Protein AF-A0A067P185-F1 (afdb_monomer_lite)

pLDDT: mean 70.75, std 21.49, range [28.72, 96.75]

Secondary structure (DSSP, 8-state):
-PPPPPPPP---PPPPTT--SSPPP---HHHHHHHHHHHHH-HHHHHHHHHHHHHHHHHHHHHS---------PPPPP-------S-----TTSSS--HHHHHHHTS-S-------TT------EE-TTT--EEE-S---TTS-SS-SSEEEEE-TTT--EEEEPS-----------------------HHHHHHH----EEE-GGGHHHHHHHHHHHHHHS--HHHHHHHHHHHHHHHHHHHHHHHHHHHHHHHHSSS--HHHHHHHHHHHHHHHHHHHHHHHHHTS--TT-TTSHHHHHHHHHHHHHHHHHHHHHGGGS-S--PPPP----------------TTSHHHHHHHHHHHHHHHHHHHHHHHHHTT-HHHHHHHHHHHHHHHHHHHHHHHHHH----

Structure (mmCIF, N/CA/C/O backbone):
data_AF-A0A067P185-F1
#
_entry.id   AF-A0A067P185-F1
#
loop_
_atom_site.group_PDB
_atom_site.id
_atom_site.type_symbol
_atom_site.label_atom_id
_atom_site.label_alt_id
_atom_site.label_comp_id
_atom_site.label_asym_id
_atom_site.label_entity_id
_atom_site.label_seq_id
_atom_site.pdbx_PDB_ins_code
_atom_site.Cartn_x
_atom_site.Cartn_y
_atom_site.Cartn_z
_atom_site.occupancy
_atom_site.B_iso_or_equiv
_atom_site.auth_seq_id
_atom_site.auth_comp_id
_atom_site.auth_asym_id
_atom_site.auth_atom_id
_atom_site.pdbx_PDB_model_num
ATOM 1 N N . ARG A 1 1 ? 28.305 32.437 2.962 1.00 35.75 1 ARG A N 1
ATOM 2 C CA . ARG A 1 1 ? 26.946 32.495 3.554 1.00 35.75 1 ARG A CA 1
ATOM 3 C C . ARG A 1 1 ? 25.949 32.703 2.416 1.00 35.75 1 ARG A C 1
ATOM 5 O O . ARG A 1 1 ? 26.006 33.779 1.836 1.00 35.75 1 ARG A O 1
ATOM 12 N N . PRO A 1 2 ? 25.121 31.720 2.027 1.00 39.00 2 PRO A N 1
ATOM 13 C CA . PRO A 1 2 ? 24.042 31.963 1.079 1.00 39.00 2 PRO A CA 1
ATOM 14 C C . PRO A 1 2 ? 22.777 32.422 1.817 1.00 39.00 2 PRO A C 1
ATOM 16 O O . PRO A 1 2 ? 22.508 32.004 2.943 1.00 39.00 2 PRO A O 1
ATOM 19 N N . VAL A 1 3 ? 22.047 33.326 1.171 1.00 41.06 3 VAL A N 1
ATOM 20 C CA . VAL A 1 3 ? 20.801 33.948 1.631 1.00 41.06 3 VAL A CA 1
ATOM 21 C C . VAL A 1 3 ? 19.670 32.920 1.552 1.00 41.06 3 VAL A C 1
ATOM 23 O O . VAL A 1 3 ? 19.462 32.307 0.507 1.00 41.06 3 VAL A O 1
ATOM 26 N N . MET A 1 4 ? 18.960 32.710 2.662 1.00 39.38 4 MET A N 1
ATOM 27 C CA . MET A 1 4 ? 17.784 31.842 2.720 1.00 39.38 4 MET A CA 1
ATOM 28 C C . MET A 1 4 ? 16.609 32.524 2.010 1.00 39.38 4 MET A C 1
ATOM 30 O O . MET A 1 4 ? 16.211 33.621 2.398 1.00 39.38 4 MET A O 1
ATOM 34 N N . SER A 1 5 ? 16.041 31.879 0.989 1.00 42.22 5 SER A N 1
ATOM 35 C CA . SER A 1 5 ? 14.758 32.290 0.418 1.00 42.22 5 SER A CA 1
ATOM 36 C C . SER A 1 5 ? 13.642 31.942 1.403 1.00 42.22 5 SER A C 1
ATOM 38 O O . SER A 1 5 ? 13.415 30.765 1.696 1.00 42.22 5 SER A O 1
ATOM 40 N N . SER A 1 6 ? 12.950 32.951 1.918 1.00 45.72 6 SER A N 1
ATOM 41 C CA . SER A 1 6 ? 11.728 32.783 2.698 1.00 45.72 6 SER A CA 1
ATOM 42 C C . SER A 1 6 ? 10.626 32.164 1.829 1.00 45.72 6 SER A C 1
ATOM 44 O O . SER A 1 6 ? 10.342 32.624 0.724 1.00 45.72 6 SER A O 1
ATOM 46 N N . LEU A 1 7 ? 10.005 31.094 2.327 1.00 43.97 7 LEU A N 1
ATOM 47 C CA . LEU A 1 7 ? 8.777 30.539 1.755 1.00 43.97 7 LEU A CA 1
ATOM 48 C C . LEU A 1 7 ? 7.636 31.557 1.933 1.00 43.97 7 LEU A C 1
ATOM 50 O O . LEU A 1 7 ? 7.540 32.156 3.008 1.00 43.97 7 LEU A O 1
ATOM 54 N N . PRO A 1 8 ? 6.757 31.755 0.934 1.00 45.47 8 PRO A N 1
ATOM 55 C CA . PRO A 1 8 ? 5.643 32.678 1.073 1.00 45.47 8 PRO A CA 1
ATOM 56 C C . PRO A 1 8 ? 4.665 32.152 2.127 1.00 45.47 8 PRO A C 1
ATOM 58 O O . PRO A 1 8 ? 4.203 31.008 2.065 1.00 45.47 8 PRO A O 1
ATOM 61 N N . SER A 1 9 ? 4.359 33.002 3.105 1.00 51.19 9 SER A N 1
ATOM 62 C CA . SER A 1 9 ? 3.317 32.773 4.097 1.00 51.19 9 SER A CA 1
ATOM 63 C C . SER A 1 9 ? 1.987 32.534 3.384 1.00 51.19 9 SER A C 1
ATOM 65 O O . SER A 1 9 ? 1.559 33.287 2.509 1.00 51.19 9 SER A O 1
ATOM 67 N N . ARG A 1 10 ? 1.338 31.422 3.728 1.00 51.88 10 ARG A N 1
ATOM 68 C CA . ARG A 1 10 ? 0.069 31.006 3.138 1.00 51.88 10 ARG A CA 1
ATOM 69 C C . ARG A 1 10 ? -1.018 31.962 3.632 1.00 51.88 10 ARG A C 1
ATOM 71 O O . ARG A 1 10 ? -1.517 31.801 4.740 1.00 51.88 10 ARG A O 1
ATOM 78 N N . ILE A 1 11 ? -1.350 32.973 2.832 1.00 51.53 11 ILE A N 1
ATOM 79 C CA . ILE A 1 11 ? -2.451 33.899 3.117 1.00 51.53 11 ILE A CA 1
ATOM 80 C C . ILE A 1 11 ? -3.741 33.076 3.138 1.00 51.53 11 ILE A C 1
ATOM 82 O O . ILE A 1 11 ? -4.178 32.546 2.116 1.00 51.53 11 ILE A O 1
ATOM 86 N N . GLN A 1 12 ? -4.317 32.910 4.324 1.00 55.22 12 GLN A N 1
ATOM 87 C CA . GLN A 1 12 ? -5.583 32.219 4.503 1.00 55.22 12 GLN A CA 1
ATOM 88 C C . GLN A 1 12 ? -6.684 33.176 4.035 1.00 55.22 12 GLN A C 1
ATOM 90 O O . GLN A 1 12 ? -6.957 34.185 4.681 1.00 55.22 12 GLN A O 1
ATOM 95 N N . ALA A 1 13 ? -7.247 32.913 2.854 1.00 51.91 13 ALA A N 1
ATOM 96 C CA . ALA A 1 13 ? -8.310 33.745 2.306 1.00 51.91 13 ALA A CA 1
ATOM 97 C C . ALA A 1 13 ? -9.523 33.747 3.264 1.00 51.91 13 ALA A C 1
ATOM 99 O O . ALA A 1 13 ? -9.895 32.677 3.759 1.00 51.91 13 ALA A O 1
ATOM 100 N N . PRO A 1 14 ? -10.140 34.912 3.532 1.00 59.50 14 PRO A N 1
ATOM 101 C CA . PRO A 1 14 ? -11.284 35.012 4.430 1.00 59.50 14 PRO A CA 1
ATOM 102 C C . PRO A 1 14 ? -12.451 34.175 3.894 1.00 59.50 14 PRO A C 1
ATOM 104 O O . PRO A 1 14 ? -12.863 34.314 2.741 1.00 59.50 14 PRO A O 1
ATOM 107 N N . TYR A 1 15 ? -12.965 33.279 4.736 1.00 56.47 15 TYR A N 1
ATOM 108 C CA . TYR A 1 15 ? -14.072 32.391 4.396 1.00 56.47 15 TYR A CA 1
ATOM 109 C C . TYR A 1 15 ? -15.347 33.210 4.147 1.00 56.47 15 TYR A C 1
ATOM 111 O O . TYR A 1 15 ? -15.846 33.883 5.047 1.00 56.47 15 TYR A O 1
ATOM 119 N N . ARG A 1 16 ? -15.879 33.154 2.919 1.00 67.44 16 ARG A N 1
ATOM 120 C CA . ARG A 1 16 ? -17.211 33.673 2.581 1.00 67.44 16 ARG A CA 1
ATOM 121 C C . ARG A 1 16 ? -18.228 32.526 2.630 1.00 67.44 16 ARG A C 1
ATOM 123 O O . ARG A 1 16 ? -18.017 31.535 1.929 1.00 67.44 16 ARG A O 1
ATOM 130 N N . PRO A 1 17 ? -19.335 32.643 3.383 1.00 52.69 17 PRO A N 1
ATOM 131 C CA . PRO A 1 17 ? -20.439 31.686 3.315 1.00 52.69 17 PRO A CA 1
ATOM 132 C C . PRO A 1 17 ? -20.927 31.530 1.865 1.00 52.69 17 PRO A C 1
ATOM 134 O O . PRO A 1 17 ? -21.215 32.521 1.198 1.00 52.69 17 PRO A O 1
ATOM 137 N N . GLY A 1 18 ? -20.943 30.295 1.355 1.00 65.62 18 GLY A N 1
ATOM 138 C CA . GLY A 1 18 ? -21.254 29.973 -0.048 1.00 65.62 18 GLY A CA 1
ATOM 139 C C . GLY A 1 18 ? -20.040 29.868 -0.984 1.00 65.62 18 GLY A C 1
ATOM 140 O O . GLY A 1 18 ? -20.173 29.376 -2.102 1.00 65.62 18 GLY A O 1
ATOM 141 N N . PHE A 1 19 ? -18.840 30.258 -0.543 1.00 64.25 19 PHE A N 1
ATOM 142 C CA . PHE A 1 19 ? -17.607 30.008 -1.286 1.00 64.25 19 PHE A CA 1
ATOM 143 C C . PHE A 1 19 ? -17.100 28.604 -0.963 1.00 64.25 19 PHE A C 1
ATOM 145 O O . PHE A 1 19 ? -16.648 28.335 0.149 1.00 64.25 19 PHE A O 1
ATOM 152 N N . GLN A 1 20 ? -17.180 27.693 -1.930 1.00 63.12 20 GLN A N 1
ATOM 153 C CA . GLN A 1 20 ? -16.617 26.355 -1.799 1.00 63.12 20 GLN A CA 1
ATOM 154 C C . GLN A 1 20 ? -15.099 26.433 -2.054 1.00 63.12 20 GLN A C 1
ATOM 156 O O . GLN A 1 20 ? -14.681 26.631 -3.193 1.00 63.12 20 GLN A O 1
ATOM 161 N N . PRO A 1 21 ? -14.237 26.279 -1.029 1.00 61.25 21 PRO A N 1
ATOM 162 C CA . PRO A 1 21 ? -12.789 26.474 -1.172 1.00 61.25 21 PRO A CA 1
ATOM 163 C C . PRO A 1 21 ? -12.105 25.360 -1.980 1.00 61.25 21 PRO A C 1
ATOM 165 O O . PRO A 1 21 ? -10.926 25.460 -2.316 1.00 61.25 21 PRO A O 1
ATOM 168 N N . LYS A 1 22 ? -12.828 24.275 -2.276 1.00 61.78 22 LYS A N 1
ATOM 169 C CA . LYS A 1 22 ? -12.373 23.183 -3.133 1.00 61.78 22 LYS A CA 1
ATOM 170 C C . LYS A 1 22 ? -12.948 23.431 -4.524 1.00 61.78 22 LYS A C 1
ATOM 172 O O . LYS A 1 22 ? -14.158 23.333 -4.700 1.00 61.78 22 LYS A O 1
ATOM 177 N N . GLY A 1 23 ? -12.089 23.782 -5.481 1.00 73.81 23 GLY A N 1
ATOM 178 C CA . GLY A 1 23 ? -12.485 23.935 -6.882 1.00 73.81 23 GLY A CA 1
ATOM 179 C C . GLY A 1 23 ? -13.134 22.665 -7.448 1.00 73.81 23 GLY A C 1
ATOM 180 O O . GLY A 1 23 ? -13.052 21.588 -6.854 1.00 73.81 23 GLY A O 1
ATOM 181 N N . VAL A 1 24 ? -13.774 22.791 -8.611 1.00 79.75 24 VAL A N 1
ATOM 182 C CA . VAL A 1 24 ? -14.404 21.663 -9.310 1.00 79.75 24 VAL A CA 1
ATOM 183 C C . VAL A 1 24 ? -13.342 20.607 -9.637 1.00 79.75 24 VAL A C 1
ATOM 185 O O . VAL A 1 24 ? -12.395 20.872 -10.376 1.00 79.75 24 VAL A O 1
ATOM 188 N N . TYR A 1 25 ? -13.492 19.404 -9.081 1.00 79.75 25 TYR A N 1
ATOM 189 C CA . TYR A 1 25 ? -12.644 18.256 -9.395 1.00 79.75 25 TYR A CA 1
ATOM 190 C C . TYR A 1 25 ? -13.273 17.462 -10.540 1.00 79.75 25 TYR A C 1
ATOM 192 O O . TYR A 1 25 ? -14.409 17.005 -10.425 1.00 79.75 25 TYR A O 1
ATOM 200 N N . ARG A 1 26 ? -12.528 17.273 -11.633 1.00 83.44 26 ARG A N 1
ATOM 201 C CA . ARG A 1 26 ? -12.917 16.379 -12.728 1.00 83.44 26 ARG A CA 1
ATOM 202 C C . ARG A 1 26 ? -11.921 15.218 -12.812 1.00 83.44 26 ARG A C 1
ATOM 204 O O . ARG A 1 26 ? -10.755 15.465 -13.132 1.00 83.44 26 ARG A O 1
ATOM 211 N N . PRO A 1 27 ? -12.338 13.968 -12.549 1.00 87.88 27 PRO A N 1
ATOM 212 C CA . PRO A 1 27 ? -11.490 12.809 -12.784 1.00 87.88 27 PRO A CA 1
ATOM 213 C C . PRO A 1 27 ? -11.289 12.635 -14.295 1.00 87.88 27 PRO A C 1
ATOM 215 O O . PRO A 1 27 ? -12.252 12.566 -15.052 1.00 87.88 27 PRO A O 1
ATOM 218 N N . ARG A 1 28 ? -10.031 12.591 -14.744 1.00 90.69 28 ARG A N 1
ATOM 219 C CA . ARG A 1 28 ? -9.651 12.328 -16.151 1.00 90.69 28 ARG A CA 1
ATOM 220 C C . ARG A 1 28 ? -9.006 10.952 -16.321 1.00 90.69 28 ARG A C 1
ATOM 222 O O . ARG A 1 28 ? -8.224 10.730 -17.240 1.00 90.69 28 ARG A O 1
ATOM 229 N N . THR A 1 29 ? -9.280 10.043 -15.389 1.00 92.94 29 THR A N 1
ATOM 230 C CA . THR A 1 29 ? -8.674 8.709 -15.354 1.00 92.94 29 THR A CA 1
ATOM 231 C C . THR A 1 29 ? -9.052 7.904 -16.597 1.00 92.94 29 THR A C 1
ATOM 233 O O . THR A 1 29 ? -8.190 7.255 -17.183 1.00 92.94 29 THR A O 1
ATOM 236 N N . ASP A 1 30 ? -10.301 8.016 -17.048 1.00 91.62 30 ASP A N 1
ATOM 237 C CA . ASP A 1 30 ? -10.795 7.298 -18.227 1.00 91.62 30 ASP A CA 1
ATOM 238 C C . ASP A 1 30 ? -10.145 7.817 -19.513 1.00 91.62 30 ASP A C 1
ATOM 240 O O . ASP A 1 30 ? -9.566 7.034 -20.263 1.00 91.62 30 ASP A O 1
ATOM 244 N N . GLU A 1 31 ? -10.098 9.145 -19.686 1.00 92.38 31 GLU A N 1
ATOM 245 C CA . GLU A 1 31 ? -9.402 9.801 -20.805 1.00 92.38 31 GLU A CA 1
ATOM 246 C C . GLU A 1 31 ? -7.913 9.394 -20.860 1.00 92.38 31 GLU A C 1
ATOM 248 O O . GLU A 1 31 ? -7.350 9.163 -21.932 1.00 92.38 31 GLU A O 1
ATOM 253 N N . PHE A 1 32 ? -7.264 9.253 -19.698 1.00 92.12 32 PHE A N 1
ATOM 254 C CA . PHE A 1 32 ? -5.895 8.746 -19.605 1.00 92.12 32 PHE A CA 1
ATOM 255 C C . PHE A 1 32 ? -5.784 7.271 -20.019 1.00 92.12 32 PHE A C 1
ATOM 257 O O . PHE A 1 32 ? -4.843 6.903 -20.730 1.00 92.12 32 PHE A O 1
ATOM 264 N N . PHE A 1 33 ? -6.715 6.414 -19.589 1.00 90.19 33 PHE A N 1
ATOM 265 C CA . PHE A 1 33 ? -6.724 5.005 -19.983 1.00 90.19 33 PHE A CA 1
ATOM 266 C C . PHE A 1 33 ? -6.955 4.828 -21.487 1.00 90.19 33 PHE A C 1
ATOM 268 O O . PHE A 1 33 ? -6.290 3.982 -22.089 1.00 90.19 33 PHE A O 1
ATOM 275 N N . ASP A 1 34 ? -7.826 5.634 -22.095 1.00 89.56 34 ASP A N 1
ATOM 276 C CA . ASP A 1 34 ? -8.061 5.652 -23.542 1.00 89.56 34 ASP A CA 1
ATOM 277 C C . ASP A 1 34 ? -6.800 6.034 -24.315 1.00 89.56 34 ASP A C 1
ATOM 279 O O . ASP A 1 34 ? -6.311 5.246 -25.130 1.00 89.56 34 ASP A O 1
ATOM 283 N N . ALA A 1 35 ? -6.190 7.172 -23.976 1.00 87.81 35 ALA A N 1
ATOM 284 C CA . ALA A 1 35 ? -4.952 7.621 -24.611 1.00 87.81 35 ALA A CA 1
ATOM 285 C C . ALA A 1 35 ? -3.810 6.597 -24.445 1.00 87.81 35 ALA A C 1
ATOM 287 O O . ALA A 1 35 ? -3.026 6.346 -25.365 1.00 87.81 35 ALA A O 1
ATOM 288 N N . ARG A 1 36 ? -3.720 5.948 -23.275 1.00 84.06 36 ARG A N 1
ATOM 289 C CA . ARG A 1 36 ? -2.733 4.890 -23.015 1.00 84.06 36 ARG A CA 1
ATOM 290 C C . ARG A 1 36 ? -2.980 3.647 -23.872 1.00 84.06 36 ARG A C 1
ATOM 292 O O . ARG A 1 36 ? -2.008 3.050 -24.341 1.00 84.06 36 ARG A O 1
ATOM 299 N N . ARG A 1 37 ? -4.239 3.233 -24.057 1.00 81.69 37 ARG A N 1
ATOM 300 C CA . ARG A 1 37 ? -4.605 2.106 -24.932 1.00 81.69 37 ARG A CA 1
ATOM 301 C C . ARG A 1 37 ? -4.229 2.401 -26.376 1.00 81.69 37 ARG A C 1
ATOM 303 O O . ARG A 1 37 ? -3.595 1.565 -27.014 1.00 81.69 37 ARG A O 1
ATOM 310 N N . GLU A 1 38 ? -4.547 3.592 -26.862 1.00 83.75 38 GLU A N 1
ATOM 311 C CA . GLU A 1 38 ? -4.241 4.015 -28.229 1.00 83.75 38 GLU A CA 1
ATOM 312 C C . GLU A 1 38 ? -2.729 4.033 -28.499 1.00 83.75 38 GLU A C 1
ATOM 314 O O . GLU A 1 38 ? -2.253 3.411 -29.452 1.00 83.75 38 GLU A O 1
ATOM 319 N N . ALA A 1 39 ? -1.941 4.607 -27.582 1.00 78.50 39 ALA A N 1
ATOM 320 C CA . ALA A 1 39 ? -0.482 4.578 -27.665 1.00 78.50 39 ALA A CA 1
ATOM 321 C C . ALA A 1 39 ? 0.093 3.145 -27.655 1.00 78.50 39 ALA A C 1
ATOM 323 O O . ALA A 1 39 ? 1.113 2.867 -28.294 1.00 78.50 39 ALA A O 1
ATOM 324 N N . HIS A 1 40 ? -0.545 2.212 -26.937 1.00 69.88 40 HIS A N 1
ATOM 325 C CA . HIS A 1 40 ? -0.116 0.810 -26.861 1.00 69.88 40 HIS A CA 1
ATOM 326 C C . HIS A 1 40 ? -0.484 -0.001 -28.112 1.00 69.88 40 HIS A C 1
ATOM 328 O O . HIS A 1 40 ? 0.278 -0.892 -28.492 1.00 69.88 40 HIS A O 1
ATOM 334 N N . ASN A 1 41 ? -1.597 0.341 -28.763 1.00 70.00 41 ASN A N 1
ATOM 335 C CA . ASN A 1 41 ? -2.189 -0.399 -29.879 1.00 70.00 41 ASN A CA 1
ATOM 336 C C . ASN A 1 41 ? -1.623 -0.054 -31.261 1.00 70.00 41 ASN A C 1
ATOM 338 O O . ASN A 1 41 ? -2.006 -0.692 -32.241 1.00 70.00 41 ASN A O 1
ATOM 342 N N . SER A 1 42 ? -0.684 0.889 -31.367 1.00 76.00 42 SER A N 1
ATOM 343 C CA . SER A 1 42 ? 0.071 1.091 -32.608 1.00 76.00 42 SER A CA 1
ATOM 344 C C . SER A 1 42 ? 0.804 -0.212 -32.984 1.00 76.00 42 SER A C 1
ATOM 346 O O . SER A 1 42 ? 1.779 -0.625 -32.351 1.00 76.00 42 SER A O 1
ATOM 348 N N . GLY A 1 43 ? 0.287 -0.924 -33.994 1.00 69.81 43 GLY A N 1
ATOM 349 C CA . GLY A 1 43 ? 0.622 -2.333 -34.252 1.00 69.81 43 GLY A CA 1
ATOM 350 C C . GLY A 1 43 ? 2.122 -2.617 -34.400 1.00 69.81 43 GLY A C 1
ATOM 351 O O . GLY A 1 43 ? 2.613 -3.621 -33.883 1.00 69.81 43 GLY A O 1
ATOM 352 N N . SER A 1 44 ? 2.868 -1.696 -35.019 1.00 74.19 44 SER A N 1
ATOM 353 C CA . SER A 1 44 ? 4.327 -1.796 -35.165 1.00 74.19 44 SER A CA 1
ATOM 354 C C . SER A 1 44 ? 5.058 -1.770 -33.812 1.00 74.19 44 SER A C 1
ATOM 356 O O . SER A 1 44 ? 5.851 -2.667 -33.511 1.00 74.19 44 SER A O 1
ATOM 358 N N . LEU A 1 45 ? 4.716 -0.822 -32.929 1.00 76.69 45 LEU A N 1
ATOM 359 C CA . LEU A 1 45 ? 5.344 -0.697 -31.607 1.00 76.69 45 LEU A CA 1
ATOM 360 C C . LEU A 1 45 ? 4.994 -1.873 -30.691 1.00 76.69 45 LEU A C 1
ATOM 362 O O . LEU A 1 45 ? 5.814 -2.283 -29.867 1.00 76.69 45 LEU A O 1
ATOM 366 N N . ARG A 1 46 ? 3.800 -2.460 -30.840 1.00 81.00 46 ARG A N 1
ATOM 367 C CA . ARG A 1 46 ? 3.412 -3.666 -30.095 1.00 81.00 46 ARG A CA 1
ATOM 368 C C . ARG A 1 46 ? 4.294 -4.862 -30.461 1.00 81.00 46 ARG A C 1
ATOM 370 O O . ARG A 1 46 ? 4.760 -5.572 -29.567 1.00 81.00 46 ARG A O 1
ATOM 377 N N . ILE A 1 47 ? 4.549 -5.082 -31.751 1.00 85.56 47 ILE A N 1
ATOM 378 C CA . ILE A 1 47 ? 5.399 -6.188 -32.215 1.00 85.56 47 ILE A CA 1
ATOM 379 C C . ILE A 1 47 ? 6.835 -5.996 -31.719 1.00 85.56 47 ILE A C 1
ATOM 381 O O . ILE A 1 47 ? 7.421 -6.926 -31.167 1.00 85.56 47 ILE A O 1
ATOM 385 N N . GLU A 1 48 ? 7.400 -4.797 -31.852 1.00 86.62 48 GLU A N 1
ATOM 386 C CA . GLU A 1 48 ? 8.741 -4.513 -31.331 1.00 86.62 48 GLU A CA 1
ATOM 387 C C . GLU A 1 48 ? 8.825 -4.702 -29.815 1.00 86.62 48 GLU A C 1
ATOM 389 O O . GLU A 1 48 ? 9.748 -5.355 -29.329 1.00 86.62 48 GLU A O 1
ATOM 394 N N . ARG A 1 49 ? 7.824 -4.223 -29.068 1.00 86.62 49 ARG A N 1
ATOM 395 C CA . ARG A 1 49 ? 7.749 -4.406 -27.615 1.00 86.62 49 ARG A CA 1
ATOM 396 C C . ARG A 1 49 ? 7.785 -5.884 -27.230 1.00 86.62 49 ARG A C 1
ATOM 398 O O . ARG A 1 49 ? 8.633 -6.271 -26.435 1.00 86.62 49 ARG A O 1
ATOM 405 N N . THR A 1 50 ? 6.929 -6.712 -27.828 1.00 88.81 50 THR A N 1
ATOM 406 C CA . THR A 1 50 ? 6.896 -8.158 -27.528 1.00 88.81 50 THR A CA 1
ATOM 407 C C . THR A 1 50 ? 8.201 -8.870 -27.900 1.00 88.81 50 THR A C 1
ATOM 409 O O . THR A 1 50 ? 8.641 -9.776 -27.191 1.00 88.81 50 THR A O 1
ATOM 412 N N . LYS A 1 51 ? 8.878 -8.443 -28.978 1.00 92.06 51 LYS A N 1
ATOM 413 C CA . LYS A 1 51 ? 10.218 -8.942 -29.331 1.00 92.06 51 LYS A CA 1
ATOM 414 C C . LYS A 1 51 ? 11.254 -8.580 -28.265 1.00 92.06 51 LYS A C 1
ATOM 416 O O . LYS A 1 51 ? 12.068 -9.431 -27.905 1.00 92.06 51 LYS A O 1
ATOM 421 N N . LEU A 1 52 ? 11.235 -7.341 -27.771 1.00 93.19 52 LEU A N 1
ATOM 422 C CA . LEU A 1 52 ? 12.139 -6.895 -26.710 1.00 93.19 52 LEU A CA 1
ATOM 423 C C . LEU A 1 52 ? 11.844 -7.609 -25.386 1.00 93.19 52 LEU A C 1
ATOM 425 O O . LEU A 1 52 ? 12.789 -8.030 -24.737 1.00 93.19 52 LEU A O 1
ATOM 429 N N . GLU A 1 53 ? 10.580 -7.829 -25.023 1.00 91.94 53 GLU A N 1
ATOM 430 C CA . GLU A 1 53 ? 10.182 -8.595 -23.826 1.00 91.94 53 GLU A CA 1
ATOM 431 C C . GLU A 1 53 ? 10.754 -10.023 -23.859 1.00 91.94 53 GLU A C 1
ATOM 433 O O . GLU A 1 53 ? 11.523 -10.403 -22.979 1.00 91.94 53 GLU A O 1
ATOM 438 N N . ARG A 1 54 ? 10.537 -10.768 -24.952 1.00 92.31 54 ARG A N 1
ATOM 439 C CA . ARG A 1 54 ? 11.127 -12.113 -25.128 1.00 92.31 54 ARG A CA 1
ATOM 440 C C . ARG A 1 54 ? 12.655 -12.102 -25.104 1.00 92.31 54 ARG A C 1
ATOM 442 O O . ARG A 1 54 ? 13.296 -13.064 -24.682 1.00 92.31 54 ARG A O 1
ATOM 449 N N . ARG A 1 55 ? 13.278 -11.039 -25.620 1.00 92.88 55 ARG A N 1
ATOM 450 C CA . ARG A 1 55 ? 14.737 -10.891 -25.580 1.00 92.88 55 ARG A CA 1
ATOM 451 C C . ARG A 1 55 ? 15.227 -10.585 -24.166 1.00 92.88 55 ARG A C 1
ATOM 453 O O . ARG A 1 55 ? 16.295 -11.073 -23.813 1.00 92.88 55 ARG A O 1
ATOM 460 N N . LEU A 1 56 ? 14.473 -9.824 -23.373 1.00 92.25 56 LEU A N 1
ATOM 461 C CA . LEU A 1 56 ? 14.776 -9.561 -21.967 1.00 92.25 56 LEU A CA 1
ATOM 462 C C . LEU A 1 56 ? 14.765 -10.864 -21.165 1.00 92.25 56 LEU A C 1
ATOM 464 O O . LEU A 1 56 ? 15.741 -11.143 -20.481 1.00 92.25 56 LEU A O 1
ATOM 468 N N . GLU A 1 57 ? 13.733 -11.693 -21.324 1.00 90.88 57 GLU A N 1
ATOM 469 C CA . GLU A 1 57 ? 13.637 -13.010 -20.675 1.00 90.88 57 GLU A CA 1
ATOM 470 C C . GLU A 1 57 ? 14.848 -13.894 -21.001 1.00 90.88 57 GLU A C 1
ATOM 472 O O . GLU A 1 57 ? 15.505 -14.426 -20.107 1.00 90.88 57 GLU A O 1
ATOM 477 N N . LYS A 1 58 ? 15.219 -13.981 -22.285 1.00 89.75 58 LYS A N 1
ATOM 478 C CA . LYS A 1 58 ? 16.415 -14.722 -22.718 1.00 89.75 58 LYS A CA 1
ATOM 479 C C . LYS A 1 58 ? 17.701 -14.154 -22.127 1.00 89.75 58 LYS A C 1
ATOM 481 O O . LYS A 1 58 ? 18.588 -14.916 -21.757 1.00 89.75 58 LYS A O 1
ATOM 486 N N . LEU A 1 59 ? 17.831 -12.828 -22.054 1.00 88.81 59 LEU A N 1
ATOM 487 C CA . LEU A 1 59 ? 18.992 -12.194 -21.428 1.00 88.81 59 LEU A CA 1
ATOM 488 C C . LEU A 1 59 ? 19.064 -12.530 -19.940 1.00 88.81 59 LEU A C 1
ATOM 490 O O . LEU A 1 59 ? 20.153 -12.829 -19.461 1.00 88.81 59 LEU A O 1
ATOM 494 N N . ILE A 1 60 ? 17.932 -12.525 -19.237 1.00 87.56 60 ILE A N 1
ATOM 495 C CA . ILE A 1 60 ? 17.875 -12.897 -17.825 1.00 87.56 60 ILE A CA 1
ATOM 496 C C . ILE A 1 60 ? 18.313 -14.355 -17.649 1.00 87.56 60 ILE A C 1
ATOM 498 O O . ILE A 1 60 ? 19.224 -14.614 -16.871 1.00 87.56 60 ILE A O 1
ATOM 502 N N . ALA A 1 61 ? 17.761 -15.284 -18.434 1.00 86.50 61 ALA A N 1
ATOM 503 C CA . ALA A 1 61 ? 18.117 -16.703 -18.364 1.00 86.50 61 ALA A CA 1
ATOM 504 C C . ALA A 1 61 ? 19.607 -16.968 -18.662 1.00 86.50 61 ALA A C 1
ATOM 506 O O . ALA A 1 61 ? 20.243 -17.781 -17.998 1.00 86.50 61 ALA A O 1
ATOM 507 N N . LEU A 1 62 ? 20.186 -16.258 -19.638 1.00 84.75 62 LEU A N 1
ATOM 508 C CA . LEU A 1 62 ? 21.592 -16.420 -20.022 1.00 84.75 62 LEU A CA 1
ATOM 509 C C . LEU A 1 62 ? 22.573 -15.806 -19.014 1.00 84.75 62 LEU A C 1
ATOM 511 O O . LEU A 1 62 ? 23.666 -16.339 -18.821 1.00 84.75 62 LEU A O 1
ATOM 515 N N . HIS A 1 63 ? 22.232 -14.657 -18.427 1.00 82.06 63 HIS A N 1
ATOM 516 C CA . HIS A 1 63 ? 23.129 -13.923 -17.531 1.00 82.06 63 HIS A CA 1
ATOM 517 C C . HIS A 1 63 ? 22.956 -14.303 -16.055 1.00 82.06 63 HIS A C 1
ATOM 519 O O . HIS A 1 63 ? 23.916 -14.185 -15.292 1.00 82.06 63 HIS A O 1
ATOM 525 N N . PHE A 1 64 ? 21.777 -14.797 -15.675 1.00 84.31 64 PHE A N 1
ATOM 526 C CA . PHE A 1 64 ? 21.403 -15.153 -14.307 1.00 84.31 64 PHE A CA 1
ATOM 527 C C . PHE A 1 64 ? 20.731 -16.543 -14.284 1.00 84.31 64 PHE A C 1
ATOM 529 O O . PHE A 1 64 ? 19.535 -16.640 -14.004 1.00 84.31 64 PHE A O 1
ATOM 536 N N . PRO A 1 65 ? 21.449 -17.635 -14.607 1.00 80.19 65 PRO A N 1
ATOM 537 C CA . PRO A 1 65 ? 20.877 -18.983 -14.567 1.00 80.19 65 PRO A CA 1
ATOM 538 C C . PRO A 1 65 ? 20.434 -19.360 -13.146 1.00 80.19 65 PRO A C 1
ATOM 540 O O . PRO A 1 65 ? 20.971 -18.848 -12.159 1.00 80.19 65 PRO A O 1
ATOM 543 N N . GLU A 1 66 ? 19.419 -20.215 -13.025 1.00 74.81 66 GLU A N 1
ATOM 544 C CA . GLU A 1 66 ? 19.075 -20.854 -11.748 1.00 74.81 66 GLU A CA 1
ATOM 545 C C . GLU A 1 66 ? 20.234 -21.761 -11.341 1.00 74.81 66 GLU A C 1
ATOM 547 O O . GLU A 1 66 ? 20.847 -22.408 -12.191 1.00 74.81 66 GLU A O 1
ATOM 552 N N . LYS A 1 67 ? 20.614 -21.742 -10.058 1.00 60.72 67 LYS A N 1
ATOM 553 C CA . LYS A 1 67 ? 21.541 -22.745 -9.534 1.00 60.72 67 LYS A CA 1
ATOM 554 C C . LYS A 1 67 ? 20.787 -24.074 -9.536 1.00 60.72 67 LYS A C 1
ATOM 556 O O . LYS A 1 67 ? 20.203 -24.446 -8.528 1.00 60.72 67 LYS A O 1
ATOM 561 N N . GLU A 1 68 ? 20.783 -24.763 -10.667 1.00 50.44 68 GLU A N 1
ATOM 562 C CA . GLU A 1 68 ? 20.598 -26.205 -10.659 1.00 50.44 68 GLU A CA 1
ATOM 563 C C . GLU A 1 68 ? 21.815 -26.797 -9.938 1.00 50.44 68 GLU A C 1
ATOM 565 O O . GLU A 1 68 ? 22.963 -26.405 -10.189 1.00 50.44 68 GLU A O 1
ATOM 570 N N . GLU A 1 69 ? 21.564 -27.695 -8.986 1.00 42.38 69 GLU A N 1
ATOM 571 C CA . GLU A 1 69 ? 22.594 -28.582 -8.463 1.00 42.38 69 GLU A CA 1
ATOM 572 C C . GLU A 1 69 ? 23.367 -29.191 -9.636 1.00 42.38 69 GLU A C 1
ATOM 574 O O . GLU A 1 69 ? 22.814 -29.479 -10.697 1.00 42.38 69 GLU A O 1
ATOM 579 N N . GLN A 1 70 ? 24.676 -29.332 -9.459 1.00 46.09 70 GLN A N 1
ATOM 580 C CA . GLN A 1 70 ? 25.598 -29.781 -10.490 1.00 46.09 70 GLN A CA 1
ATOM 581 C C . GLN A 1 70 ? 25.255 -31.200 -10.975 1.00 46.09 70 GLN A C 1
ATOM 583 O O . GLN A 1 70 ? 25.873 -32.170 -10.552 1.00 46.09 70 GLN A O 1
ATOM 588 N N . HIS A 1 71 ? 24.361 -31.327 -11.948 1.00 38.56 71 HIS A N 1
ATOM 589 C CA . HIS A 1 71 ? 24.438 -32.407 -12.915 1.00 38.56 71 HIS A CA 1
ATOM 590 C C . HIS A 1 71 ? 25.181 -31.875 -14.130 1.00 38.56 71 HIS A C 1
ATOM 592 O O . HIS A 1 71 ? 24.666 -31.126 -14.957 1.00 38.56 71 HIS A O 1
ATOM 598 N N . ALA A 1 72 ? 26.460 -32.238 -14.189 1.00 42.44 72 ALA A N 1
ATOM 599 C CA . ALA A 1 72 ? 27.321 -32.016 -15.329 1.00 42.44 72 ALA A CA 1
ATOM 600 C C . ALA A 1 72 ? 26.663 -32.578 -16.599 1.00 42.44 72 ALA A C 1
ATOM 602 O O . ALA A 1 72 ? 26.767 -33.766 -16.898 1.00 42.44 72 ALA A O 1
ATOM 603 N N . LEU A 1 73 ? 26.024 -31.709 -17.382 1.00 39.97 73 LEU A N 1
ATOM 604 C CA . LEU A 1 73 ? 25.755 -31.970 -18.788 1.00 39.97 73 LEU A CA 1
ATOM 605 C C . LEU A 1 73 ? 27.107 -31.994 -19.501 1.00 39.97 73 LEU A C 1
ATOM 607 O O . LEU A 1 73 ? 27.641 -30.973 -19.943 1.00 39.97 73 LEU A O 1
ATOM 611 N N . GLN A 1 74 ? 27.689 -33.192 -19.562 1.00 39.59 74 GLN A N 1
ATOM 612 C CA . GLN A 1 74 ? 28.736 -33.518 -20.512 1.00 39.59 74 GLN A CA 1
ATOM 613 C C . GLN A 1 74 ? 28.263 -33.061 -21.893 1.00 39.59 74 GLN A C 1
ATOM 615 O O . GLN A 1 74 ? 27.198 -33.453 -22.369 1.00 39.59 74 GLN A O 1
ATOM 620 N N . ARG A 1 75 ? 29.060 -32.204 -22.537 1.00 39.72 75 ARG A N 1
ATOM 621 C CA . ARG A 1 75 ? 28.935 -31.947 -23.973 1.00 39.72 75 ARG A CA 1
ATOM 622 C C . ARG A 1 75 ? 28.922 -33.302 -24.689 1.00 39.72 75 ARG A C 1
ATOM 624 O O . ARG A 1 75 ? 29.904 -34.029 -24.526 1.00 39.72 75 ARG A O 1
ATOM 631 N N . PRO A 1 76 ? 27.904 -33.635 -25.501 1.00 34.34 76 PRO A N 1
ATOM 632 C CA . PRO A 1 76 ? 28.008 -34.797 -26.364 1.00 34.34 76 PRO A CA 1
ATOM 633 C C . PRO A 1 76 ? 29.165 -34.547 -27.329 1.00 34.34 76 PRO A C 1
ATOM 635 O O . PRO A 1 76 ? 29.207 -33.517 -28.012 1.00 34.34 76 PRO A O 1
ATOM 638 N N . SER A 1 77 ? 30.138 -35.456 -27.333 1.00 38.69 77 SER A N 1
ATOM 639 C CA . SER A 1 77 ? 31.157 -35.494 -28.369 1.00 38.69 77 SER A CA 1
ATOM 640 C C . SER A 1 77 ? 30.474 -35.709 -29.719 1.00 38.69 77 SER A C 1
ATOM 642 O O . SER A 1 77 ? 29.442 -36.373 -29.829 1.00 38.69 77 SER A O 1
ATOM 644 N N . ALA A 1 78 ? 31.039 -35.090 -30.750 1.00 47.56 78 ALA A N 1
ATOM 645 C CA . ALA A 1 78 ? 30.598 -35.270 -32.118 1.00 47.56 78 ALA A CA 1
ATOM 646 C C . ALA A 1 78 ? 30.643 -36.764 -32.488 1.00 47.56 78 ALA A C 1
ATOM 648 O O . ALA A 1 78 ? 31.712 -37.370 -32.517 1.00 47.56 78 ALA A O 1
ATOM 649 N N . GLY A 1 79 ? 29.471 -37.330 -32.768 1.00 35.62 79 GLY A N 1
ATOM 650 C CA . GLY A 1 79 ? 29.271 -38.688 -33.254 1.00 35.62 79 GLY A CA 1
ATOM 651 C C . GLY A 1 79 ? 28.222 -38.669 -34.361 1.00 35.62 79 GLY A C 1
ATOM 652 O O . GLY A 1 79 ? 27.123 -38.154 -34.192 1.00 35.62 79 GLY A O 1
ATOM 653 N N . ASN A 1 80 ? 28.630 -39.164 -35.518 1.00 42.97 80 ASN A N 1
ATOM 654 C CA . ASN A 1 80 ? 28.008 -39.044 -36.828 1.00 42.97 80 ASN A CA 1
ATOM 655 C C . ASN A 1 80 ? 26.551 -39.552 -36.976 1.00 42.97 80 ASN A C 1
ATOM 657 O O . ASN A 1 80 ? 26.198 -40.627 -36.508 1.00 42.97 80 ASN A O 1
ATOM 661 N N . HIS A 1 81 ? 25.820 -38.824 -37.832 1.00 42.06 81 HIS A N 1
ATOM 662 C CA . HIS A 1 81 ? 24.744 -39.233 -38.757 1.00 42.06 81 HIS A CA 1
ATOM 663 C C . HIS A 1 81 ? 23.355 -39.678 -38.250 1.00 42.06 81 HIS A C 1
ATOM 665 O O . HIS A 1 81 ? 23.172 -40.777 -37.743 1.00 42.06 81 HIS A O 1
ATOM 671 N N . ARG A 1 82 ? 22.324 -38.944 -38.709 1.00 40.66 82 ARG A N 1
ATOM 672 C CA . ARG A 1 82 ? 21.342 -39.449 -39.697 1.00 40.66 82 ARG A CA 1
ATOM 673 C C . ARG A 1 82 ? 20.750 -38.300 -40.533 1.00 40.66 82 ARG A C 1
ATOM 675 O O . ARG A 1 82 ? 20.523 -37.205 -40.035 1.00 40.66 82 ARG A O 1
ATOM 682 N N . ARG A 1 83 ? 20.605 -38.577 -41.833 1.00 38.91 83 ARG A N 1
ATOM 683 C CA . ARG A 1 83 ? 20.279 -37.679 -42.958 1.00 38.91 83 ARG A CA 1
ATOM 684 C C . ARG A 1 83 ? 18.762 -37.487 -43.120 1.00 38.91 83 ARG A C 1
ATOM 686 O O . ARG A 1 83 ? 18.016 -38.442 -42.939 1.00 38.91 83 ARG A O 1
ATOM 693 N N . SER A 1 84 ? 18.348 -36.300 -43.565 1.00 39.19 84 SER A N 1
ATOM 694 C CA . SER A 1 84 ? 17.328 -36.053 -44.613 1.00 39.19 84 SER A CA 1
ATOM 695 C C . SER A 1 84 ? 17.377 -34.551 -44.961 1.00 39.19 84 SER A C 1
ATOM 697 O O . SER A 1 84 ? 16.967 -33.708 -44.177 1.00 39.19 84 SER A O 1
ATOM 699 N N . SER A 1 85 ? 18.255 -34.138 -45.881 1.00 44.09 85 SER A N 1
ATOM 700 C CA . SER A 1 85 ? 18.025 -33.971 -47.330 1.00 44.09 85 SER A CA 1
ATOM 701 C C . SER A 1 85 ? 16.968 -32.918 -47.674 1.00 44.09 85 SER A C 1
ATOM 703 O O . SER A 1 85 ? 15.807 -33.277 -47.761 1.00 44.09 85 SER A O 1
ATOM 705 N N . PHE A 1 86 ? 17.380 -31.670 -47.917 1.00 41.91 86 PHE A N 1
ATOM 706 C CA . PHE A 1 86 ? 16.952 -30.839 -49.057 1.00 41.91 86 PHE A CA 1
ATOM 707 C C . PHE A 1 86 ? 17.965 -29.683 -49.200 1.00 41.91 86 PHE A C 1
ATOM 709 O O . PHE A 1 86 ? 18.293 -29.040 -48.206 1.00 41.91 86 PHE A O 1
ATOM 716 N N . PHE A 1 87 ? 18.457 -29.470 -50.427 1.00 39.53 87 PHE A N 1
ATOM 717 C CA . PHE A 1 87 ? 19.596 -28.637 -50.870 1.00 39.53 87 PHE A CA 1
ATOM 718 C C . PHE A 1 87 ? 20.973 -29.317 -50.843 1.00 39.53 87 PHE A C 1
ATOM 720 O O . PHE A 1 87 ? 21.847 -29.021 -50.034 1.00 39.53 87 PHE A O 1
ATOM 727 N N . ASP A 1 88 ? 21.126 -30.230 -51.800 1.00 36.78 88 ASP A N 1
ATOM 728 C CA . ASP A 1 88 ? 22.393 -30.646 -52.392 1.00 36.78 88 ASP A CA 1
ATOM 729 C C . ASP A 1 88 ? 22.712 -29.663 -53.534 1.00 36.78 88 ASP A C 1
ATOM 731 O O . ASP A 1 88 ? 21.994 -29.620 -54.534 1.00 36.78 88 ASP A O 1
ATOM 735 N N . LEU A 1 89 ? 23.718 -28.808 -53.346 1.00 37.44 89 LEU A N 1
ATOM 736 C CA . LEU A 1 89 ? 24.409 -28.120 -54.433 1.00 37.44 89 LEU A CA 1
ATOM 737 C C . LEU A 1 89 ? 25.911 -28.281 -54.193 1.00 37.44 89 LEU A C 1
ATOM 739 O O . LEU A 1 89 ? 26.435 -27.962 -53.124 1.00 37.44 89 LEU A O 1
ATOM 743 N N . ASP A 1 90 ? 26.527 -28.843 -55.220 1.00 46.62 90 ASP A N 1
ATOM 744 C CA . ASP A 1 90 ? 27.889 -29.328 -55.365 1.00 46.62 90 ASP A CA 1
ATOM 745 C C . ASP A 1 90 ? 28.961 -28.322 -54.904 1.00 46.62 90 ASP A C 1
ATOM 747 O O . ASP A 1 90 ? 28.979 -27.160 -55.308 1.00 46.62 90 ASP A O 1
ATOM 751 N N . LEU A 1 91 ? 29.864 -28.784 -54.037 1.00 44.72 91 LEU A N 1
ATOM 752 C CA . LEU A 1 91 ? 30.950 -27.998 -53.433 1.00 44.72 91 LEU A CA 1
ATOM 753 C C . LEU A 1 91 ? 32.304 -28.698 -53.628 1.00 44.72 91 LEU A C 1
ATOM 755 O O . LEU A 1 91 ? 33.209 -28.600 -52.796 1.00 44.72 91 LEU A O 1
ATOM 759 N N . SER A 1 92 ? 32.435 -29.420 -54.742 1.00 46.28 92 SER A N 1
ATOM 760 C CA . SER A 1 92 ? 33.627 -30.203 -55.077 1.00 46.28 92 SER A CA 1
ATOM 761 C C . SER A 1 92 ? 34.780 -29.375 -55.667 1.00 46.28 92 SER A C 1
ATOM 763 O O . SER A 1 92 ? 35.891 -29.888 -55.760 1.00 46.28 92 SER A O 1
ATOM 765 N N . ASP A 1 93 ? 34.578 -28.081 -55.950 1.00 46.34 93 ASP A N 1
ATOM 766 C CA . ASP A 1 93 ? 35.581 -27.223 -56.614 1.00 46.34 93 ASP A CA 1
ATOM 767 C C . ASP A 1 93 ? 36.345 -26.240 -55.705 1.00 46.34 93 ASP A C 1
ATOM 769 O O . ASP A 1 93 ? 37.137 -25.428 -56.175 1.00 46.34 93 ASP A O 1
ATOM 773 N N . LEU A 1 94 ? 36.189 -26.317 -54.380 1.00 48.06 94 LEU A N 1
ATOM 774 C CA . LEU A 1 94 ? 36.850 -25.387 -53.440 1.00 48.06 94 LEU A CA 1
ATOM 775 C C . LEU A 1 94 ? 38.043 -25.984 -52.682 1.00 48.06 94 LEU A C 1
ATOM 777 O O . LEU A 1 94 ? 38.523 -25.406 -51.707 1.00 48.06 94 LEU A O 1
ATOM 781 N N . LYS A 1 95 ? 38.552 -27.137 -53.132 1.00 51.34 95 LYS A N 1
ATOM 782 C CA . LYS A 1 95 ? 39.666 -27.844 -52.478 1.00 51.34 95 LYS A CA 1
ATOM 783 C C . LYS A 1 95 ? 41.049 -27.570 -53.078 1.00 51.34 95 LYS A C 1
ATOM 785 O O . LYS A 1 95 ? 42.014 -28.185 -52.636 1.00 51.34 95 LYS A O 1
ATOM 790 N N . SER A 1 96 ? 41.166 -26.648 -54.035 1.00 57.09 96 SER A N 1
ATOM 791 C CA . SER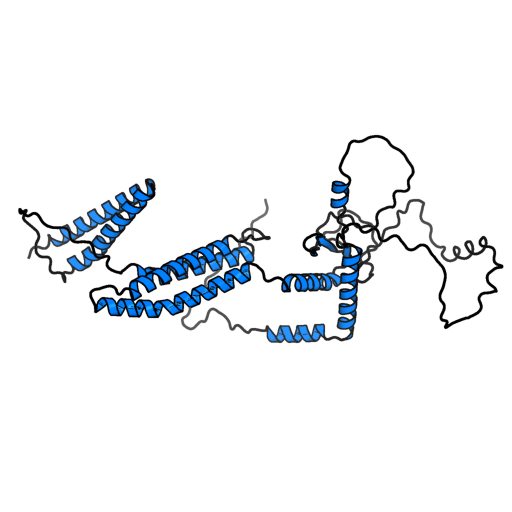 A 1 96 ? 42.440 -26.333 -54.703 1.00 57.09 96 SER A CA 1
ATOM 792 C C . SER A 1 96 ? 42.984 -24.921 -54.450 1.00 57.09 96 SER A C 1
ATOM 794 O O . SER A 1 96 ? 43.932 -24.519 -55.118 1.00 57.09 96 SER A O 1
ATOM 796 N N . MET A 1 97 ? 42.467 -24.166 -53.471 1.00 51.72 97 MET A N 1
ATOM 797 C CA . MET A 1 97 ? 42.998 -22.826 -53.174 1.00 51.72 97 MET A CA 1
ATOM 798 C C . MET A 1 97 ? 43.814 -22.769 -51.877 1.00 51.72 97 MET A C 1
ATOM 800 O O . MET A 1 97 ? 43.335 -23.088 -50.789 1.00 51.72 97 MET A O 1
ATOM 804 N N . ASP A 1 98 ? 45.065 -22.332 -52.036 1.00 54.84 98 ASP A N 1
ATOM 805 C CA . ASP A 1 98 ? 46.072 -22.110 -50.997 1.00 54.84 98 ASP A CA 1
ATOM 806 C C . ASP A 1 98 ? 45.590 -21.081 -49.940 1.00 54.84 98 ASP A C 1
ATOM 808 O O . ASP A 1 98 ? 45.259 -19.940 -50.293 1.00 54.84 98 ASP A O 1
ATOM 812 N N . PRO A 1 99 ? 45.573 -21.429 -48.634 1.00 49.72 99 PRO A N 1
ATOM 813 C CA . PRO A 1 99 ? 45.113 -20.546 -47.555 1.00 49.72 99 PRO A CA 1
ATOM 814 C C . PRO A 1 99 ? 45.959 -19.275 -47.361 1.00 49.72 99 PRO A C 1
ATOM 816 O O . PRO A 1 99 ? 45.541 -18.356 -46.654 1.00 49.72 99 PRO A O 1
ATOM 819 N N . SER A 1 100 ? 47.138 -19.203 -47.980 1.00 50.91 100 SER A N 1
ATOM 820 C CA . SER A 1 100 ? 48.110 -18.118 -47.802 1.00 50.91 100 SER A CA 1
ATOM 821 C C . SER A 1 100 ? 47.765 -16.842 -48.592 1.00 50.91 100 SER A C 1
ATOM 823 O O . SER A 1 100 ? 48.190 -15.746 -48.223 1.00 50.91 100 SER A O 1
ATOM 825 N N . GLY A 1 101 ? 46.972 -16.955 -49.667 1.00 54.72 101 GLY A N 1
ATOM 826 C CA . GLY A 1 101 ? 46.660 -15.846 -50.585 1.00 54.72 101 GLY A CA 1
ATOM 827 C C . GLY A 1 101 ? 45.378 -15.063 -50.268 1.00 54.72 101 GLY A C 1
ATOM 828 O O . GLY A 1 101 ? 45.257 -13.892 -50.625 1.00 54.72 101 GLY A O 1
ATOM 829 N N . LEU A 1 102 ? 44.425 -15.666 -49.552 1.00 53.09 102 LEU A N 1
ATOM 830 C CA . LEU A 1 102 ? 43.103 -15.069 -49.300 1.00 53.09 102 LEU A CA 1
ATOM 831 C C . LEU A 1 102 ? 43.089 -14.064 -48.140 1.00 53.09 102 LEU A C 1
ATOM 833 O O . LEU A 1 102 ? 42.262 -13.153 -48.116 1.00 53.09 102 LEU A O 1
ATOM 837 N N . TRP A 1 103 ? 44.034 -14.163 -47.203 1.00 45.31 103 TRP A N 1
ATOM 838 C CA . TRP A 1 103 ? 44.107 -13.241 -46.064 1.00 45.31 103 TRP A CA 1
ATOM 839 C C . TRP A 1 103 ? 44.811 -11.913 -46.395 1.00 45.31 103 TRP A C 1
ATOM 841 O O . TRP A 1 103 ? 44.653 -10.928 -45.677 1.00 45.31 103 TRP A O 1
ATOM 851 N N . LYS A 1 104 ? 45.540 -11.854 -47.520 1.00 43.75 104 LYS A N 1
ATOM 852 C CA . LYS A 1 104 ? 46.264 -10.654 -47.973 1.00 43.75 104 LYS A CA 1
ATOM 853 C C . LYS A 1 104 ? 45.406 -9.722 -48.842 1.00 43.75 104 LYS A C 1
ATOM 855 O O . LYS A 1 104 ? 45.587 -8.510 -48.779 1.00 43.75 104 LYS A O 1
ATOM 860 N N . ASN A 1 105 ? 44.416 -10.255 -49.567 1.00 39.84 105 ASN A N 1
ATOM 861 C CA . ASN A 1 105 ? 43.553 -9.462 -50.457 1.00 39.84 105 ASN A CA 1
ATOM 862 C C . ASN A 1 105 ? 42.310 -8.852 -49.782 1.00 39.84 105 ASN A C 1
ATOM 864 O O . ASN A 1 105 ? 41.697 -7.958 -50.356 1.00 39.84 105 ASN A O 1
ATOM 868 N N . MET A 1 106 ? 41.966 -9.253 -48.552 1.00 44.91 106 MET A N 1
ATOM 869 C CA . MET A 1 106 ? 40.833 -8.690 -47.790 1.00 44.91 106 MET A CA 1
ATOM 870 C C . MET A 1 106 ? 41.268 -7.719 -46.670 1.00 44.91 106 MET A C 1
ATOM 872 O O . MET A 1 106 ? 40.533 -7.470 -45.719 1.00 44.91 106 MET A O 1
ATOM 876 N N . MET A 1 107 ? 42.484 -7.171 -46.780 1.00 46.50 107 MET A N 1
ATOM 877 C CA . MET A 1 107 ? 43.078 -6.179 -45.863 1.00 46.50 107 MET A CA 1
ATOM 878 C C . MET A 1 107 ? 43.597 -4.926 -46.603 1.00 46.50 107 MET A C 1
ATOM 880 O O . MET A 1 107 ? 44.379 -4.160 -46.048 1.00 46.50 107 MET A O 1
ATOM 884 N N . MET A 1 108 ? 43.174 -4.699 -47.855 1.00 41.12 108 MET A N 1
ATOM 885 C CA . MET A 1 108 ? 43.662 -3.602 -48.713 1.00 41.12 108 MET A CA 1
ATOM 886 C C . MET A 1 108 ? 42.534 -2.843 -49.437 1.00 41.12 108 MET A C 1
ATOM 888 O O . MET A 1 108 ? 42.657 -2.478 -50.599 1.00 41.12 108 MET A O 1
ATOM 892 N N . GLN A 1 109 ? 41.433 -2.553 -48.741 1.00 40.19 109 GLN A N 1
ATOM 893 C CA . GLN A 1 109 ? 40.500 -1.490 -49.137 1.00 40.19 109 GLN A CA 1
ATOM 894 C C . GLN A 1 109 ? 40.048 -0.741 -47.883 1.00 40.19 109 GLN A C 1
ATOM 896 O O . GLN A 1 109 ? 39.140 -1.160 -47.171 1.00 40.19 109 GLN A O 1
ATOM 901 N N . GLY A 1 110 ? 40.761 0.342 -47.576 1.00 38.12 110 GLY A N 1
ATOM 902 C CA . GLY A 1 110 ? 40.475 1.192 -46.424 1.00 38.12 110 GLY A CA 1
ATOM 903 C C . GLY A 1 110 ? 41.678 1.969 -45.891 1.00 38.12 110 GLY A C 1
ATOM 904 O O . GLY A 1 110 ? 41.815 2.096 -44.679 1.00 38.12 110 GLY A O 1
ATOM 905 N N . THR A 1 111 ? 42.568 2.470 -46.752 1.00 33.12 111 THR A N 1
ATOM 906 C CA . THR A 1 111 ? 43.483 3.566 -46.393 1.00 33.12 111 THR A CA 1
ATOM 907 C C . THR A 1 111 ? 42.761 4.873 -46.726 1.00 33.12 111 THR A C 1
ATOM 909 O O . THR A 1 111 ? 42.388 5.128 -47.865 1.00 33.12 111 THR A O 1
ATOM 912 N N . SER A 1 112 ? 42.348 5.665 -45.741 1.00 31.02 112 SER A N 1
ATOM 913 C CA . SER A 1 112 ? 43.088 6.816 -45.199 1.00 31.02 112 SER A CA 1
ATOM 914 C C . SER A 1 112 ? 42.388 7.191 -43.876 1.00 31.02 112 SER A C 1
ATOM 916 O O . SER A 1 112 ? 41.167 7.256 -43.857 1.00 31.02 112 SER A O 1
ATOM 918 N N . SER A 1 113 ? 43.018 7.364 -42.714 1.00 32.25 113 SER A N 1
ATOM 919 C CA . SER A 1 113 ? 44.133 8.260 -42.417 1.00 32.25 113 SER A CA 1
ATOM 920 C C . SER A 1 113 ? 44.866 7.855 -41.122 1.00 32.25 113 SER A C 1
ATOM 922 O O . SER A 1 113 ? 44.245 7.570 -40.102 1.00 32.25 113 SER A O 1
ATOM 924 N N . ILE A 1 114 ? 46.194 7.879 -41.211 1.00 38.75 114 ILE A N 1
ATOM 925 C CA . ILE A 1 114 ? 47.244 8.097 -40.196 1.00 38.75 114 ILE A CA 1
ATOM 926 C C . ILE A 1 114 ? 46.767 8.392 -38.750 1.00 38.75 114 ILE A C 1
ATOM 928 O O . ILE A 1 114 ? 46.130 9.409 -38.493 1.00 38.75 114 ILE A O 1
ATOM 932 N N . GLY A 1 115 ? 47.197 7.560 -37.790 1.00 28.72 115 GLY A N 1
ATOM 933 C CA . GLY A 1 115 ? 47.114 7.807 -36.341 1.00 28.72 115 GLY A CA 1
ATOM 934 C C . GLY A 1 115 ? 47.865 6.730 -35.541 1.00 28.72 115 GLY A C 1
ATOM 935 O O . GLY A 1 115 ? 47.693 5.543 -35.796 1.00 28.72 115 GLY A O 1
ATOM 936 N N . GLY A 1 116 ? 48.768 7.138 -34.646 1.00 32.31 116 GLY A N 1
ATOM 937 C CA . GLY A 1 116 ? 49.857 6.328 -34.083 1.00 32.31 116 GLY A CA 1
ATOM 938 C C . GLY A 1 116 ? 49.496 5.133 -33.185 1.00 32.31 116 GLY A C 1
ATOM 939 O O . GLY A 1 116 ? 48.407 5.008 -32.630 1.00 32.31 116 GLY A O 1
ATOM 940 N N . LYS A 1 117 ? 50.493 4.251 -33.022 1.00 40.28 117 LYS A N 1
ATOM 941 C CA . LYS A 1 117 ? 50.530 3.113 -32.089 1.00 40.28 117 LYS A CA 1
ATOM 942 C C . LYS A 1 117 ? 50.182 3.574 -30.664 1.00 40.28 117 LYS A C 1
ATOM 944 O O . LYS A 1 117 ? 50.971 4.275 -30.043 1.00 40.28 117 LYS A O 1
ATOM 949 N N . GLY A 1 118 ? 49.029 3.141 -30.153 1.00 41.06 118 GLY A N 1
ATOM 950 C CA . GLY A 1 118 ? 48.594 3.406 -28.774 1.00 41.06 118 GLY A CA 1
ATOM 951 C C . GLY A 1 118 ? 47.080 3.444 -28.548 1.00 41.06 118 GLY A C 1
ATOM 952 O O . GLY A 1 118 ? 46.646 3.653 -27.419 1.00 41.06 118 GLY A O 1
ATOM 953 N N . ASP A 1 119 ? 46.266 3.236 -29.585 1.00 39.72 119 ASP A N 1
ATOM 954 C CA . ASP A 1 119 ? 44.814 3.372 -29.488 1.00 39.72 119 ASP A CA 1
ATOM 955 C C . ASP A 1 119 ? 44.168 2.133 -28.834 1.00 39.72 119 ASP A C 1
ATOM 957 O O . ASP A 1 119 ? 43.876 1.112 -29.470 1.00 39.72 119 ASP A O 1
ATOM 961 N N . ILE A 1 120 ? 43.942 2.201 -27.520 1.00 47.19 120 ILE A N 1
ATOM 962 C CA . ILE A 1 120 ? 42.987 1.325 -26.836 1.00 47.19 120 ILE A CA 1
ATOM 963 C C . ILE A 1 120 ? 41.617 1.662 -27.427 1.00 47.19 120 ILE A C 1
ATOM 965 O O . ILE A 1 120 ? 40.969 2.617 -27.008 1.00 47.19 120 ILE A O 1
ATOM 969 N N . ARG A 1 121 ? 41.208 0.884 -28.435 1.00 48.88 121 ARG A N 1
ATOM 970 C CA . ARG A 1 121 ? 39.903 0.927 -29.112 1.00 48.88 121 ARG A CA 1
ATOM 971 C C . ARG A 1 121 ? 38.805 1.368 -28.142 1.00 48.88 121 ARG A C 1
ATOM 973 O O . ARG A 1 121 ? 38.414 0.593 -27.268 1.00 48.88 121 ARG A O 1
ATOM 980 N N . GLY A 1 122 ? 38.295 2.589 -28.305 1.00 53.09 122 GLY A N 1
ATOM 981 C CA . GLY A 1 122 ? 37.155 3.079 -27.535 1.00 53.09 122 GLY A CA 1
ATOM 982 C C . GLY A 1 122 ? 35.985 2.109 -27.686 1.00 53.09 122 GLY A C 1
ATOM 983 O O . GLY A 1 122 ? 35.399 1.985 -28.764 1.00 53.09 122 GLY A O 1
ATOM 984 N N . THR A 1 123 ? 35.674 1.352 -26.632 1.00 67.75 123 THR A N 1
ATOM 985 C CA . THR A 1 123 ? 34.590 0.372 -26.687 1.00 67.75 123 THR A CA 1
ATOM 986 C C . THR A 1 123 ? 33.265 1.122 -26.726 1.00 67.75 123 THR A C 1
ATOM 988 O O . THR A 1 123 ? 32.880 1.821 -25.793 1.00 67.75 123 THR A O 1
ATOM 991 N N . LYS A 1 124 ? 32.560 1.017 -27.853 1.00 79.50 124 LYS A N 1
ATOM 992 C CA . LYS A 1 124 ? 31.220 1.589 -27.986 1.00 79.50 124 LYS A CA 1
ATOM 993 C C . LYS A 1 124 ? 30.284 0.877 -27.006 1.00 79.50 124 LYS A C 1
ATOM 995 O O . LYS A 1 124 ? 30.222 -0.357 -26.982 1.00 79.50 124 LYS A O 1
ATOM 1000 N N . HIS A 1 125 ? 29.515 1.630 -26.229 1.00 82.19 125 HIS A N 1
ATOM 1001 C CA . HIS A 1 125 ? 28.460 1.061 -25.401 1.00 82.19 125 HIS A CA 1
ATOM 1002 C C . HIS A 1 125 ? 27.253 0.742 -26.274 1.00 82.19 125 HIS A C 1
ATOM 1004 O O . HIS A 1 125 ? 26.720 1.624 -26.939 1.00 82.19 125 HIS A O 1
ATOM 1010 N N . HIS A 1 126 ? 26.806 -0.511 -26.241 1.00 87.69 126 HIS A N 1
ATOM 1011 C CA . HIS A 1 126 ? 25.603 -0.962 -26.936 1.00 87.69 126 HIS A CA 1
ATOM 1012 C C . HIS A 1 126 ? 24.566 -1.431 -25.918 1.00 87.69 126 HIS A C 1
ATOM 1014 O O . HIS A 1 126 ? 24.912 -1.980 -24.870 1.00 87.69 126 HIS A O 1
ATOM 1020 N N . CYS A 1 127 ? 23.289 -1.252 -26.234 1.00 90.06 127 CYS A N 1
ATOM 1021 C CA . CYS A 1 127 ? 22.204 -1.836 -25.461 1.00 90.06 127 CYS A CA 1
ATOM 1022 C C . CYS A 1 127 ? 22.134 -3.343 -25.726 1.00 90.06 127 CYS A C 1
ATOM 1024 O O . CYS A 1 127 ? 22.011 -3.765 -26.876 1.00 90.06 127 CYS A O 1
ATOM 1026 N N . ARG A 1 128 ? 22.157 -4.176 -24.682 1.00 89.94 128 ARG A N 1
ATOM 1027 C CA . ARG A 1 128 ? 22.024 -5.628 -24.860 1.00 89.94 128 ARG A CA 1
ATOM 1028 C C . ARG A 1 128 ? 20.608 -6.047 -25.263 1.00 89.94 128 ARG A C 1
ATOM 1030 O O . ARG A 1 128 ? 20.466 -7.097 -25.888 1.00 89.94 128 ARG A O 1
ATOM 1037 N N . LEU A 1 129 ? 19.606 -5.200 -24.989 1.00 92.38 129 LEU A N 1
ATOM 1038 C CA . LEU A 1 129 ? 18.195 -5.439 -25.299 1.00 92.38 129 LEU A CA 1
ATOM 1039 C C . LEU A 1 129 ? 17.797 -5.057 -26.732 1.00 92.38 129 LEU A C 1
ATOM 1041 O O . LEU A 1 129 ? 17.207 -5.875 -27.421 1.00 92.38 129 LEU A O 1
ATOM 1045 N N . CYS A 1 130 ? 18.128 -3.857 -27.216 1.00 91.44 130 CYS A N 1
ATOM 1046 C CA . CYS A 1 130 ? 17.790 -3.441 -28.588 1.00 91.44 130 CYS A CA 1
ATOM 1047 C C . CYS A 1 130 ? 18.976 -3.486 -29.565 1.00 91.44 130 CYS A C 1
ATOM 1049 O O . CYS A 1 130 ? 18.769 -3.473 -30.770 1.00 91.44 130 CYS A O 1
ATOM 1051 N N . GLY A 1 131 ? 20.222 -3.578 -29.086 1.00 89.50 131 GLY A N 1
ATOM 1052 C CA . GLY A 1 131 ? 21.429 -3.596 -29.926 1.00 89.50 131 GLY A CA 1
ATOM 1053 C C . GLY A 1 131 ? 21.959 -2.218 -30.343 1.00 89.50 131 GLY A C 1
ATOM 1054 O O . GLY A 1 131 ? 23.079 -2.137 -30.838 1.00 89.50 131 GLY A O 1
ATOM 1055 N N . GLN A 1 132 ? 21.207 -1.137 -30.112 1.00 89.50 132 GLN A N 1
ATOM 1056 C CA . GLN A 1 132 ? 21.611 0.220 -30.499 1.00 89.50 132 GLN A CA 1
ATOM 1057 C C . GLN A 1 132 ? 22.866 0.693 -29.755 1.00 89.50 132 GLN A C 1
ATOM 1059 O O . GLN A 1 132 ? 23.061 0.386 -28.573 1.00 89.50 132 GLN A O 1
ATOM 1064 N N . ILE A 1 133 ? 23.689 1.486 -30.445 1.00 87.69 133 ILE A N 1
ATOM 1065 C CA . ILE A 1 133 ? 24.843 2.175 -29.860 1.00 87.69 133 ILE A CA 1
ATOM 1066 C C . ILE A 1 133 ? 24.332 3.327 -28.993 1.00 87.69 133 ILE A C 1
ATOM 1068 O O . ILE A 1 133 ? 23.633 4.215 -29.465 1.00 87.69 133 ILE A O 1
ATOM 1072 N N . VAL A 1 134 ? 24.699 3.302 -27.717 1.00 85.25 134 VAL A N 1
ATOM 1073 C CA . VAL A 1 134 ? 24.336 4.300 -26.708 1.00 85.25 134 VAL A CA 1
ATOM 1074 C C . VAL A 1 134 ? 25.356 5.437 -26.670 1.00 85.25 134 VAL A C 1
ATOM 1076 O O . VAL A 1 134 ? 24.989 6.606 -26.598 1.00 85.25 134 VAL A O 1
ATOM 1079 N N . CYS A 1 135 ? 26.648 5.108 -26.723 1.00 82.00 135 CYS A N 1
ATOM 1080 C CA . CYS A 1 135 ? 27.717 6.087 -26.900 1.00 82.00 135 CYS A CA 1
ATOM 1081 C C . CYS A 1 135 ? 28.967 5.432 -27.499 1.00 82.00 135 CYS A C 1
ATOM 1083 O O . CYS A 1 135 ? 29.220 4.247 -27.287 1.00 82.00 135 CYS A O 1
ATOM 1085 N N . ALA A 1 136 ? 29.758 6.216 -28.230 1.00 71.62 136 ALA A N 1
ATOM 1086 C CA . ALA A 1 136 ? 31.014 5.785 -28.852 1.00 71.62 136 ALA A CA 1
ATOM 1087 C C . ALA A 1 136 ? 32.253 6.496 -28.276 1.00 71.62 136 ALA A C 1
ATOM 1089 O O . ALA A 1 136 ? 33.357 6.308 -28.775 1.00 71.62 136 ALA A O 1
ATOM 1090 N N . LEU A 1 137 ? 32.062 7.326 -27.248 1.00 60.12 137 LEU A N 1
ATOM 1091 C CA . LEU A 1 137 ? 33.121 8.129 -26.646 1.00 60.12 137 LEU A CA 1
ATOM 1092 C C . LEU A 1 137 ? 33.817 7.357 -25.513 1.00 60.12 137 LEU A C 1
ATOM 1094 O O . LEU A 1 137 ? 33.132 6.646 -24.770 1.00 60.12 137 LEU A O 1
ATOM 1098 N N . PRO A 1 138 ? 35.143 7.515 -25.344 1.00 56.25 138 PRO A N 1
ATOM 1099 C CA . PRO A 1 138 ? 35.855 6.985 -24.188 1.00 56.25 138 PRO A CA 1
ATOM 1100 C C . PRO A 1 138 ? 35.326 7.603 -22.887 1.00 56.25 138 PRO A C 1
ATOM 1102 O O . PRO A 1 138 ? 34.859 8.745 -22.860 1.00 56.25 138 PRO A O 1
ATOM 1105 N N . VAL A 1 139 ? 35.401 6.835 -21.799 1.00 57.81 139 VAL A N 1
ATOM 1106 C CA . VAL A 1 139 ? 34.982 7.260 -20.458 1.00 57.81 139 VAL A CA 1
ATOM 1107 C C . VAL A 1 139 ? 35.942 8.346 -19.964 1.00 57.81 139 VAL A C 1
ATOM 1109 O O . VAL A 1 139 ? 36.992 8.048 -19.408 1.00 57.81 139 VAL A O 1
ATOM 1112 N N . LYS A 1 140 ? 35.614 9.622 -20.188 1.00 49.88 140 LYS A N 1
ATOM 1113 C CA . LYS A 1 140 ? 36.282 10.736 -19.505 1.00 49.88 140 LYS A CA 1
ATOM 1114 C C . LYS A 1 140 ? 35.545 11.020 -18.195 1.00 49.88 140 LYS A C 1
ATOM 1116 O O . LYS A 1 140 ? 34.585 11.791 -18.164 1.00 49.88 140 LYS A O 1
ATOM 1121 N N . ASN A 1 141 ? 35.984 10.379 -17.114 1.00 48.78 141 ASN A N 1
ATOM 1122 C CA . ASN A 1 141 ? 35.653 10.849 -15.768 1.00 48.78 141 ASN A CA 1
ATOM 1123 C C . ASN A 1 141 ? 36.406 12.176 -15.530 1.00 48.78 141 ASN A C 1
ATOM 1125 O O . ASN A 1 141 ? 37.584 12.229 -15.887 1.00 48.78 141 ASN A O 1
ATOM 1129 N N . PRO A 1 142 ? 35.797 13.242 -14.968 1.00 54.84 142 PRO A N 1
ATOM 1130 C CA . PRO A 1 142 ? 34.456 13.366 -14.392 1.00 54.84 142 PRO A CA 1
ATOM 1131 C C . PRO A 1 142 ? 33.581 14.382 -15.166 1.00 54.84 142 PRO A C 1
ATOM 1133 O O . PRO A 1 142 ? 33.278 15.456 -14.657 1.00 54.84 142 PRO A O 1
ATOM 1136 N N . GLN A 1 143 ? 33.194 14.095 -16.417 1.00 59.84 143 GLN A N 1
ATOM 1137 C CA . GLN A 1 143 ? 32.500 15.097 -17.254 1.00 59.84 143 GLN A CA 1
ATOM 1138 C C . GLN A 1 143 ? 30.997 14.888 -17.473 1.00 59.84 143 GLN A C 1
ATOM 1140 O O . GLN A 1 143 ? 30.360 15.776 -18.038 1.00 59.84 143 GLN A O 1
ATOM 1145 N N . ARG A 1 144 ? 30.390 13.766 -17.052 1.00 63.06 144 ARG A N 1
ATOM 1146 C CA . ARG A 1 144 ? 28.952 13.541 -17.285 1.00 63.06 144 ARG A CA 1
ATOM 1147 C C . ARG A 1 144 ? 28.159 13.466 -15.973 1.00 63.06 144 ARG A C 1
ATOM 1149 O O . ARG A 1 144 ? 28.430 12.572 -15.185 1.00 63.06 144 ARG A O 1
ATOM 1156 N N . PRO A 1 145 ? 27.131 14.318 -15.778 1.00 67.31 145 PRO A N 1
ATOM 1157 C CA . PRO A 1 145 ? 26.305 14.303 -14.567 1.00 67.31 145 PRO A CA 1
ATOM 1158 C C . PRO A 1 145 ? 25.398 13.066 -14.450 1.00 67.31 145 PRO A C 1
ATOM 1160 O O . PRO A 1 145 ? 24.829 12.829 -13.393 1.00 67.31 145 PRO A O 1
ATOM 1163 N N . VAL A 1 146 ? 25.216 12.291 -15.530 1.00 73.06 146 VAL A N 1
ATOM 1164 C CA . VAL A 1 146 ? 24.396 11.069 -15.531 1.00 73.06 146 VAL A CA 1
ATOM 1165 C C . VAL A 1 146 ? 24.997 10.015 -16.461 1.00 73.06 146 VAL A C 1
ATOM 1167 O O . VAL A 1 146 ? 25.445 10.344 -17.558 1.00 73.06 146 VAL A O 1
ATOM 1170 N N . THR A 1 147 ? 24.929 8.735 -16.102 1.00 77.69 147 THR A N 1
ATOM 1171 C CA . THR A 1 147 ? 25.411 7.619 -16.935 1.00 77.69 147 THR A CA 1
ATOM 1172 C C . THR A 1 147 ? 24.789 7.590 -18.337 1.00 77.69 147 THR A C 1
ATOM 1174 O O . THR A 1 147 ? 23.624 7.930 -18.557 1.00 77.69 147 THR A O 1
ATOM 1177 N N . CYS A 1 148 ? 25.561 7.154 -19.335 1.00 80.25 148 CYS A N 1
ATOM 1178 C CA . CYS A 1 148 ? 25.063 7.004 -20.707 1.00 80.25 148 CYS A CA 1
ATOM 1179 C C . CYS A 1 148 ? 24.039 5.863 -20.864 1.00 80.25 148 CYS A C 1
ATOM 1181 O O . CYS A 1 148 ? 23.156 5.956 -21.711 1.00 80.25 148 CYS A O 1
ATOM 1183 N N . SER A 1 149 ? 24.119 4.821 -20.036 1.00 84.44 149 SER A N 1
ATOM 1184 C CA . SER A 1 149 ? 23.276 3.619 -20.071 1.00 84.44 149 SER A CA 1
ATOM 1185 C C . SER A 1 149 ? 22.895 3.184 -18.660 1.00 84.44 149 SER A C 1
ATOM 1187 O O . SER A 1 149 ? 23.606 3.512 -17.716 1.00 84.44 149 SER A O 1
ATOM 1189 N N . LEU A 1 150 ? 21.851 2.372 -18.546 1.00 86.56 150 LEU A N 1
ATOM 1190 C CA . LEU A 1 150 ? 21.428 1.752 -17.293 1.00 86.56 150 LEU A CA 1
ATOM 1191 C C . LEU A 1 150 ? 22.024 0.346 -17.167 1.00 86.56 150 LEU A C 1
ATOM 1193 O O . LEU A 1 150 ? 22.343 -0.294 -18.179 1.00 86.56 150 LEU A O 1
ATOM 1197 N N . LEU A 1 151 ? 22.151 -0.126 -15.932 1.00 86.81 151 LEU A N 1
ATOM 1198 C CA . LEU A 1 151 ? 22.537 -1.490 -15.591 1.00 86.81 151 LEU A CA 1
ATOM 1199 C C . LEU A 1 151 ? 21.442 -2.088 -14.713 1.00 86.81 151 LEU A C 1
ATOM 1201 O O . LEU A 1 151 ? 20.959 -1.431 -13.794 1.00 86.81 151 LEU A O 1
ATOM 1205 N N . PHE A 1 152 ? 21.064 -3.328 -15.001 1.00 87.31 152 PHE A N 1
ATOM 1206 C CA . PHE A 1 152 ? 20.185 -4.095 -14.128 1.00 87.31 152 PHE A CA 1
ATOM 1207 C C . PHE A 1 152 ? 20.835 -5.417 -13.746 1.00 87.31 152 PHE A C 1
ATOM 1209 O O . PHE A 1 152 ? 21.602 -5.991 -14.525 1.00 87.31 152 PHE A O 1
ATOM 1216 N N . VAL A 1 153 ? 20.516 -5.888 -12.551 1.00 86.69 153 VAL A N 1
ATOM 1217 C CA . VAL A 1 153 ? 20.919 -7.187 -12.015 1.00 86.69 153 VAL A CA 1
ATOM 1218 C C . VAL A 1 153 ? 19.650 -7.944 -11.645 1.00 86.69 153 VAL A C 1
ATOM 1220 O O . VAL A 1 153 ? 18.609 -7.339 -11.399 1.00 86.69 153 VAL A O 1
ATOM 1223 N N . VAL A 1 154 ? 19.719 -9.271 -11.662 1.00 85.50 154 VAL A N 1
ATOM 1224 C CA . VAL A 1 154 ? 18.659 -10.121 -11.124 1.00 85.50 154 VAL A CA 1
ATOM 1225 C C . VAL A 1 154 ? 19.220 -10.855 -9.921 1.00 85.50 154 VAL A C 1
ATOM 1227 O O . VAL A 1 154 ? 20.257 -11.517 -10.040 1.00 85.50 154 VAL A O 1
ATOM 1230 N N . ASP A 1 155 ? 18.562 -10.713 -8.774 1.00 81.62 155 ASP A N 1
ATOM 1231 C CA . ASP A 1 155 ? 18.942 -11.439 -7.569 1.00 81.62 155 ASP A CA 1
ATOM 1232 C C . ASP A 1 155 ? 18.788 -12.951 -7.797 1.00 81.62 155 ASP A C 1
ATOM 1234 O O . ASP A 1 155 ? 17.803 -13.429 -8.367 1.00 81.62 155 ASP A O 1
ATOM 1238 N N . LYS A 1 156 ? 19.788 -13.719 -7.360 1.00 78.06 156 LYS A N 1
ATOM 1239 C CA . LYS A 1 156 ? 19.851 -15.171 -7.555 1.00 78.06 156 LYS A CA 1
ATOM 1240 C C . LYS A 1 156 ? 18.749 -15.889 -6.780 1.00 78.06 156 LYS A C 1
ATOM 1242 O O . LYS A 1 156 ? 18.252 -16.903 -7.265 1.00 78.06 156 LYS A O 1
ATOM 1247 N N . ASN A 1 157 ? 18.391 -15.367 -5.607 1.00 77.06 157 ASN A N 1
ATOM 1248 C CA . ASN A 1 157 ? 17.475 -16.029 -4.683 1.00 77.06 157 ASN A CA 1
ATOM 1249 C C . ASN A 1 157 ? 16.032 -15.583 -4.921 1.00 77.06 157 ASN A C 1
ATOM 1251 O O . ASN A 1 157 ? 15.148 -16.415 -5.090 1.00 77.06 157 ASN A O 1
ATOM 1255 N N . THR A 1 158 ? 15.794 -14.271 -4.962 1.00 78.44 158 THR A N 1
ATOM 1256 C CA . THR A 1 158 ? 14.434 -13.729 -5.093 1.00 78.44 158 THR A CA 1
ATOM 1257 C C . THR A 1 158 ? 13.981 -13.557 -6.539 1.00 78.44 158 THR A C 1
ATOM 1259 O O . THR A 1 158 ? 12.803 -13.297 -6.772 1.00 78.44 158 THR A O 1
ATOM 1262 N N . ARG A 1 159 ? 14.894 -13.681 -7.518 1.00 81.31 159 ARG A N 1
ATOM 1263 C CA . ARG A 1 159 ? 14.640 -13.402 -8.947 1.00 81.31 159 ARG A CA 1
ATOM 1264 C C . ARG A 1 159 ? 14.147 -11.977 -9.219 1.00 81.31 159 ARG A C 1
ATOM 1266 O O . ARG A 1 159 ? 13.696 -11.688 -10.331 1.00 81.31 159 ARG A O 1
ATOM 1273 N N . MET A 1 160 ? 14.275 -11.087 -8.236 1.00 82.56 160 MET A N 1
ATOM 1274 C CA . MET A 1 160 ? 13.889 -9.691 -8.350 1.00 82.56 160 MET A CA 1
ATOM 1275 C C . MET A 1 160 ? 14.888 -8.949 -9.228 1.00 82.56 160 MET A C 1
ATOM 1277 O O . MET A 1 160 ? 16.104 -9.110 -9.108 1.00 82.56 160 MET A O 1
ATOM 1281 N N . ILE A 1 161 ? 14.355 -8.151 -10.147 1.00 86.12 161 ILE A N 1
ATOM 1282 C CA . ILE A 1 161 ? 15.144 -7.311 -11.040 1.00 86.12 161 ILE A CA 1
ATOM 1283 C C . ILE A 1 161 ? 15.414 -5.988 -10.322 1.00 86.12 161 ILE A C 1
ATOM 1285 O O . ILE A 1 161 ? 14.475 -5.255 -10.016 1.00 86.12 161 ILE A O 1
ATOM 1289 N N . GLU A 1 162 ? 16.681 -5.634 -10.139 1.00 83.62 162 GLU A N 1
ATOM 1290 C CA . GLU A 1 162 ? 17.100 -4.380 -9.509 1.00 83.62 162 GLU A CA 1
ATOM 1291 C C . GLU A 1 162 ? 17.877 -3.500 -10.495 1.00 83.62 162 GLU A C 1
ATOM 1293 O O . GLU A 1 162 ? 18.735 -3.971 -11.249 1.00 83.62 162 GLU A O 1
ATOM 1298 N N . GLU A 1 163 ? 17.572 -2.200 -10.503 1.00 83.81 163 GLU A N 1
ATOM 1299 C CA . GLU A 1 163 ? 18.346 -1.196 -11.239 1.00 83.81 163 GLU A CA 1
ATOM 1300 C C . GLU A 1 163 ? 19.518 -0.749 -10.361 1.00 83.81 163 GLU A C 1
ATOM 1302 O O . GLU A 1 163 ? 19.312 -0.240 -9.261 1.00 83.81 163 GLU A O 1
ATOM 1307 N N . VAL A 1 164 ? 20.748 -0.939 -10.839 1.00 76.94 164 VAL A N 1
ATOM 1308 C CA . VAL A 1 164 ? 21.949 -0.684 -10.036 1.00 76.94 164 VAL A CA 1
ATOM 1309 C C . VAL A 1 164 ? 22.574 0.654 -10.421 1.00 76.94 164 VAL A C 1
ATOM 1311 O O . VAL A 1 164 ? 22.844 0.916 -11.599 1.00 76.94 164 VAL A O 1
ATOM 1314 N N . SER A 1 165 ? 22.820 1.503 -9.421 1.00 61.47 165 SER A N 1
ATOM 1315 C CA . SER A 1 165 ? 23.621 2.724 -9.560 1.00 61.47 165 SER A CA 1
ATOM 1316 C C . SER A 1 165 ? 25.119 2.405 -9.689 1.00 61.47 165 SER A C 1
ATOM 1318 O O . SER A 1 165 ? 25.552 1.305 -9.375 1.00 61.47 165 SER A O 1
ATOM 1320 N N . GLU A 1 166 ? 25.905 3.354 -10.204 1.00 57.03 166 GLU A N 1
ATOM 1321 C CA . GLU A 1 166 ? 27.326 3.204 -10.577 1.00 57.03 166 GLU A CA 1
ATOM 1322 C C . GLU A 1 166 ? 28.165 2.333 -9.613 1.00 57.03 166 GLU A C 1
ATOM 1324 O O . GLU A 1 166 ? 28.131 2.540 -8.404 1.00 57.03 166 GLU A O 1
ATOM 1329 N N . GLY A 1 167 ? 28.945 1.381 -10.153 1.00 55.84 167 GLY A N 1
ATOM 1330 C CA . GLY A 1 167 ? 29.876 0.553 -9.362 1.00 55.84 167 GLY A CA 1
ATOM 1331 C C . GLY A 1 167 ? 29.970 -0.928 -9.745 1.00 55.84 167 GLY A C 1
ATOM 1332 O O . GLY A 1 167 ? 30.792 -1.642 -9.182 1.00 55.84 167 GLY A O 1
ATOM 1333 N N . VAL A 1 168 ? 29.161 -1.401 -10.700 1.00 56.97 168 VAL A N 1
ATOM 1334 C CA . VAL A 1 168 ? 29.154 -2.810 -11.127 1.00 56.97 168 VAL A CA 1
ATOM 1335 C C . VAL A 1 168 ? 29.855 -2.993 -12.475 1.00 56.97 168 VAL A C 1
ATOM 1337 O O . VAL A 1 168 ? 29.433 -2.430 -13.491 1.00 56.97 168 VAL A O 1
ATOM 1340 N N . ASP A 1 169 ? 30.913 -3.807 -12.493 1.00 51.44 169 ASP A N 1
ATOM 1341 C CA . ASP A 1 169 ? 31.682 -4.113 -13.699 1.00 51.44 169 ASP A CA 1
ATOM 1342 C C . ASP A 1 169 ? 30.890 -4.996 -14.682 1.00 51.44 169 ASP A C 1
ATOM 1344 O O . ASP A 1 169 ? 30.401 -6.079 -14.360 1.00 51.44 169 ASP A O 1
ATOM 1348 N N . TYR A 1 170 ? 30.793 -4.541 -15.936 1.00 58.03 170 TYR A N 1
ATOM 1349 C CA . TYR A 1 170 ? 30.132 -5.257 -17.034 1.00 58.03 170 TYR A CA 1
ATOM 1350 C C . TYR A 1 170 ? 31.167 -5.909 -17.960 1.00 58.03 170 TYR A C 1
ATOM 1352 O O . TYR A 1 170 ? 31.979 -5.206 -18.563 1.00 58.03 170 TYR A O 1
ATOM 1360 N N . GLY A 1 171 ? 31.090 -7.224 -18.194 1.00 52.16 171 GLY A N 1
ATOM 1361 C CA . GLY A 1 171 ? 31.922 -7.865 -19.218 1.00 52.16 171 GLY A CA 1
ATOM 1362 C C . GLY A 1 171 ? 31.931 -9.393 -19.219 1.00 52.16 171 GLY A C 1
ATOM 1363 O O . GLY A 1 171 ? 31.572 -10.053 -18.247 1.00 52.16 171 GLY A O 1
ATOM 1364 N N . VAL A 1 172 ? 32.361 -9.968 -20.347 1.00 40.31 172 VAL A N 1
ATOM 1365 C CA . VAL A 1 172 ? 32.680 -11.400 -20.465 1.00 40.31 172 VAL A CA 1
ATOM 1366 C C . VAL A 1 172 ? 34.004 -11.640 -19.740 1.00 40.31 172 VAL A C 1
ATOM 1368 O O . VAL A 1 172 ? 34.968 -10.916 -19.985 1.00 40.31 172 VAL A O 1
ATOM 1371 N N . ARG A 1 173 ? 34.050 -12.655 -18.863 1.00 41.00 173 ARG A N 1
ATOM 1372 C CA . ARG A 1 173 ? 35.258 -13.112 -18.152 1.00 41.00 173 ARG A CA 1
ATOM 1373 C C . ARG A 1 173 ? 36.430 -13.122 -19.135 1.00 41.00 173 ARG A C 1
ATOM 1375 O O . ARG A 1 173 ? 36.397 -13.888 -20.100 1.00 41.00 173 ARG A O 1
ATOM 1382 N N . LYS A 1 174 ? 37.461 -12.295 -18.916 1.00 39.50 174 LYS A N 1
ATOM 1383 C CA . LYS A 1 174 ? 38.736 -12.499 -19.614 1.00 39.50 174 LYS A CA 1
ATOM 1384 C C . LYS A 1 174 ? 39.155 -13.927 -19.276 1.00 39.50 174 LYS A C 1
ATOM 1386 O O . LYS A 1 174 ? 39.395 -14.241 -18.110 1.00 39.50 174 LYS A O 1
ATOM 1391 N N . ARG A 1 175 ? 39.164 -14.813 -20.276 1.00 36.69 175 ARG A N 1
ATOM 1392 C CA . ARG A 1 175 ? 39.798 -16.126 -20.150 1.00 36.69 175 ARG A CA 1
ATOM 1393 C C . ARG A 1 175 ? 41.223 -15.814 -19.705 1.00 36.69 175 ARG A C 1
ATOM 1395 O O . ARG A 1 175 ? 41.933 -15.134 -20.441 1.00 36.69 175 ARG A O 1
ATOM 1402 N N . ARG A 1 176 ? 41.595 -16.202 -18.480 1.00 40.44 176 ARG A N 1
ATOM 1403 C CA . ARG A 1 176 ? 42.985 -16.096 -18.032 1.00 40.44 176 ARG A CA 1
ATOM 1404 C C . ARG A 1 176 ? 43.799 -16.863 -19.071 1.00 40.44 176 ARG A C 1
ATOM 1406 O O . ARG A 1 176 ? 43.636 -18.074 -19.191 1.00 40.44 176 ARG A O 1
ATOM 1413 N N . THR A 1 177 ? 44.570 -16.157 -19.891 1.00 35.09 177 THR A N 1
ATOM 1414 C CA . THR A 1 177 ? 45.637 -16.773 -20.671 1.00 35.09 177 THR A CA 1
ATOM 1415 C C . THR A 1 177 ? 46.618 -17.279 -19.630 1.00 35.09 177 THR A C 1
ATOM 1417 O O . THR A 1 177 ? 47.202 -16.494 -18.887 1.00 35.09 177 THR A O 1
ATOM 1420 N N . SER A 1 178 ? 46.657 -18.594 -19.474 1.00 43.97 178 SER A N 1
ATOM 1421 C CA . SER A 1 178 ? 47.504 -19.313 -18.537 1.00 43.97 178 SER A CA 1
ATOM 1422 C C . SER A 1 178 ? 48.967 -19.142 -18.928 1.00 43.97 178 SER A C 1
ATOM 1424 O O . SER A 1 178 ? 49.531 -20.011 -19.575 1.00 43.97 178 SER A O 1
ATOM 1426 N N . THR A 1 179 ? 49.560 -18.013 -18.567 1.00 40.72 179 THR A N 1
ATOM 1427 C CA . THR A 1 179 ? 51.007 -17.797 -18.541 1.00 40.72 179 THR A CA 1
ATOM 1428 C C . THR A 1 179 ? 51.254 -16.637 -17.590 1.00 40.72 179 THR A C 1
ATOM 1430 O O . THR A 1 179 ? 50.982 -15.493 -17.943 1.00 40.72 179 THR A O 1
ATOM 1433 N N . VAL A 1 180 ? 51.608 -16.952 -16.348 1.00 37.31 180 VAL A N 1
ATOM 1434 C CA . VAL A 1 180 ? 52.844 -16.571 -15.644 1.00 37.31 180 VAL A CA 1
ATOM 1435 C C . VAL A 1 180 ? 52.575 -16.856 -14.165 1.00 37.31 180 VAL A C 1
ATOM 1437 O O . VAL A 1 180 ? 51.755 -16.199 -13.523 1.00 37.31 180 VAL A O 1
ATOM 1440 N N . ASP A 1 181 ? 53.248 -17.880 -13.652 1.00 42.28 181 ASP A N 1
ATOM 1441 C CA . ASP A 1 181 ? 53.334 -18.188 -12.233 1.00 42.28 181 ASP A CA 1
ATOM 1442 C C . ASP A 1 181 ? 53.919 -16.997 -11.470 1.00 42.28 181 ASP A C 1
ATOM 1444 O O . ASP A 1 181 ? 55.080 -16.638 -11.649 1.00 42.28 181 ASP A O 1
ATOM 1448 N N . VAL A 1 182 ? 53.130 -16.408 -10.573 1.00 37.59 182 VAL A N 1
ATOM 1449 C CA . VAL A 1 182 ? 53.668 -15.610 -9.469 1.00 37.59 182 VAL A CA 1
ATOM 1450 C C . VAL A 1 182 ? 53.051 -16.142 -8.185 1.00 37.59 182 VAL A C 1
ATOM 1452 O O . VAL A 1 182 ? 51.891 -15.895 -7.857 1.00 37.59 182 VAL A O 1
ATOM 1455 N N . LYS A 1 183 ? 53.858 -16.937 -7.478 1.00 37.00 183 LYS A N 1
ATOM 1456 C CA . LYS A 1 183 ? 53.630 -17.349 -6.095 1.00 37.00 183 LYS A CA 1
ATOM 1457 C C . LYS A 1 183 ? 53.537 -16.106 -5.212 1.00 37.00 183 LYS A C 1
ATOM 1459 O O . LYS A 1 183 ? 54.478 -15.322 -5.162 1.00 37.00 183 LYS A O 1
ATOM 1464 N N . GLY A 1 184 ? 52.460 -16.017 -4.435 1.00 36.94 184 GLY A N 1
ATOM 1465 C CA . GLY A 1 184 ? 52.451 -15.257 -3.188 1.00 36.94 184 GLY A CA 1
ATOM 1466 C C . GLY A 1 184 ? 51.327 -14.239 -3.062 1.00 36.94 184 GLY A C 1
ATOM 1467 O O . GLY A 1 184 ? 51.540 -13.057 -3.299 1.00 36.94 184 GLY A O 1
ATOM 1468 N N . SER A 1 185 ? 50.160 -14.672 -2.582 1.00 31.23 185 SER A N 1
ATOM 1469 C CA . SER A 1 185 ? 49.534 -14.067 -1.396 1.00 31.23 185 SER A CA 1
ATOM 1470 C C . SER A 1 185 ? 48.292 -14.8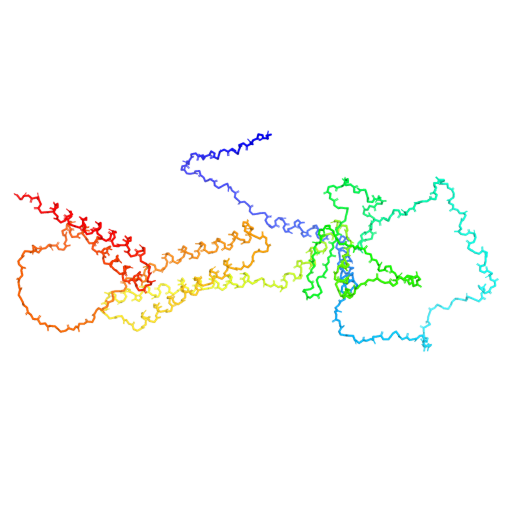39 -0.955 1.00 31.23 185 SER A C 1
ATOM 1472 O O . SER A 1 185 ? 47.638 -15.527 -1.731 1.00 31.23 185 SER A O 1
ATOM 1474 N N . LYS A 1 186 ? 48.076 -14.768 0.354 1.00 36.00 186 LYS A N 1
ATOM 1475 C CA . LYS A 1 186 ? 47.236 -15.597 1.216 1.00 36.00 186 LYS A CA 1
ATOM 1476 C C . LYS A 1 186 ? 45.756 -15.662 0.810 1.00 36.00 186 LYS A C 1
ATOM 1478 O O . LYS A 1 186 ? 45.159 -14.656 0.454 1.00 36.00 186 LYS A O 1
ATOM 1483 N N . GLY A 1 187 ? 45.212 -16.871 0.972 1.00 38.31 187 GLY A N 1
ATOM 1484 C CA . GLY A 1 187 ? 43.802 -17.272 0.997 1.00 38.31 187 GLY A CA 1
ATOM 1485 C C . GLY A 1 187 ? 42.764 -16.175 1.225 1.00 38.31 187 GLY A C 1
ATOM 1486 O O . GLY A 1 187 ? 42.460 -15.839 2.364 1.00 38.31 187 GLY A O 1
ATOM 1487 N N . GLY A 1 188 ? 42.166 -15.716 0.129 1.00 35.03 188 GLY A N 1
ATOM 1488 C CA . GLY A 1 188 ? 40.776 -15.269 0.084 1.00 35.03 188 GLY A CA 1
ATOM 1489 C C . GLY A 1 188 ? 39.962 -16.359 -0.613 1.00 35.03 188 GLY A C 1
ATOM 1490 O O . GLY A 1 188 ? 40.417 -16.915 -1.617 1.00 35.03 188 GLY A O 1
ATOM 1491 N N . SER A 1 189 ? 38.810 -16.728 -0.059 1.00 37.62 189 SER A N 1
ATOM 1492 C CA . SER A 1 189 ? 37.900 -17.700 -0.666 1.00 37.62 189 SER A CA 1
ATOM 1493 C C . SER A 1 189 ? 37.522 -17.240 -2.082 1.00 37.62 189 SER A C 1
ATOM 1495 O O . SER A 1 189 ? 37.195 -16.082 -2.322 1.00 37.62 189 SER A O 1
ATOM 1497 N N . LEU A 1 190 ? 37.544 -18.159 -3.050 1.00 48.19 190 LEU A N 1
ATOM 1498 C CA . LEU A 1 190 ? 37.144 -17.888 -4.441 1.00 48.19 190 LEU A CA 1
ATOM 1499 C C . LEU A 1 190 ? 35.682 -17.409 -4.577 1.00 48.19 190 LEU A C 1
ATOM 1501 O O . LEU A 1 190 ? 35.302 -16.946 -5.646 1.00 48.19 190 LEU A O 1
ATOM 1505 N N . GLN A 1 191 ? 34.881 -17.525 -3.513 1.00 46.91 191 GLN A N 1
ATOM 1506 C CA . GLN A 1 191 ? 33.471 -17.138 -3.462 1.00 46.91 191 GLN A CA 1
ATOM 1507 C C . GLN A 1 191 ? 33.271 -15.622 -3.278 1.00 46.91 191 GLN A C 1
ATOM 1509 O O . GLN A 1 191 ? 32.404 -15.064 -3.948 1.00 46.91 191 GLN A O 1
ATOM 1514 N N . ASP A 1 192 ? 34.112 -14.939 -2.489 1.00 42.25 192 ASP A N 1
ATOM 1515 C CA . ASP A 1 192 ? 33.992 -13.485 -2.244 1.00 42.25 192 ASP A CA 1
ATOM 1516 C C . ASP A 1 192 ? 34.305 -12.654 -3.502 1.00 42.25 192 ASP A C 1
ATOM 1518 O O . ASP A 1 192 ? 33.674 -11.633 -3.784 1.00 42.25 192 ASP A O 1
ATOM 1522 N N . GLU A 1 193 ? 35.253 -13.119 -4.317 1.00 44.88 193 GLU A N 1
ATOM 1523 C CA . GLU A 1 193 ? 35.573 -12.503 -5.610 1.00 44.88 193 GLU A CA 1
ATOM 1524 C C . GLU A 1 193 ? 34.479 -12.768 -6.663 1.00 44.88 193 GLU A C 1
ATOM 1526 O O . GLU A 1 193 ? 34.317 -11.993 -7.602 1.00 44.88 193 GLU A O 1
ATOM 1531 N N . GLU A 1 194 ? 33.696 -13.843 -6.523 1.00 48.16 194 GLU A N 1
ATOM 1532 C CA . GLU A 1 194 ? 32.635 -14.216 -7.468 1.00 48.16 194 GLU A CA 1
ATOM 1533 C C . GLU A 1 194 ? 31.306 -13.493 -7.180 1.00 48.16 194 GLU A C 1
ATOM 1535 O O . GLU A 1 194 ? 30.524 -13.245 -8.103 1.00 48.16 194 GLU A O 1
ATOM 1540 N N . GLU A 1 195 ? 31.077 -13.084 -5.928 1.00 49.47 195 GLU A N 1
ATOM 1541 C CA . GLU A 1 195 ? 29.989 -12.178 -5.536 1.00 49.47 195 GLU A CA 1
ATOM 1542 C C . GLU A 1 195 ? 30.240 -10.725 -5.951 1.00 49.47 195 GLU A C 1
ATOM 1544 O O . GLU A 1 195 ? 29.298 -10.037 -6.341 1.00 49.47 195 GLU A O 1
ATOM 1549 N N . LYS A 1 196 ? 31.497 -10.265 -5.973 1.00 40.88 196 LYS A N 1
ATOM 1550 C CA . LYS A 1 196 ? 31.838 -8.894 -6.397 1.00 40.88 196 LYS A CA 1
ATOM 1551 C C . LYS A 1 196 ? 31.669 -8.633 -7.895 1.00 40.88 196 LYS A C 1
ATOM 1553 O O . LYS A 1 196 ? 31.474 -7.488 -8.298 1.00 40.88 196 LYS A O 1
ATOM 1558 N N . PHE A 1 197 ? 31.676 -9.676 -8.725 1.00 47.91 197 PHE A N 1
ATOM 1559 C CA . PHE A 1 197 ? 31.328 -9.590 -10.146 1.00 47.91 197 PHE A CA 1
ATOM 1560 C C . PHE A 1 197 ? 29.836 -9.882 -10.364 1.00 47.91 197 PHE A C 1
ATOM 1562 O O . PHE A 1 197 ? 29.470 -10.801 -11.105 1.00 47.91 197 PHE A O 1
ATOM 1569 N N . LEU A 1 198 ? 28.947 -9.098 -9.747 1.00 56.22 198 LEU A N 1
ATOM 1570 C CA . LEU A 1 198 ? 27.546 -9.057 -10.173 1.00 56.22 198 LEU A CA 1
ATOM 1571 C C . LEU A 1 198 ? 27.535 -8.664 -11.654 1.00 56.22 198 LEU A C 1
ATOM 1573 O O . LEU A 1 198 ? 27.860 -7.547 -12.023 1.00 56.22 198 LEU A O 1
ATOM 1577 N N . LYS A 1 199 ? 27.232 -9.595 -12.556 1.00 67.38 199 LYS A N 1
ATOM 1578 C CA . LYS A 1 199 ? 27.238 -9.317 -13.997 1.00 67.38 199 LYS A CA 1
ATOM 1579 C C . LYS A 1 199 ? 25.971 -8.550 -14.354 1.00 67.38 199 LYS A C 1
ATOM 1581 O O . LYS A 1 199 ? 25.015 -9.143 -14.843 1.00 67.38 199 LYS A O 1
ATOM 1586 N N . GLY A 1 200 ? 25.955 -7.243 -14.106 1.00 79.25 200 GLY A N 1
ATOM 1587 C CA . GLY A 1 200 ? 24.873 -6.382 -14.578 1.00 79.25 200 GLY A CA 1
ATOM 1588 C C . GLY A 1 200 ? 24.690 -6.517 -16.091 1.00 79.25 200 GLY A C 1
ATOM 1589 O O . GLY A 1 200 ? 25.629 -6.851 -16.812 1.00 79.25 200 GLY A O 1
ATOM 1590 N N . VAL A 1 201 ? 23.487 -6.267 -16.603 1.00 86.38 201 VAL A N 1
ATOM 1591 C CA . VAL A 1 201 ? 23.203 -6.235 -18.043 1.00 86.38 201 VAL A CA 1
ATOM 1592 C C . VAL A 1 201 ? 22.961 -4.794 -18.480 1.00 86.38 201 VAL A C 1
ATOM 1594 O O . VAL A 1 201 ? 22.098 -4.097 -17.951 1.00 86.38 201 VAL A O 1
ATOM 1597 N N . ARG A 1 202 ? 23.732 -4.327 -19.470 1.00 88.00 202 ARG A N 1
ATOM 1598 C CA . ARG A 1 202 ? 23.644 -2.951 -19.979 1.00 88.00 202 ARG A CA 1
ATOM 1599 C C . ARG A 1 202 ? 22.424 -2.747 -20.872 1.00 88.00 202 ARG A C 1
ATOM 1601 O O . ARG A 1 202 ? 22.267 -3.441 -21.881 1.00 88.00 202 ARG A O 1
ATOM 1608 N N . MET A 1 203 ? 21.640 -1.709 -20.591 1.00 90.69 203 MET A N 1
ATOM 1609 C CA . MET A 1 203 ? 20.524 -1.287 -21.437 1.00 90.69 203 MET A CA 1
ATOM 1610 C C . MET A 1 203 ? 20.470 0.224 -21.678 1.00 90.69 203 MET A C 1
ATOM 1612 O O . MET A 1 203 ? 20.973 1.027 -20.894 1.00 90.69 203 MET A O 1
ATOM 1616 N N . CYS A 1 204 ? 19.868 0.634 -22.793 1.00 90.31 204 CYS A N 1
ATOM 1617 C CA . CYS A 1 204 ? 19.582 2.042 -23.054 1.00 90.31 204 CYS A CA 1
ATOM 1618 C C . CYS A 1 204 ? 18.341 2.501 -22.276 1.00 90.31 204 CYS A C 1
ATOM 1620 O O . CYS A 1 204 ? 17.479 1.703 -21.908 1.00 90.31 204 CYS A O 1
ATOM 1622 N N . ARG A 1 205 ? 18.207 3.816 -22.087 1.00 88.31 205 ARG A N 1
ATOM 1623 C CA . ARG A 1 205 ? 17.064 4.406 -21.373 1.00 88.31 205 ARG A CA 1
ATOM 1624 C C . ARG A 1 205 ? 15.730 4.209 -22.094 1.00 88.31 205 ARG A C 1
ATOM 1626 O O . ARG A 1 205 ? 14.705 4.100 -21.435 1.00 88.31 205 ARG A O 1
ATOM 1633 N N . THR A 1 206 ? 15.740 4.096 -23.423 1.00 90.12 206 THR A N 1
ATOM 1634 C CA . THR A 1 206 ? 14.531 3.803 -24.212 1.00 90.12 206 THR A CA 1
ATOM 1635 C C . THR A 1 206 ? 14.001 2.389 -23.966 1.00 90.12 206 THR A C 1
ATOM 1637 O O . THR A 1 206 ? 12.812 2.147 -24.129 1.00 90.12 206 THR A O 1
ATOM 1640 N N . CYS A 1 207 ? 14.860 1.467 -23.520 1.00 91.44 207 CYS A N 1
ATOM 1641 C CA . CYS A 1 207 ? 14.487 0.103 -23.147 1.00 91.44 207 CYS A CA 1
ATOM 1642 C C . CYS A 1 207 ? 14.047 -0.040 -21.681 1.00 91.44 207 CYS A C 1
ATOM 1644 O O . CYS A 1 207 ? 13.478 -1.072 -21.334 1.00 91.44 207 CYS A O 1
ATOM 1646 N N . ARG A 1 208 ? 14.258 0.976 -20.830 1.00 91.50 208 ARG A N 1
ATOM 1647 C CA . ARG A 1 208 ? 13.863 0.948 -19.409 1.00 91.50 208 ARG A CA 1
ATOM 1648 C C . ARG A 1 208 ? 12.386 0.581 -19.194 1.00 91.50 208 ARG A C 1
ATOM 1650 O O . ARG A 1 208 ? 12.133 -0.260 -18.341 1.00 91.50 208 ARG A O 1
ATOM 1657 N N . PRO A 1 209 ? 11.412 1.092 -19.980 1.00 90.88 209 PRO A N 1
ATOM 1658 C CA . PRO A 1 209 ? 10.006 0.727 -19.797 1.00 90.88 209 PRO A CA 1
ATOM 1659 C C . PRO A 1 209 ? 9.717 -0.771 -19.966 1.00 90.88 209 PRO A C 1
ATOM 1661 O O . PRO A 1 209 ? 8.779 -1.272 -19.356 1.00 90.88 209 PRO A O 1
ATOM 1664 N N . ILE A 1 210 ? 10.511 -1.489 -20.773 1.00 91.50 210 ILE A N 1
ATOM 1665 C CA . ILE A 1 210 ? 10.386 -2.947 -20.933 1.00 91.50 210 ILE A CA 1
ATOM 1666 C C . ILE A 1 210 ? 10.794 -3.652 -19.636 1.00 91.50 210 ILE A C 1
ATOM 1668 O O . ILE A 1 210 ? 10.080 -4.531 -19.166 1.00 91.50 210 ILE A O 1
ATOM 1672 N N . LEU A 1 211 ? 11.903 -3.216 -19.028 1.00 91.19 211 LEU A N 1
ATOM 1673 C CA . LEU A 1 211 ? 12.373 -3.727 -17.739 1.00 91.19 211 LEU A CA 1
ATOM 1674 C C . LEU A 1 211 ? 11.353 -3.467 -16.629 1.00 91.19 211 LEU A C 1
ATOM 1676 O O . LEU A 1 211 ? 10.969 -4.391 -15.924 1.00 91.19 211 LEU A O 1
ATOM 1680 N N . THR A 1 212 ? 10.873 -2.225 -16.519 1.00 89.88 212 THR A N 1
ATOM 1681 C CA . THR A 1 212 ? 9.898 -1.829 -15.494 1.00 89.88 212 THR A CA 1
ATOM 1682 C C . THR A 1 212 ? 8.574 -2.565 -15.649 1.00 89.88 212 THR A C 1
ATOM 1684 O O . THR A 1 212 ? 7.922 -2.881 -14.661 1.00 89.88 212 THR A O 1
ATOM 1687 N N . ARG A 1 213 ? 8.167 -2.885 -16.881 1.00 88.00 213 ARG A N 1
ATOM 1688 C CA . ARG A 1 213 ? 6.986 -3.717 -17.109 1.00 88.00 213 ARG A CA 1
ATOM 1689 C C . ARG A 1 213 ? 7.193 -5.145 -16.605 1.00 88.00 213 ARG A C 1
ATOM 1691 O O . ARG A 1 213 ? 6.278 -5.675 -15.985 1.00 88.00 213 ARG A O 1
ATOM 1698 N N . GLN A 1 214 ? 8.362 -5.736 -16.850 1.00 88.19 214 GLN A N 1
ATOM 1699 C CA . GLN A 1 214 ? 8.697 -7.066 -16.335 1.00 88.19 214 GLN A CA 1
ATOM 1700 C C . GLN A 1 214 ? 8.735 -7.074 -14.799 1.00 88.19 214 GLN A C 1
ATOM 1702 O O . GLN A 1 214 ? 8.133 -7.953 -14.190 1.00 88.19 214 GLN A O 1
ATOM 1707 N N . GLN A 1 215 ? 9.370 -6.066 -14.187 1.00 88.62 215 GLN A N 1
ATOM 1708 C CA . GLN A 1 215 ? 9.366 -5.847 -12.732 1.00 88.62 215 GLN A CA 1
ATOM 1709 C C . GLN A 1 215 ? 7.937 -5.783 -12.196 1.00 88.62 215 GLN A C 1
ATOM 1711 O O . GLN A 1 215 ? 7.568 -6.562 -11.326 1.00 88.62 215 GLN A O 1
ATOM 1716 N N . TYR A 1 216 ? 7.099 -4.929 -12.789 1.00 87.00 216 TYR A N 1
ATOM 1717 C CA . TYR A 1 216 ? 5.702 -4.799 -12.391 1.00 87.00 216 TYR A CA 1
ATOM 1718 C C . TYR A 1 216 ? 4.930 -6.112 -12.537 1.00 87.00 216 TYR A C 1
ATOM 1720 O O . TYR A 1 216 ? 4.121 -6.434 -11.679 1.00 87.00 216 TYR A O 1
ATOM 1728 N N . GLN A 1 217 ? 5.158 -6.889 -13.599 1.00 86.06 217 GLN A N 1
ATOM 1729 C CA . GLN A 1 217 ? 4.505 -8.189 -13.763 1.00 86.06 217 GLN A CA 1
ATOM 1730 C C . GLN A 1 217 ? 4.906 -9.158 -12.649 1.00 86.06 217 GLN A C 1
ATOM 1732 O O . GLN A 1 217 ? 4.021 -9.769 -12.056 1.00 86.06 217 GLN A O 1
ATOM 1737 N N . GLN A 1 218 ? 6.195 -9.241 -12.310 1.00 83.81 218 GLN A N 1
ATOM 1738 C CA . GLN A 1 218 ? 6.678 -10.051 -11.188 1.00 83.81 218 GLN A CA 1
ATOM 1739 C C . GLN A 1 218 ? 6.071 -9.579 -9.859 1.00 83.81 218 GLN A C 1
ATOM 1741 O O . GLN A 1 218 ? 5.468 -10.373 -9.141 1.00 83.81 218 GLN A O 1
ATOM 1746 N N . GLU A 1 219 ? 6.127 -8.280 -9.571 1.00 81.94 219 GLU A N 1
ATOM 1747 C CA . GLU A 1 2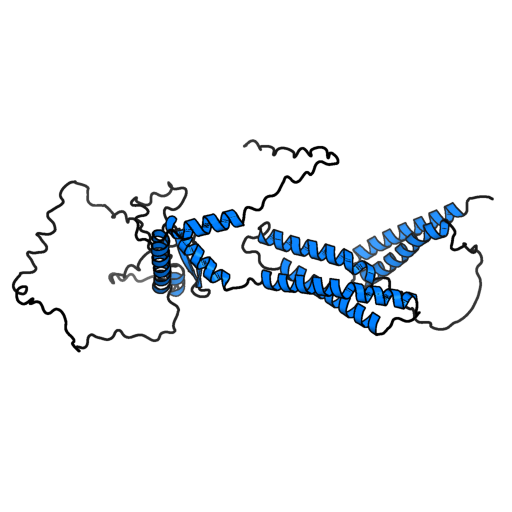19 ? 5.577 -7.687 -8.347 1.00 81.94 219 GLU A CA 1
ATOM 1748 C C . GLU A 1 219 ? 4.054 -7.838 -8.251 1.00 81.94 219 GLU A C 1
ATOM 1750 O O . GLU A 1 219 ? 3.531 -8.119 -7.178 1.00 81.94 219 GLU A O 1
ATOM 1755 N N . SER A 1 220 ? 3.330 -7.715 -9.367 1.00 82.06 220 SER A N 1
ATOM 1756 C CA . SER A 1 220 ? 1.864 -7.805 -9.398 1.00 82.06 220 SER A CA 1
ATOM 1757 C C . SER A 1 220 ? 1.333 -9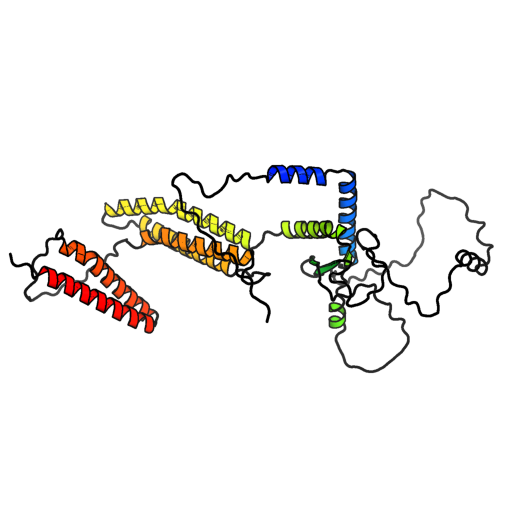.190 -9.034 1.00 82.06 220 SER A C 1
ATOM 1759 O O . SER A 1 220 ? 0.200 -9.301 -8.573 1.00 82.06 220 SER A O 1
ATOM 1761 N N . THR A 1 221 ? 2.144 -10.241 -9.202 1.00 80.06 221 THR A N 1
ATOM 1762 C CA . THR A 1 221 ? 1.772 -11.588 -8.747 1.00 80.06 221 THR A CA 1
ATOM 1763 C C . THR A 1 221 ? 1.827 -11.724 -7.228 1.00 80.06 221 THR A C 1
ATOM 1765 O O . THR A 1 221 ? 1.115 -12.549 -6.658 1.00 80.06 221 THR A O 1
ATOM 1768 N N . HIS A 1 222 ? 2.638 -10.905 -6.554 1.00 80.69 222 HIS A N 1
ATOM 1769 C CA . HIS A 1 222 ? 2.835 -10.980 -5.118 1.00 80.69 222 HIS A CA 1
ATOM 1770 C C . HIS A 1 222 ? 2.047 -9.879 -4.404 1.00 80.69 222 HIS A C 1
ATOM 1772 O O . HIS A 1 222 ? 2.447 -8.717 -4.359 1.00 80.69 222 HIS A O 1
ATOM 1778 N N . LEU A 1 223 ? 0.938 -10.260 -3.769 1.00 81.62 223 LEU A N 1
ATOM 1779 C CA . LEU A 1 223 ? 0.164 -9.352 -2.923 1.00 81.62 223 LEU A CA 1
ATOM 1780 C C . LEU A 1 223 ? 1.003 -8.900 -1.711 1.00 81.62 223 LEU A C 1
ATOM 1782 O O . LEU A 1 223 ? 1.339 -9.739 -0.863 1.00 81.62 223 LEU A O 1
ATOM 1786 N N . PRO A 1 224 ? 1.322 -7.596 -1.570 1.00 85.88 224 PRO A N 1
ATOM 1787 C CA . PRO A 1 224 ? 2.139 -7.110 -0.464 1.00 85.88 224 PRO A CA 1
ATOM 1788 C C . PRO A 1 224 ? 1.491 -7.393 0.894 1.00 85.88 224 PRO A C 1
ATOM 1790 O O . PRO A 1 224 ? 0.273 -7.295 1.052 1.00 85.88 224 PRO A O 1
ATOM 1793 N N . ALA A 1 225 ? 2.310 -7.678 1.910 1.00 87.62 225 ALA A N 1
ATOM 1794 C CA . ALA A 1 225 ? 1.824 -7.954 3.265 1.00 87.62 225 ALA A CA 1
ATOM 1795 C C . ALA A 1 225 ? 0.972 -6.806 3.836 1.00 87.62 225 ALA A C 1
ATOM 1797 O O . ALA A 1 225 ? -0.008 -7.060 4.531 1.00 87.62 225 ALA A O 1
ATOM 1798 N N . PHE A 1 226 ? 1.314 -5.559 3.494 1.00 89.75 226 PHE A N 1
ATOM 1799 C CA . PHE A 1 226 ? 0.540 -4.374 3.862 1.00 89.75 226 PHE A CA 1
ATOM 1800 C C . PHE A 1 226 ? -0.918 -4.463 3.394 1.00 89.75 226 PHE A C 1
ATOM 1802 O O . PHE A 1 226 ? -1.815 -4.197 4.185 1.00 89.75 226 PHE A O 1
ATOM 1809 N N . VAL A 1 227 ? -1.154 -4.879 2.142 1.00 90.50 227 VAL A N 1
ATOM 1810 C CA . VAL A 1 227 ? -2.505 -4.968 1.562 1.00 90.50 227 VAL A CA 1
ATOM 1811 C C . VAL A 1 227 ? -3.333 -5.997 2.322 1.00 90.50 227 VAL A C 1
ATOM 1813 O O . VAL A 1 227 ? -4.412 -5.675 2.799 1.00 90.50 227 VAL A O 1
ATOM 1816 N N . ARG A 1 228 ? -2.776 -7.191 2.559 1.00 92.56 228 ARG A N 1
ATOM 1817 C CA . ARG A 1 228 ? -3.480 -8.250 3.299 1.00 92.56 228 ARG A CA 1
ATOM 1818 C C . ARG A 1 228 ? -3.854 -7.826 4.721 1.00 92.56 228 ARG A C 1
ATOM 1820 O O . ARG A 1 228 ? -4.958 -8.101 5.173 1.00 92.56 228 ARG A O 1
ATOM 1827 N N . LEU A 1 229 ? -2.939 -7.161 5.432 1.00 94.31 229 LEU A N 1
ATOM 1828 C CA . LEU A 1 229 ? -3.219 -6.662 6.782 1.00 94.31 229 LEU A CA 1
ATOM 1829 C C . LEU A 1 229 ? -4.266 -5.546 6.772 1.00 94.31 229 LEU A C 1
ATOM 1831 O O . LEU A 1 229 ? -5.097 -5.497 7.673 1.00 94.31 229 LEU A O 1
ATOM 1835 N N . TYR A 1 230 ? -4.237 -4.673 5.766 1.00 95.12 230 TYR A N 1
ATOM 1836 C CA . TYR A 1 230 ? -5.228 -3.616 5.611 1.00 95.12 230 TYR A CA 1
ATOM 1837 C C . TYR A 1 230 ? -6.624 -4.176 5.302 1.00 95.12 230 TYR A C 1
ATOM 1839 O O . TYR A 1 230 ? -7.601 -3.716 5.886 1.00 95.12 230 TYR A O 1
ATOM 1847 N N . ASP A 1 231 ? -6.727 -5.212 4.468 1.00 95.31 231 ASP A N 1
ATOM 1848 C CA . ASP A 1 231 ? -8.002 -5.878 4.180 1.00 95.31 231 ASP A CA 1
ATOM 1849 C C . ASP A 1 231 ? -8.601 -6.515 5.442 1.00 95.31 231 ASP A C 1
ATOM 1851 O O . ASP A 1 231 ? -9.790 -6.346 5.722 1.00 95.31 231 ASP A O 1
ATOM 1855 N N . MET A 1 232 ? -7.772 -7.185 6.254 1.00 95.56 232 MET A N 1
ATOM 1856 C CA . MET A 1 232 ? -8.192 -7.708 7.562 1.00 95.56 232 MET A CA 1
ATOM 1857 C C . MET A 1 232 ? -8.642 -6.582 8.501 1.00 95.56 232 MET A C 1
ATOM 1859 O O . MET A 1 232 ? -9.678 -6.697 9.147 1.00 95.56 232 MET A O 1
ATOM 1863 N N . PHE A 1 233 ? -7.890 -5.481 8.546 1.00 96.25 233 PHE A N 1
ATOM 1864 C CA . PHE A 1 233 ? -8.194 -4.313 9.372 1.00 96.25 233 PHE A CA 1
ATOM 1865 C C . PHE A 1 233 ? -9.550 -3.684 9.014 1.00 96.25 233 PHE A C 1
ATOM 1867 O O . PHE A 1 233 ? -10.358 -3.427 9.902 1.00 96.25 233 PHE A O 1
ATOM 1874 N N . ILE A 1 234 ? -9.839 -3.503 7.722 1.00 96.56 234 ILE A N 1
ATOM 1875 C CA . ILE A 1 234 ? -11.123 -2.961 7.250 1.00 96.56 234 ILE A CA 1
ATOM 1876 C C . ILE A 1 234 ? -12.273 -3.955 7.435 1.00 96.56 234 ILE A C 1
ATOM 1878 O O . ILE A 1 234 ? -13.400 -3.543 7.699 1.00 96.56 234 ILE A O 1
ATOM 1882 N N . THR A 1 235 ? -12.018 -5.255 7.297 1.00 96.75 235 THR A N 1
ATOM 1883 C CA . THR A 1 235 ? -13.044 -6.278 7.550 1.00 96.75 235 THR A CA 1
ATOM 1884 C C . THR A 1 235 ? -13.464 -6.260 9.017 1.00 96.75 235 THR A C 1
ATOM 1886 O O . THR A 1 235 ? -14.656 -6.198 9.304 1.00 96.75 235 THR A O 1
ATOM 1889 N N . LEU A 1 236 ? -12.497 -6.185 9.933 1.00 95.62 236 LEU A N 1
ATOM 1890 C CA . LEU A 1 236 ? -12.763 -6.079 11.364 1.00 95.62 236 LEU A CA 1
ATOM 1891 C C . LEU A 1 236 ? -13.468 -4.762 11.736 1.00 95.62 236 LEU A C 1
ATOM 1893 O O . LEU A 1 236 ? -14.355 -4.770 12.583 1.00 95.62 236 LEU A O 1
ATOM 1897 N N . GLU A 1 237 ? -13.135 -3.643 11.077 1.00 95.38 237 GLU A N 1
ATOM 1898 C CA . GLU A 1 237 ? -13.859 -2.368 11.247 1.00 95.38 237 GLU A CA 1
ATOM 1899 C C . GLU A 1 237 ? -15.359 -2.542 10.964 1.00 95.38 237 GLU A C 1
ATOM 1901 O O . GLU A 1 237 ? -16.192 -2.150 11.777 1.00 95.38 237 GLU A O 1
ATOM 1906 N N . LYS A 1 238 ? -15.702 -3.216 9.859 1.00 95.75 238 LYS A N 1
ATOM 1907 C CA . LYS A 1 238 ? -17.096 -3.497 9.483 1.00 95.75 238 LYS A CA 1
ATOM 1908 C C . LYS A 1 238 ? -17.796 -4.425 10.476 1.00 95.75 238 LYS A C 1
ATOM 1910 O O . LYS A 1 238 ? -18.975 -4.232 10.755 1.00 95.75 238 LYS A O 1
ATOM 1915 N N . GLU A 1 239 ? -17.097 -5.430 10.998 1.00 94.44 239 GLU A N 1
ATOM 1916 C CA . GLU A 1 239 ? -17.644 -6.344 12.012 1.00 94.44 239 GLU A CA 1
ATOM 1917 C C . GLU A 1 239 ? -17.948 -5.617 13.330 1.00 94.44 239 GLU A C 1
ATOM 1919 O O . GLU A 1 239 ? -18.992 -5.849 13.948 1.00 94.44 239 GLU A O 1
ATOM 1924 N N . ILE A 1 240 ? -17.076 -4.693 13.743 1.00 93.38 240 ILE A N 1
ATOM 1925 C CA . ILE A 1 240 ? -17.309 -3.834 14.909 1.00 93.38 240 ILE A CA 1
ATOM 1926 C C . ILE A 1 240 ? -18.519 -2.927 14.657 1.00 93.38 240 ILE A C 1
ATOM 1928 O O . ILE A 1 240 ? -19.445 -2.906 15.464 1.00 93.38 240 ILE A O 1
ATOM 1932 N N . GLU A 1 241 ? -18.563 -2.224 13.524 1.00 93.50 241 GLU A N 1
ATOM 1933 C CA . GLU A 1 241 ? -19.689 -1.345 13.179 1.00 93.50 241 GLU A CA 1
ATOM 1934 C C . GLU A 1 241 ? -21.028 -2.096 13.105 1.00 93.50 241 GLU A C 1
ATOM 1936 O O . GLU A 1 241 ? -22.053 -1.556 13.512 1.00 93.50 241 GLU A O 1
ATOM 1941 N N . ALA A 1 242 ? -21.028 -3.352 12.648 1.00 92.19 242 ALA A N 1
ATOM 1942 C CA . ALA A 1 242 ? -22.227 -4.186 12.591 1.00 92.19 242 ALA A CA 1
ATOM 1943 C C . ALA A 1 242 ? -22.684 -4.713 13.965 1.00 92.19 242 ALA A C 1
ATOM 1945 O O . ALA A 1 242 ? -23.873 -4.965 14.160 1.00 92.19 242 ALA A O 1
ATOM 1946 N N . SER A 1 243 ? -21.761 -4.898 14.914 1.00 89.56 243 SER A N 1
ATOM 1947 C CA . SER A 1 243 ? -22.064 -5.439 16.249 1.00 89.56 243 SER A CA 1
ATOM 1948 C C . SER A 1 243 ? -22.420 -4.368 17.285 1.00 89.56 243 SER A C 1
ATOM 1950 O O . SER A 1 243 ? -23.068 -4.686 18.283 1.00 89.56 243 SER A O 1
ATOM 1952 N N . LEU A 1 244 ? -22.064 -3.102 17.046 1.00 88.69 244 LEU A N 1
ATOM 1953 C CA . LEU A 1 244 ? -22.390 -1.988 17.942 1.00 88.69 244 LEU A CA 1
ATOM 1954 C C . LEU A 1 244 ? -23.903 -1.768 18.147 1.00 88.69 244 LEU A C 1
ATOM 1956 O O . LEU A 1 244 ? -24.308 -1.737 19.308 1.00 88.69 244 LEU A O 1
ATOM 1960 N N . PRO A 1 245 ? -24.761 -1.707 17.104 1.00 88.88 245 PRO A N 1
ATOM 1961 C CA . PRO A 1 245 ? -26.199 -1.493 17.296 1.00 88.88 245 PRO A CA 1
ATOM 1962 C C . PRO A 1 245 ? -26.865 -2.596 18.127 1.00 88.88 245 PRO A C 1
ATOM 1964 O O . PRO A 1 245 ? -27.705 -2.317 18.975 1.00 88.88 245 PRO A O 1
ATOM 1967 N N . GLN A 1 246 ? -26.440 -3.851 17.933 1.00 84.62 246 GLN A N 1
ATOM 1968 C CA . GLN A 1 246 ? -26.943 -4.994 18.705 1.00 84.62 246 GLN A CA 1
ATOM 1969 C C . GLN A 1 246 ? -26.597 -4.855 20.191 1.00 84.62 246 GLN A C 1
ATOM 1971 O O . GLN A 1 246 ? -27.381 -5.215 21.064 1.00 84.62 246 GLN A O 1
ATOM 1976 N N . PHE A 1 247 ? -25.410 -4.331 20.496 1.00 84.75 247 PHE A N 1
ATOM 1977 C CA . PHE A 1 247 ? -24.999 -4.095 21.871 1.00 84.75 247 PHE A CA 1
ATOM 1978 C C . PHE A 1 247 ? -25.698 -2.880 22.501 1.00 84.75 247 PHE A C 1
ATOM 1980 O O . PHE A 1 247 ? -26.054 -2.938 23.676 1.00 84.75 247 PHE A O 1
ATOM 1987 N N . GLU A 1 248 ? -25.930 -1.808 21.742 1.00 85.12 248 GLU A N 1
ATOM 1988 C CA . GLU A 1 248 ? -26.702 -0.639 22.190 1.00 85.12 248 GLU A CA 1
ATOM 1989 C C . GLU A 1 248 ? -28.156 -1.012 22.527 1.00 85.12 248 GLU A C 1
ATOM 1991 O O . GLU A 1 248 ? -28.669 -0.601 23.567 1.00 85.12 248 GLU A O 1
ATOM 1996 N N . GLU A 1 249 ? -28.794 -1.861 21.716 1.00 84.94 249 GLU A N 1
ATOM 1997 C CA . GLU A 1 249 ? -30.128 -2.410 22.000 1.00 84.94 249 GLU A CA 1
ATOM 1998 C C . GLU A 1 249 ? -30.130 -3.255 23.280 1.00 84.94 249 GLU A C 1
ATOM 2000 O O . GLU A 1 249 ? -30.987 -3.081 24.151 1.00 84.94 249 GLU A O 1
ATOM 2005 N N . LEU A 1 250 ? -29.119 -4.116 23.450 1.00 82.25 250 LEU A N 1
ATOM 2006 C CA . LEU A 1 250 ? -28.958 -4.886 24.681 1.00 82.25 250 LEU A CA 1
ATOM 2007 C C . LEU A 1 250 ? -28.787 -3.964 25.896 1.00 82.25 250 LEU A C 1
ATOM 2009 O O . LEU A 1 250 ? -29.424 -4.205 26.915 1.00 82.25 250 LEU A O 1
ATOM 2013 N N . LEU A 1 251 ? -28.004 -2.885 25.808 1.00 78.88 251 LEU A N 1
ATOM 2014 C CA . LEU A 1 251 ? -27.880 -1.911 26.899 1.00 78.88 251 LEU A CA 1
ATOM 2015 C C . LEU A 1 251 ? -29.214 -1.239 27.249 1.00 78.88 251 LEU A C 1
ATOM 2017 O O . LEU A 1 251 ? -29.521 -1.107 28.433 1.00 78.88 251 LEU A O 1
ATOM 2021 N N . LEU A 1 252 ? -30.018 -0.867 26.251 1.00 79.06 252 LEU A N 1
ATOM 2022 C CA . LEU A 1 252 ? -31.346 -0.283 26.469 1.00 79.06 252 LEU A CA 1
ATOM 2023 C C . LEU A 1 252 ? -32.300 -1.283 27.152 1.00 79.06 252 LEU A C 1
ATOM 2025 O O . LEU A 1 252 ? -33.035 -0.907 28.063 1.00 79.06 252 LEU A O 1
ATOM 2029 N N . SER A 1 253 ? -32.232 -2.573 26.808 1.00 74.19 253 SER A N 1
ATOM 2030 C CA . SER A 1 253 ? -33.017 -3.618 27.493 1.00 74.19 253 SER A CA 1
ATOM 2031 C C . SER A 1 253 ? -32.583 -3.854 28.951 1.00 74.19 253 SER A C 1
ATOM 2033 O O . SER A 1 253 ? -33.389 -4.226 29.800 1.00 74.19 253 SER A O 1
ATOM 2035 N N . LEU A 1 254 ? -31.316 -3.580 29.281 1.00 68.19 254 LEU A N 1
ATOM 2036 C CA . LEU A 1 254 ? -30.800 -3.660 30.653 1.00 68.19 254 LEU A CA 1
ATOM 2037 C C . LEU A 1 254 ? -31.117 -2.427 31.492 1.00 68.19 254 LEU A C 1
ATOM 2039 O O . LEU A 1 254 ? -31.097 -2.501 32.715 1.00 68.19 254 LEU A O 1
ATOM 2043 N N . THR A 1 255 ? -31.403 -1.286 30.867 1.00 61.56 255 THR A N 1
ATOM 2044 C CA . THR A 1 255 ? -31.947 -0.143 31.611 1.00 61.56 255 THR A CA 1
ATOM 2045 C C . THR A 1 255 ? -33.389 -0.375 32.065 1.00 61.56 255 THR A C 1
ATOM 2047 O O . THR A 1 255 ? -33.822 0.268 33.015 1.00 61.56 255 THR A O 1
ATOM 2050 N N . THR A 1 256 ? -34.120 -1.305 31.437 1.00 62.62 256 THR A N 1
ATOM 2051 C CA . THR A 1 256 ? -35.477 -1.699 31.853 1.00 62.62 256 THR A CA 1
ATOM 2052 C C . THR A 1 256 ? -35.506 -2.887 32.818 1.00 62.62 256 THR A C 1
ATOM 2054 O O . THR A 1 256 ? -36.375 -2.918 33.684 1.00 62.62 256 THR A O 1
ATOM 2057 N N . ASP A 1 257 ? -34.551 -3.819 32.715 1.00 55.03 257 ASP A N 1
ATOM 2058 C CA . ASP A 1 257 ? -34.429 -4.991 33.592 1.00 55.03 257 ASP A CA 1
ATOM 2059 C C . ASP A 1 257 ? -33.128 -4.936 34.414 1.00 55.03 257 ASP A C 1
ATOM 2061 O O . ASP A 1 257 ? -32.028 -4.965 33.869 1.00 55.03 257 ASP A O 1
ATOM 2065 N N . ASP A 1 258 ? -33.237 -4.951 35.746 1.00 57.78 258 ASP A N 1
ATOM 2066 C CA . ASP A 1 258 ? -32.143 -4.735 36.717 1.00 57.78 258 ASP A CA 1
ATOM 2067 C C . ASP A 1 258 ? -30.959 -5.740 36.653 1.00 57.78 258 ASP A C 1
ATOM 2069 O O . ASP A 1 258 ? -30.017 -5.670 37.456 1.00 57.78 258 ASP A O 1
ATOM 2073 N N . HIS A 1 259 ? -30.968 -6.719 35.742 1.00 60.53 259 HIS A N 1
ATOM 2074 C CA . HIS A 1 259 ? -29.987 -7.805 35.681 1.00 60.53 259 HIS A CA 1
ATOM 2075 C C . HIS A 1 259 ? -29.320 -7.923 34.299 1.00 60.53 259 HIS A C 1
ATOM 2077 O O . HIS A 1 259 ? -29.997 -8.265 33.333 1.00 60.53 259 HIS A O 1
ATOM 2083 N N . PRO A 1 260 ? -27.980 -7.760 34.191 1.00 66.38 260 PRO A N 1
ATOM 2084 C CA . PRO A 1 260 ? -27.267 -7.955 32.932 1.00 66.38 260 PRO A CA 1
ATOM 2085 C C . PRO A 1 260 ? -27.446 -9.386 32.418 1.00 66.38 260 PRO A C 1
ATOM 2087 O O . PRO A 1 260 ? -27.018 -10.354 33.055 1.00 66.38 260 PRO A O 1
ATOM 2090 N N . THR A 1 261 ? -28.065 -9.518 31.246 1.00 76.19 261 THR A N 1
ATOM 2091 C CA . THR A 1 261 ? -28.263 -10.796 30.568 1.00 76.19 261 THR A CA 1
ATOM 2092 C C . THR A 1 261 ? -26.907 -11.421 30.228 1.00 76.19 261 THR A C 1
ATOM 2094 O O . THR A 1 261 ? -25.912 -10.741 29.950 1.00 76.19 261 THR A O 1
ATOM 2097 N N . LYS A 1 262 ? -26.842 -12.759 30.243 1.00 81.19 262 LYS A N 1
ATOM 2098 C CA . LYS A 1 262 ? -25.630 -13.498 29.834 1.00 81.19 262 LYS A CA 1
ATOM 2099 C C . LYS A 1 262 ? -25.208 -13.132 28.405 1.00 81.19 262 LYS A C 1
ATOM 2101 O O . LYS A 1 262 ? -24.016 -13.116 28.103 1.00 81.19 262 LYS A O 1
ATOM 2106 N N . GLU A 1 263 ? -26.181 -12.797 27.564 1.00 84.00 263 GLU A N 1
ATOM 2107 C CA . GLU A 1 263 ? -25.989 -12.349 26.187 1.00 84.00 263 GLU A CA 1
ATOM 2108 C C . GLU A 1 263 ? -25.309 -10.979 26.114 1.00 84.00 263 GLU A C 1
ATOM 2110 O O . GLU A 1 263 ? -24.312 -10.852 25.405 1.00 84.00 263 GLU A O 1
ATOM 2115 N N . ALA A 1 264 ? -25.734 -9.998 26.917 1.00 82.00 264 ALA A N 1
ATOM 2116 C CA . ALA A 1 264 ? -25.094 -8.682 26.975 1.00 82.00 264 ALA A CA 1
ATOM 2117 C C . ALA A 1 264 ? -23.634 -8.753 27.452 1.00 82.00 264 ALA A C 1
ATOM 2119 O O . ALA A 1 264 ? -22.751 -8.106 26.882 1.00 82.00 264 ALA A O 1
ATOM 2120 N N . MET A 1 265 ? -23.338 -9.590 28.453 1.00 81.81 265 MET A N 1
ATOM 2121 C CA . MET A 1 265 ? -21.956 -9.806 28.906 1.00 81.81 265 MET A CA 1
ATOM 2122 C C . MET A 1 265 ? -21.092 -10.494 27.838 1.00 81.81 265 MET A C 1
ATOM 2124 O O . MET A 1 265 ? -19.931 -10.123 27.651 1.00 81.81 265 MET A O 1
ATOM 2128 N N . ALA A 1 266 ? -21.647 -11.472 27.114 1.00 86.81 266 ALA A N 1
ATOM 2129 C CA . ALA A 1 266 ? -20.951 -12.136 26.015 1.00 86.81 266 ALA A CA 1
ATOM 2130 C C . ALA A 1 266 ? -20.711 -11.188 24.827 1.00 86.81 266 ALA A C 1
ATOM 2132 O O . ALA A 1 266 ? -19.608 -11.171 24.280 1.00 86.81 266 ALA A O 1
ATOM 2133 N N . ALA A 1 267 ? -21.701 -10.369 24.461 1.00 86.19 267 ALA A N 1
ATOM 2134 C CA . ALA A 1 267 ? -21.593 -9.356 23.413 1.00 86.19 267 ALA A CA 1
ATOM 2135 C C . ALA A 1 267 ? -20.523 -8.308 23.754 1.00 86.19 267 ALA A C 1
ATOM 2137 O O . ALA A 1 267 ? -19.635 -8.054 22.940 1.00 86.19 267 ALA A O 1
ATOM 2138 N N . ARG A 1 268 ? -20.512 -7.801 24.997 1.00 85.50 268 ARG A N 1
ATOM 2139 C CA . ARG A 1 268 ? -19.463 -6.893 25.491 1.00 85.50 268 ARG A CA 1
ATOM 2140 C C . ARG A 1 268 ? -18.072 -7.510 25.367 1.00 85.50 268 ARG A C 1
ATOM 2142 O O . ARG A 1 268 ? -17.146 -6.846 24.913 1.00 85.50 268 ARG A O 1
ATOM 2149 N N . LYS A 1 269 ? -17.914 -8.776 25.773 1.00 88.19 269 LYS A N 1
ATOM 2150 C CA . LYS A 1 269 ? -16.624 -9.475 25.689 1.00 88.19 269 LYS A CA 1
ATOM 2151 C C . LYS A 1 269 ? -16.138 -9.576 24.241 1.00 88.19 269 LYS A C 1
ATOM 2153 O O . LYS A 1 269 ? -14.982 -9.260 23.985 1.00 88.19 269 LYS A O 1
ATOM 2158 N N . ARG A 1 270 ? -17.014 -9.973 23.308 1.00 90.25 270 ARG A N 1
ATOM 2159 C CA . ARG A 1 270 ? -16.677 -10.067 21.876 1.00 90.25 270 ARG A CA 1
ATOM 2160 C C . ARG A 1 270 ? -16.285 -8.710 21.292 1.00 90.25 270 ARG A C 1
ATOM 2162 O O . ARG A 1 270 ? -15.290 -8.637 20.583 1.00 90.25 270 ARG A O 1
ATOM 2169 N N . LEU A 1 271 ? -17.010 -7.643 21.638 1.00 91.06 271 LEU A N 1
ATOM 2170 C CA . LEU A 1 271 ? -16.678 -6.280 21.212 1.00 91.06 271 LEU A CA 1
ATOM 2171 C C . LEU A 1 271 ? -15.308 -5.832 21.730 1.00 91.06 271 LEU A C 1
ATOM 2173 O O . LEU A 1 271 ? -14.486 -5.362 20.951 1.00 91.06 271 LEU A O 1
ATOM 2177 N N . LEU A 1 272 ? -15.024 -6.015 23.024 1.00 90.56 272 LEU A N 1
ATOM 2178 C CA . LEU A 1 272 ? -13.720 -5.662 23.602 1.00 90.56 272 LEU A CA 1
ATOM 2179 C C . LEU A 1 272 ? -12.567 -6.445 22.959 1.00 90.56 272 LEU A C 1
ATOM 2181 O O . LEU A 1 272 ? -11.502 -5.882 22.713 1.00 90.56 272 LEU A O 1
ATOM 2185 N N . GLU A 1 273 ? -12.783 -7.725 22.657 1.00 92.8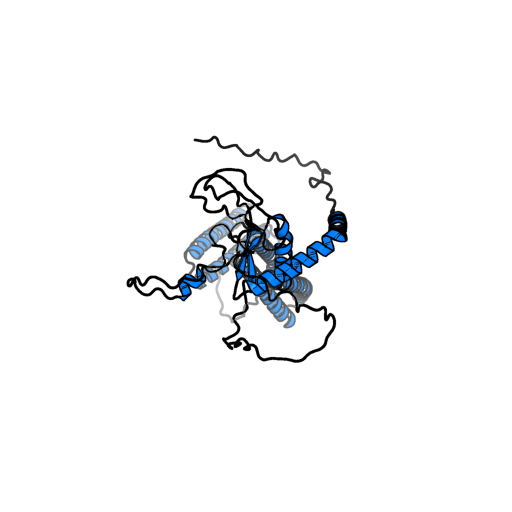8 273 GLU A N 1
ATOM 2186 C CA . GLU A 1 273 ? -11.805 -8.552 21.950 1.00 92.88 273 GLU A CA 1
ATOM 2187 C C . GLU A 1 273 ? -11.588 -8.070 20.507 1.00 92.88 273 GLU A C 1
ATOM 2189 O O . GLU A 1 273 ? -10.441 -7.940 20.078 1.00 92.88 273 GLU A O 1
ATOM 2194 N N . ALA A 1 274 ? -12.656 -7.713 19.788 1.00 93.75 274 ALA A N 1
ATOM 2195 C CA . ALA A 1 274 ? -12.564 -7.135 18.449 1.00 93.75 274 ALA A CA 1
ATOM 2196 C C . ALA A 1 274 ? -11.809 -5.792 18.451 1.00 93.75 274 ALA A C 1
ATOM 2198 O O . ALA A 1 274 ? -10.919 -5.590 17.626 1.00 93.75 274 ALA A O 1
ATOM 2199 N N . PHE A 1 275 ? -12.069 -4.902 19.417 1.00 94.00 275 PHE A N 1
ATOM 2200 C CA . PHE A 1 275 ? -11.312 -3.652 19.571 1.00 94.00 275 PHE A CA 1
ATOM 2201 C C . PHE A 1 275 ? -9.825 -3.894 19.851 1.00 94.00 275 PHE A C 1
ATOM 2203 O O . PHE A 1 275 ? -8.972 -3.223 19.266 1.00 94.00 275 PHE A O 1
ATOM 2210 N N . ALA A 1 276 ? -9.495 -4.877 20.695 1.00 93.81 276 ALA A N 1
ATOM 2211 C CA . ALA A 1 276 ? -8.108 -5.247 20.966 1.00 93.81 276 ALA A CA 1
ATOM 2212 C C . ALA A 1 276 ? -7.405 -5.798 19.713 1.00 93.81 276 ALA A C 1
ATOM 2214 O O . ALA A 1 276 ? -6.257 -5.445 19.436 1.00 93.81 276 ALA A O 1
ATOM 2215 N N . GLN A 1 277 ? -8.095 -6.623 18.919 1.00 95.19 277 GLN A N 1
ATOM 2216 C CA . GLN A 1 277 ? -7.577 -7.120 17.641 1.00 95.19 277 GLN A CA 1
ATOM 2217 C C . GLN A 1 277 ? -7.390 -5.987 16.618 1.00 95.19 277 GLN A C 1
ATOM 2219 O O . GLN A 1 277 ? -6.385 -5.964 15.906 1.00 95.19 277 GLN A O 1
ATOM 2224 N N . TYR A 1 278 ? -8.305 -5.016 16.577 1.00 96.38 278 TYR A N 1
ATOM 2225 C CA . TYR A 1 278 ? -8.233 -3.853 15.690 1.00 96.38 278 TYR A CA 1
ATOM 2226 C C . TYR A 1 278 ? -7.032 -2.954 16.016 1.00 96.38 278 TYR A C 1
ATOM 2228 O O . TYR A 1 278 ? -6.266 -2.590 15.120 1.00 96.38 278 TYR A O 1
ATOM 2236 N N . ASP A 1 279 ? -6.798 -2.675 17.301 1.00 95.81 279 ASP A N 1
ATOM 2237 C CA . ASP A 1 279 ? -5.605 -1.963 17.772 1.00 95.81 279 ASP A CA 1
ATOM 2238 C C . ASP A 1 279 ? -4.309 -2.746 17.484 1.00 95.81 279 ASP A C 1
ATOM 2240 O O . ASP A 1 279 ? -3.315 -2.195 17.006 1.00 95.81 279 ASP A O 1
ATOM 2244 N N . ALA A 1 280 ? -4.313 -4.066 17.691 1.00 96.06 280 ALA A N 1
ATOM 2245 C CA . ALA A 1 280 ? -3.161 -4.906 17.373 1.00 96.06 280 ALA A CA 1
ATOM 2246 C C . ALA A 1 280 ? -2.822 -4.887 15.869 1.00 96.06 280 ALA A C 1
ATOM 2248 O O . ALA A 1 280 ? -1.645 -4.807 15.497 1.00 96.06 280 ALA A O 1
ATOM 2249 N N . LEU A 1 281 ? -3.833 -4.920 14.993 1.00 95.94 281 LEU A N 1
ATOM 2250 C CA . LEU A 1 281 ? -3.650 -4.815 13.544 1.00 95.94 281 LEU A CA 1
ATOM 2251 C C . LEU A 1 281 ? -3.123 -3.437 13.133 1.00 95.94 281 LEU A C 1
ATOM 2253 O O . LEU A 1 281 ? -2.184 -3.374 12.335 1.00 95.94 281 LEU A O 1
ATOM 2257 N N . SER A 1 282 ? -3.649 -2.349 13.702 1.00 96.31 282 SER A N 1
ATOM 2258 C CA . SER A 1 282 ? -3.170 -0.991 13.409 1.00 96.31 282 SER A CA 1
ATOM 2259 C C . SER A 1 282 ? -1.682 -0.834 13.769 1.00 96.31 282 SER A C 1
ATOM 2261 O O . SER A 1 282 ? -0.884 -0.355 12.955 1.00 96.31 282 SER A O 1
ATOM 2263 N N . LYS A 1 283 ? -1.268 -1.347 14.938 1.00 95.31 283 LYS A N 1
ATOM 2264 C CA . LYS A 1 283 ? 0.132 -1.375 15.403 1.00 95.31 283 LYS A CA 1
ATOM 2265 C C . LYS A 1 283 ? 1.011 -2.231 14.509 1.00 95.31 283 LYS A C 1
ATOM 2267 O O . LYS A 1 283 ? 2.116 -1.822 14.152 1.00 95.31 283 LYS A O 1
ATOM 2272 N N . ARG A 1 284 ? 0.516 -3.391 14.080 1.00 95.25 284 ARG A N 1
ATOM 2273 C CA . ARG A 1 284 ? 1.242 -4.259 13.150 1.00 95.25 284 ARG A CA 1
ATOM 2274 C C . ARG A 1 284 ? 1.470 -3.582 11.801 1.00 95.25 284 ARG A C 1
ATOM 2276 O O . ARG A 1 284 ? 2.575 -3.669 11.277 1.00 95.25 284 ARG A O 1
ATOM 2283 N N . ILE A 1 285 ? 0.466 -2.884 11.266 1.00 94.25 285 ILE A N 1
ATOM 2284 C CA . ILE A 1 285 ? 0.584 -2.116 10.018 1.00 94.25 285 ILE A CA 1
ATOM 2285 C C . ILE A 1 285 ? 1.609 -0.983 10.173 1.00 94.25 285 ILE A C 1
ATOM 2287 O O . ILE A 1 285 ? 2.423 -0.777 9.271 1.00 94.25 285 ILE A O 1
ATOM 2291 N N . ARG A 1 286 ? 1.617 -0.288 11.318 1.00 94.12 286 ARG A N 1
ATOM 2292 C CA . ARG A 1 286 ? 2.585 0.780 11.622 1.00 94.12 286 ARG A CA 1
ATOM 2293 C C . ARG A 1 286 ? 4.029 0.282 11.716 1.00 94.12 286 ARG A C 1
ATOM 2295 O O . ARG A 1 286 ? 4.936 1.010 11.333 1.00 94.12 286 ARG A O 1
ATOM 2302 N N . ASN A 1 287 ? 4.227 -0.940 12.203 1.00 91.19 287 ASN A N 1
ATOM 2303 C CA . ASN A 1 287 ? 5.548 -1.533 12.424 1.00 91.19 287 ASN A CA 1
ATOM 2304 C C . ASN A 1 287 ? 6.109 -2.277 11.199 1.00 91.19 287 ASN A C 1
ATOM 2306 O O . ASN A 1 287 ? 7.192 -2.858 11.277 1.00 91.19 287 ASN A O 1
ATOM 2310 N N . LEU A 1 288 ? 5.392 -2.298 10.070 1.00 89.56 288 LEU A N 1
ATOM 2311 C CA . LEU A 1 288 ? 5.903 -2.902 8.842 1.00 89.56 288 LEU A CA 1
ATOM 2312 C C . LEU A 1 288 ? 7.122 -2.128 8.308 1.00 89.56 288 LEU A C 1
ATOM 2314 O O . LEU A 1 288 ? 7.092 -0.895 8.279 1.00 89.56 288 LEU A O 1
ATOM 2318 N N . PRO A 1 289 ? 8.154 -2.824 7.794 1.00 87.31 289 PRO A N 1
ATOM 2319 C CA . PRO A 1 289 ? 9.353 -2.175 7.282 1.00 87.31 289 PRO A CA 1
ATOM 2320 C C . PRO A 1 289 ? 9.016 -1.234 6.119 1.00 87.31 289 PRO A C 1
ATOM 2322 O O . PRO A 1 289 ? 8.285 -1.594 5.192 1.00 87.31 289 PRO A O 1
ATOM 2325 N N . CYS A 1 290 ? 9.577 -0.026 6.172 1.00 81.56 290 CYS A N 1
ATOM 2326 C CA . CYS A 1 290 ? 9.508 0.969 5.107 1.00 81.56 290 CYS A CA 1
ATOM 2327 C C . CYS A 1 290 ? 10.862 1.028 4.385 1.00 81.56 290 CYS A C 1
ATOM 2329 O O . CYS A 1 290 ? 11.793 1.633 4.922 1.00 81.56 290 CYS A O 1
ATOM 2331 N N . PRO A 1 291 ? 10.993 0.455 3.171 1.00 73.00 291 PRO A N 1
ATOM 2332 C CA . PRO A 1 291 ? 12.262 0.419 2.434 1.00 73.00 291 PRO A CA 1
ATOM 2333 C C . PRO A 1 291 ? 12.840 1.811 2.149 1.00 73.00 291 PRO A C 1
ATOM 2335 O O . PRO A 1 291 ? 14.048 1.981 2.046 1.00 73.00 291 PRO A O 1
ATOM 2338 N N . SER A 1 292 ? 11.975 2.822 2.039 1.00 72.38 292 SER A N 1
ATOM 2339 C CA . SER A 1 292 ? 12.353 4.209 1.747 1.00 72.38 292 SER A CA 1
ATOM 2340 C C . SER A 1 292 ? 12.558 5.084 2.996 1.00 72.38 292 SER A C 1
ATOM 2342 O O . SER A 1 292 ? 12.723 6.293 2.857 1.00 72.38 292 SER A O 1
ATOM 2344 N N . GLY A 1 293 ? 12.535 4.501 4.201 1.00 81.44 293 GLY A N 1
ATOM 2345 C CA . GLY A 1 293 ? 12.782 5.203 5.465 1.00 81.44 293 GLY A CA 1
ATOM 2346 C C . GLY A 1 293 ? 11.641 6.116 5.969 1.00 81.44 293 GLY A C 1
ATOM 2347 O O . GLY A 1 293 ? 10.549 6.141 5.382 1.00 81.44 293 GLY A O 1
ATOM 2348 N N . PRO A 1 294 ? 11.878 6.850 7.080 1.00 81.31 294 PRO A N 1
ATOM 2349 C CA . PRO A 1 294 ? 10.919 7.783 7.684 1.00 81.31 294 PRO A CA 1
ATOM 2350 C C . PRO A 1 294 ? 10.564 8.946 6.746 1.00 81.31 294 PRO A C 1
ATOM 2352 O O . PRO A 1 294 ? 11.431 9.478 6.055 1.00 81.31 294 PRO A O 1
ATOM 2355 N N . GLY A 1 295 ? 9.295 9.359 6.710 1.00 83.31 295 GLY A N 1
ATOM 2356 C CA . GLY A 1 295 ? 8.804 10.430 5.828 1.00 83.31 295 GLY A CA 1
ATOM 2357 C C . GLY A 1 295 ? 8.519 9.998 4.382 1.00 83.31 295 GLY A C 1
ATOM 2358 O O . GLY A 1 295 ? 8.040 10.801 3.573 1.00 83.31 295 GLY A O 1
ATOM 2359 N N . SER A 1 296 ? 8.754 8.727 4.048 1.00 89.19 296 SER A N 1
ATOM 2360 C CA . SER A 1 296 ? 8.363 8.151 2.760 1.00 89.19 296 SER A CA 1
ATOM 2361 C C . SER A 1 296 ? 6.840 8.168 2.552 1.00 89.19 296 SER A C 1
ATOM 2363 O O . SER A 1 296 ? 6.046 8.384 3.471 1.00 89.19 296 SER A O 1
ATOM 2365 N N . SER A 1 297 ? 6.386 7.961 1.313 1.00 87.56 297 SER A N 1
ATOM 2366 C CA . SER A 1 297 ? 4.952 7.794 1.025 1.00 87.56 297 SER A CA 1
ATOM 2367 C C . SER A 1 297 ? 4.341 6.633 1.814 1.00 87.56 297 SER A C 1
ATOM 2369 O O . SER A 1 297 ? 3.237 6.779 2.330 1.00 87.56 297 SER A O 1
ATOM 2371 N N . GLN A 1 298 ? 5.069 5.522 1.960 1.00 88.12 298 GLN A N 1
ATOM 2372 C CA . GLN A 1 298 ? 4.618 4.356 2.718 1.00 88.12 298 GLN A CA 1
ATOM 2373 C C . GLN A 1 298 ? 4.489 4.660 4.217 1.00 88.12 298 GLN A C 1
ATOM 2375 O O . GLN A 1 298 ? 3.449 4.362 4.802 1.00 88.12 298 GLN A O 1
ATOM 2380 N N . ASP A 1 299 ? 5.487 5.316 4.817 1.00 89.19 299 ASP A N 1
ATOM 2381 C CA . ASP A 1 299 ? 5.460 5.718 6.232 1.00 89.19 299 ASP A CA 1
ATOM 2382 C C . ASP A 1 299 ? 4.271 6.648 6.531 1.00 89.19 299 ASP A C 1
ATOM 2384 O O . ASP A 1 299 ? 3.543 6.451 7.505 1.00 89.19 299 ASP A O 1
ATOM 2388 N N . ARG A 1 300 ? 3.994 7.605 5.633 1.00 91.81 300 ARG A N 1
ATOM 2389 C CA . ARG A 1 300 ? 2.829 8.500 5.745 1.00 91.81 300 ARG A CA 1
ATOM 2390 C C . ARG A 1 300 ? 1.498 7.750 5.699 1.00 91.81 300 ARG A C 1
ATOM 2392 O O . ARG A 1 300 ? 0.598 8.076 6.468 1.00 91.81 300 ARG A O 1
ATOM 2399 N N . VAL A 1 301 ? 1.366 6.753 4.823 1.00 92.31 301 VAL A N 1
ATOM 2400 C CA . VAL A 1 301 ? 0.149 5.929 4.736 1.00 92.31 301 VAL A CA 1
ATOM 2401 C C . VAL A 1 301 ? -0.016 5.073 5.994 1.00 92.31 301 VAL A C 1
ATOM 2403 O O . VAL A 1 301 ? -1.095 5.064 6.578 1.00 92.31 301 VAL A O 1
ATOM 2406 N N . GLN A 1 302 ? 1.043 4.409 6.460 1.00 93.50 302 GLN A N 1
ATOM 2407 C CA . GLN A 1 302 ? 1.011 3.615 7.694 1.00 93.50 302 GLN A CA 1
ATOM 2408 C C . GLN A 1 302 ? 0.646 4.463 8.921 1.00 93.50 302 GLN A C 1
ATOM 2410 O O . GLN A 1 302 ? -0.150 4.031 9.755 1.00 93.50 302 GLN A O 1
ATOM 2415 N N . MET A 1 303 ? 1.189 5.682 9.019 1.00 93.19 303 MET A N 1
ATOM 2416 C CA . MET A 1 303 ? 0.818 6.634 10.066 1.00 93.19 303 MET A CA 1
ATOM 2417 C C . MET A 1 303 ? -0.663 7.015 9.976 1.00 93.19 303 MET A C 1
ATOM 2419 O O . MET A 1 303 ? -1.362 6.980 10.982 1.00 93.19 303 MET A O 1
ATOM 2423 N N . ALA A 1 304 ? -1.165 7.323 8.778 1.00 94.62 304 ALA A N 1
ATOM 2424 C CA . ALA A 1 304 ? -2.567 7.684 8.589 1.00 94.62 304 ALA A CA 1
ATOM 2425 C C . ALA A 1 304 ? -3.530 6.553 8.996 1.00 94.62 304 ALA A C 1
ATOM 2427 O O . ALA A 1 304 ? -4.565 6.830 9.602 1.00 94.62 304 ALA A O 1
ATOM 2428 N N . VAL A 1 305 ? -3.180 5.290 8.716 1.00 95.56 305 VAL A N 1
ATOM 2429 C CA . VAL A 1 305 ? -3.957 4.120 9.169 1.00 95.56 305 VAL A CA 1
ATOM 2430 C C . VAL A 1 305 ? -4.002 4.057 10.697 1.00 95.56 305 VAL A C 1
ATOM 2432 O O . VAL A 1 305 ? -5.084 3.934 11.263 1.00 95.56 305 VAL A O 1
ATOM 2435 N N . MET A 1 306 ? -2.857 4.218 11.368 1.00 95.12 306 MET A N 1
ATOM 2436 C CA . MET A 1 306 ? -2.781 4.263 12.834 1.00 95.12 306 MET A CA 1
ATOM 2437 C C . MET A 1 306 ? -3.616 5.411 13.422 1.00 95.12 306 MET A C 1
ATOM 2439 O O . MET A 1 306 ? -4.387 5.214 14.356 1.00 95.12 306 MET A O 1
ATOM 2443 N N . THR A 1 307 ? -3.507 6.618 12.863 1.00 95.25 307 THR A N 1
ATOM 2444 C CA . THR A 1 307 ? -4.287 7.776 13.322 1.00 95.25 307 THR A CA 1
ATOM 2445 C C . THR A 1 307 ? -5.790 7.546 13.164 1.00 95.25 307 THR A C 1
ATOM 2447 O O . THR A 1 307 ? -6.545 7.838 14.090 1.00 95.25 307 THR A O 1
ATOM 2450 N N . ARG A 1 308 ? -6.233 6.986 12.027 1.00 94.88 308 ARG A N 1
ATOM 2451 C CA . ARG A 1 308 ? -7.639 6.608 11.818 1.00 94.88 308 ARG A CA 1
ATOM 2452 C C . ARG A 1 308 ? -8.091 5.575 12.846 1.00 94.88 308 ARG A C 1
ATOM 2454 O O . ARG A 1 308 ? -9.164 5.745 13.414 1.00 94.88 308 ARG A O 1
ATOM 2461 N N . ALA A 1 309 ? -7.272 4.554 13.099 1.00 95.62 309 ALA A N 1
ATOM 2462 C CA . ALA A 1 309 ? -7.589 3.510 14.065 1.00 95.62 309 ALA A CA 1
ATOM 2463 C C . ALA A 1 309 ? -7.812 4.094 15.468 1.00 95.62 309 ALA A C 1
ATOM 2465 O O . ALA A 1 309 ? -8.825 3.815 16.101 1.00 95.62 309 ALA A O 1
ATOM 2466 N N . ASN A 1 310 ? -6.912 4.971 15.920 1.00 93.44 310 ASN A N 1
ATOM 2467 C CA . ASN A 1 310 ? -7.031 5.626 17.224 1.00 93.44 310 ASN A CA 1
ATOM 2468 C C . ASN A 1 310 ? -8.308 6.469 17.336 1.00 93.44 310 ASN A C 1
ATOM 2470 O O . ASN A 1 310 ? -8.990 6.412 18.356 1.00 93.44 310 ASN A O 1
ATOM 2474 N N . LEU A 1 311 ? -8.661 7.215 16.285 1.00 93.31 311 LEU A N 1
ATOM 2475 C CA . LEU A 1 311 ? -9.894 8.004 16.264 1.00 93.31 311 LEU A CA 1
ATOM 2476 C C . LEU A 1 311 ? -11.146 7.113 16.304 1.00 93.31 311 LEU A C 1
ATOM 2478 O O . LEU A 1 311 ? -12.105 7.424 17.008 1.00 93.31 311 LEU A O 1
ATOM 2482 N N . PHE A 1 312 ? -11.130 5.997 15.571 1.00 93.25 312 PHE A N 1
ATOM 2483 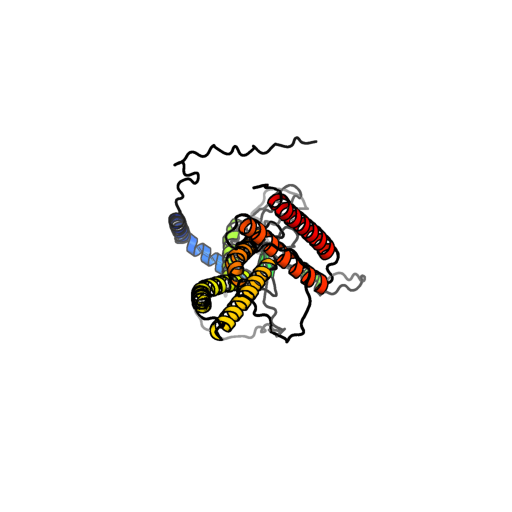C CA . PHE A 1 312 ? -12.214 5.016 15.578 1.00 93.25 312 PHE A CA 1
ATOM 2484 C C . PHE A 1 312 ? -12.402 4.400 16.972 1.00 93.25 312 PHE A C 1
ATOM 2486 O O . PHE A 1 312 ? -13.517 4.379 17.492 1.00 93.25 312 PHE A O 1
ATOM 2493 N N . LEU A 1 313 ? -11.310 3.986 17.623 1.00 91.56 313 LEU A N 1
ATOM 2494 C CA . LEU A 1 313 ? -11.341 3.443 18.983 1.00 91.56 313 LEU A CA 1
ATOM 2495 C C . LEU A 1 313 ? -11.876 4.462 19.994 1.00 91.56 313 LEU A C 1
ATOM 2497 O O . LEU A 1 313 ? -12.758 4.131 20.779 1.00 91.56 313 LEU A O 1
ATOM 2501 N N . GLN A 1 314 ? -11.415 5.715 19.944 1.00 88.19 314 GLN A N 1
ATOM 2502 C CA . GLN A 1 314 ? -11.912 6.775 20.831 1.00 88.19 314 GLN A CA 1
ATOM 2503 C C . GLN A 1 314 ? -13.422 6.993 20.686 1.00 88.19 314 GLN A C 1
ATOM 2505 O O . GLN A 1 314 ? -14.122 7.138 21.686 1.00 88.19 314 GLN A O 1
ATOM 2510 N N . LYS A 1 315 ? -13.934 6.970 19.451 1.00 88.62 315 LYS A N 1
ATOM 2511 C CA . LYS A 1 315 ? -15.361 7.152 19.165 1.00 88.62 315 LYS A CA 1
ATOM 2512 C C . LYS A 1 315 ? -16.218 5.984 19.664 1.00 88.62 315 LYS A C 1
ATOM 2514 O O . LYS A 1 315 ? -17.316 6.213 20.160 1.00 88.62 315 LYS A O 1
ATOM 2519 N N . HIS A 1 316 ? -15.736 4.750 19.523 1.00 83.56 316 HIS A N 1
ATOM 2520 C CA . HIS A 1 316 ? -16.553 3.548 19.712 1.00 83.56 316 HIS A CA 1
ATOM 2521 C C . HIS A 1 316 ? -16.282 2.779 21.019 1.00 83.56 316 HIS A C 1
ATOM 2523 O O . HIS A 1 316 ? -17.084 1.924 21.388 1.00 83.56 316 HIS A O 1
ATOM 2529 N N . MET A 1 317 ? -15.213 3.092 21.764 1.00 79.31 317 MET A N 1
ATOM 2530 C CA . MET A 1 317 ? -14.936 2.479 23.075 1.00 79.31 317 MET A CA 1
ATOM 2531 C C . MET A 1 317 ? -15.575 3.220 24.259 1.00 79.31 317 MET A C 1
ATOM 2533 O O . MET A 1 317 ? -15.852 2.593 25.281 1.00 79.31 317 MET A O 1
ATOM 2537 N N . PHE A 1 318 ? -15.821 4.529 24.147 1.00 61.38 318 PHE A N 1
ATOM 2538 C CA . PHE A 1 318 ? -16.381 5.346 25.235 1.00 61.38 318 PHE A CA 1
ATOM 2539 C C . PHE A 1 318 ? -17.772 4.873 25.726 1.00 61.38 318 PHE A C 1
ATOM 2541 O O . PHE A 1 318 ? -17.968 4.791 26.939 1.00 61.38 318 PHE A O 1
ATOM 2548 N N . PRO A 1 319 ? -18.706 4.438 24.851 1.00 61.50 319 PRO A N 1
ATOM 2549 C CA . PRO A 1 319 ? -20.026 3.952 25.280 1.00 61.50 319 PRO A CA 1
ATOM 2550 C C . PRO A 1 319 ? -20.010 2.644 26.099 1.00 61.50 319 PRO A C 1
ATOM 2552 O O . PRO A 1 319 ? -21.014 2.278 26.700 1.00 61.50 319 PRO A O 1
ATOM 2555 N N . LEU A 1 320 ? -18.888 1.912 26.143 1.00 56.53 320 LEU A N 1
ATOM 2556 C CA . LEU A 1 320 ? -18.789 0.576 26.757 1.00 56.53 320 LEU A CA 1
ATOM 2557 C C . LEU A 1 320 ? -18.387 0.583 28.241 1.00 56.53 320 LEU A C 1
ATOM 2559 O O . LEU A 1 320 ? -18.296 -0.485 28.866 1.00 56.53 320 LEU A O 1
ATOM 2563 N N . GLN A 1 321 ? -18.095 1.755 28.809 1.00 57.50 321 GLN A N 1
ATOM 2564 C CA . GLN A 1 321 ? -17.571 1.890 30.173 1.00 57.50 321 GLN A CA 1
ATOM 2565 C C . GLN A 1 321 ? -18.655 2.104 31.243 1.00 57.50 321 GLN A C 1
ATOM 2567 O O . GLN A 1 321 ? -18.370 1.904 32.420 1.00 57.50 321 GLN A O 1
ATOM 2572 N N . THR A 1 322 ? -19.902 2.396 30.863 1.00 52.19 322 THR A N 1
ATOM 2573 C CA . THR A 1 322 ? -20.972 2.829 31.783 1.00 52.19 322 THR A CA 1
ATOM 2574 C C . THR A 1 322 ? -21.879 1.722 32.326 1.00 52.19 322 THR A C 1
ATOM 2576 O O . THR A 1 322 ? -22.870 2.033 32.973 1.00 52.19 322 THR A O 1
ATOM 2579 N N . ILE A 1 323 ? -21.568 0.431 32.145 1.00 53.31 323 ILE A N 1
ATOM 2580 C CA . ILE A 1 323 ? -22.345 -0.616 32.837 1.00 53.31 323 ILE A CA 1
ATOM 2581 C C . ILE A 1 323 ? -22.044 -0.525 34.343 1.00 53.31 323 ILE A C 1
ATOM 2583 O O . ILE A 1 323 ? -20.896 -0.803 34.721 1.00 53.31 323 ILE A O 1
ATOM 2587 N N . PRO A 1 324 ? -23.031 -0.202 35.206 1.00 44.06 324 PRO A N 1
ATOM 2588 C CA . PRO A 1 324 ? -22.824 -0.126 36.645 1.00 44.06 324 PRO A CA 1
ATOM 2589 C C . PRO A 1 324 ? -22.335 -1.484 37.157 1.00 44.06 324 PRO A C 1
ATOM 2591 O O . PRO A 1 324 ? -23.012 -2.508 37.028 1.00 44.06 324 PRO A O 1
ATOM 2594 N N . LYS A 1 325 ? -21.120 -1.530 37.709 1.00 41.97 325 LYS A N 1
ATOM 2595 C CA . LYS A 1 325 ? -20.594 -2.745 38.342 1.00 41.97 325 LYS A CA 1
ATOM 2596 C C . LYS A 1 325 ? -21.307 -2.917 39.689 1.00 41.97 325 LYS A C 1
ATOM 2598 O O . LYS A 1 325 ? -21.095 -2.116 40.590 1.00 41.97 325 LYS A O 1
ATOM 2603 N N . LYS A 1 326 ? -22.132 -3.962 39.848 1.00 42.31 326 LYS A N 1
ATOM 2604 C CA . LYS A 1 326 ? -22.737 -4.312 41.149 1.00 42.31 326 LYS A CA 1
ATOM 2605 C C . LYS A 1 326 ? -21.636 -4.659 42.161 1.00 42.31 326 LYS A C 1
ATOM 2607 O O . LYS A 1 326 ? -20.918 -5.645 41.977 1.00 42.31 326 LYS A O 1
ATOM 2612 N N . SER A 1 327 ? -21.515 -3.866 43.226 1.00 29.23 327 SER A N 1
ATOM 2613 C CA . SER A 1 327 ? -20.761 -4.230 44.426 1.00 29.23 327 SER A CA 1
ATOM 2614 C C . SER A 1 327 ? -21.516 -5.329 45.190 1.00 29.23 327 SER A C 1
ATOM 2616 O O . SER A 1 327 ? -22.746 -5.386 45.199 1.00 29.23 327 SER A O 1
ATOM 2618 N N . LYS A 1 328 ? -20.775 -6.273 45.774 1.00 29.89 328 LYS A N 1
ATOM 2619 C CA . LYS A 1 328 ? -21.329 -7.373 46.579 1.00 29.89 328 LYS A CA 1
ATOM 2620 C C . LYS A 1 328 ? -21.772 -6.844 47.954 1.00 29.89 328 LYS A C 1
ATOM 2622 O O . LYS A 1 328 ? -21.016 -6.070 48.537 1.00 29.89 328 LYS A O 1
ATOM 2627 N N . PRO A 1 329 ? -22.902 -7.298 48.528 1.00 36.94 329 PRO A N 1
ATOM 2628 C CA . PRO A 1 329 ? -23.268 -6.954 49.894 1.00 36.94 329 PRO A CA 1
ATOM 2629 C C . PRO A 1 329 ? -22.622 -7.939 50.880 1.00 36.94 329 PRO A C 1
ATOM 2631 O O . PRO A 1 329 ? -22.806 -9.151 50.767 1.00 36.94 329 PRO A O 1
ATOM 2634 N N . SER A 1 330 ? -21.899 -7.426 51.874 1.00 29.58 330 SER A N 1
ATOM 2635 C CA . SER A 1 330 ? -21.530 -8.179 53.078 1.00 29.58 330 SER A CA 1
ATOM 2636 C C . SER A 1 330 ? -21.913 -7.391 54.334 1.00 29.58 330 SER A C 1
ATOM 2638 O O . SER A 1 330 ? -21.301 -6.378 54.658 1.00 29.58 330 SER A O 1
ATOM 2640 N N . SER A 1 331 ? -22.981 -7.880 54.967 1.00 30.44 331 SER A N 1
ATOM 2641 C CA . SER A 1 331 ? -23.409 -7.805 56.375 1.00 30.44 331 SER A CA 1
ATOM 2642 C C . SER A 1 331 ? -22.737 -6.817 57.356 1.00 30.44 331 SER A C 1
ATOM 2644 O O . SER A 1 331 ? -21.624 -7.041 57.822 1.00 30.44 331 SER A O 1
ATOM 2646 N N . SER A 1 332 ? -23.530 -5.813 57.751 1.00 33.62 332 SER A N 1
ATOM 2647 C CA . SER A 1 332 ? -23.893 -5.363 59.118 1.00 33.62 332 SER A CA 1
ATOM 2648 C C . SER A 1 332 ? -22.903 -5.446 60.298 1.00 33.62 332 SER A C 1
ATOM 2650 O O . SER A 1 332 ? -22.551 -6.538 60.737 1.00 33.62 332 SER A O 1
ATOM 2652 N N . THR A 1 333 ? -22.697 -4.304 60.975 1.00 29.09 333 THR A N 1
ATOM 2653 C CA . THR A 1 333 ? -22.824 -4.108 62.447 1.00 29.09 333 THR A CA 1
ATOM 2654 C C . THR A 1 333 ? -23.101 -2.605 62.735 1.00 29.09 333 THR A C 1
ATOM 2656 O O . THR A 1 333 ? -22.597 -1.780 61.972 1.00 29.09 333 THR A O 1
ATOM 2659 N N . PRO A 1 334 ? -23.920 -2.217 63.746 1.00 38.84 334 PRO A N 1
ATOM 2660 C CA . PRO A 1 334 ? -24.507 -0.871 63.851 1.00 38.84 334 PRO A CA 1
ATOM 2661 C C . PRO A 1 334 ? -23.882 0.082 64.903 1.00 38.84 334 PRO A C 1
ATOM 2663 O O . PRO A 1 334 ? -23.351 -0.359 65.920 1.00 38.84 334 PRO A O 1
ATOM 2666 N N . THR A 1 335 ? -24.144 1.390 64.691 1.00 29.09 335 THR A N 1
ATOM 2667 C CA . THR A 1 335 ? -24.165 2.572 65.613 1.00 29.09 335 THR A CA 1
ATOM 2668 C C . THR A 1 335 ? -22.849 3.156 66.181 1.00 29.09 335 THR A C 1
ATOM 2670 O O . THR A 1 335 ? -21.902 2.395 66.349 1.00 29.09 335 THR A O 1
ATOM 2673 N N . PRO A 1 336 ? -22.773 4.465 66.575 1.00 41.44 336 PRO A N 1
ATOM 2674 C CA . PRO A 1 336 ? -23.754 5.569 66.476 1.00 41.44 336 PRO A CA 1
ATOM 2675 C C . PRO A 1 336 ? -23.233 6.919 65.886 1.00 41.44 336 PRO A C 1
ATOM 2677 O O . PRO A 1 336 ? -22.043 7.210 65.842 1.00 41.44 336 PRO A O 1
ATOM 2680 N N . THR A 1 337 ? -24.203 7.736 65.454 1.00 36.69 337 THR A N 1
ATOM 2681 C CA . THR A 1 337 ? -24.256 9.210 65.284 1.00 36.69 337 THR A CA 1
ATOM 2682 C C . THR A 1 337 ? -22.984 10.067 65.382 1.00 36.69 337 THR A C 1
ATOM 2684 O O . THR A 1 337 ? -22.399 10.217 66.455 1.00 36.69 337 THR A O 1
ATOM 2687 N N . ARG A 1 338 ? -22.749 10.851 64.318 1.00 34.06 338 ARG A N 1
ATOM 2688 C CA . ARG A 1 338 ? -22.400 12.275 64.428 1.00 34.06 338 ARG A CA 1
ATOM 2689 C C . ARG A 1 338 ? -23.245 13.110 63.468 1.00 34.06 338 ARG A C 1
ATOM 2691 O O . ARG A 1 338 ? -23.518 12.707 62.344 1.00 34.06 338 ARG A O 1
ATOM 2698 N N . GLU A 1 339 ? -23.703 14.222 64.016 1.00 40.66 339 GLU A N 1
ATOM 2699 C CA . GLU A 1 339 ? -24.668 15.176 63.493 1.00 40.66 339 GLU A CA 1
ATOM 2700 C C . GLU A 1 339 ? -24.120 16.004 62.319 1.00 40.66 339 GLU A C 1
ATOM 2702 O O . GLU A 1 339 ? -22.911 16.177 62.179 1.00 40.66 339 GLU A O 1
ATOM 2707 N N . ASN A 1 340 ? -25.068 16.582 61.571 1.00 44.34 340 ASN A N 1
ATOM 2708 C CA . ASN A 1 340 ? -24.950 17.623 60.543 1.00 44.34 340 ASN A CA 1
ATOM 2709 C C . ASN A 1 340 ? -24.685 17.167 59.102 1.00 44.34 340 ASN A C 1
ATOM 2711 O O . ASN A 1 340 ? -23.560 17.113 58.620 1.00 44.34 340 ASN A O 1
ATOM 2715 N N . GLY A 1 341 ? -25.785 16.988 58.374 1.00 36.03 341 GLY A N 1
ATOM 2716 C CA . GLY A 1 341 ? -25.842 17.086 56.922 1.00 36.03 341 GLY A CA 1
ATOM 2717 C C . GLY A 1 341 ? -27.289 17.337 56.530 1.00 36.03 341 GLY A C 1
ATOM 2718 O O . GLY A 1 341 ? -28.122 16.444 56.664 1.00 36.03 341 GLY A O 1
ATOM 2719 N N . ALA A 1 342 ? -27.608 18.569 56.135 1.00 44.09 342 ALA A N 1
ATOM 2720 C CA . ALA A 1 342 ? -28.901 18.893 55.549 1.00 44.09 342 ALA A CA 1
ATOM 2721 C C . ALA A 1 342 ? -29.197 17.895 54.420 1.00 44.09 342 ALA A C 1
ATOM 2723 O O . ALA A 1 342 ? -28.308 17.587 53.628 1.00 44.09 342 ALA A O 1
ATOM 2724 N N . ALA A 1 343 ? -30.423 17.376 54.358 1.00 46.62 343 ALA A N 1
ATOM 2725 C CA . ALA A 1 343 ? -30.881 16.602 53.216 1.00 46.62 343 ALA A CA 1
ATOM 2726 C C . ALA A 1 343 ? -30.828 17.516 51.982 1.00 46.62 343 ALA A C 1
ATOM 2728 O O . ALA A 1 343 ? -31.691 18.373 51.798 1.00 46.62 343 ALA A O 1
ATOM 2729 N N . ILE A 1 344 ? -29.753 17.400 51.201 1.00 53.03 344 ILE A N 1
ATOM 2730 C CA . ILE A 1 344 ? -29.593 18.120 49.943 1.00 53.03 344 ILE A CA 1
ATOM 2731 C C . ILE A 1 344 ? -30.585 17.481 48.974 1.00 53.03 344 ILE A C 1
ATOM 2733 O O . ILE A 1 344 ? -30.457 16.311 48.623 1.00 53.03 344 ILE A O 1
ATOM 2737 N N . ASP A 1 345 ? -31.604 18.254 48.610 1.00 57.12 345 ASP A N 1
ATOM 2738 C CA . ASP A 1 345 ? -32.569 17.930 47.564 1.00 57.12 345 ASP A CA 1
ATOM 2739 C C . ASP A 1 345 ? -31.819 17.524 46.275 1.00 57.12 345 ASP A C 1
ATOM 2741 O O . ASP A 1 345 ? -30.979 18.311 45.812 1.00 57.12 345 ASP A O 1
ATOM 2745 N N . PRO A 1 346 ? -32.052 16.317 45.716 1.00 55.88 346 PRO A N 1
ATOM 2746 C CA . PRO A 1 346 ? -31.327 15.808 44.548 1.00 55.88 346 PRO A CA 1
ATOM 2747 C C . PRO A 1 346 ? -31.435 16.708 43.305 1.00 55.88 346 PRO A C 1
ATOM 2749 O O . PRO A 1 346 ? -30.553 16.647 42.452 1.00 55.88 346 PRO A O 1
ATOM 2752 N N . ASP A 1 347 ? -32.439 17.591 43.238 1.00 54.03 347 ASP A N 1
ATOM 2753 C CA . ASP A 1 347 ? -32.648 18.537 42.130 1.00 54.03 347 ASP A CA 1
ATOM 2754 C C . ASP A 1 347 ? -32.060 19.942 42.390 1.00 54.03 347 ASP A C 1
ATOM 2756 O O . ASP A 1 347 ? -32.244 20.881 41.606 1.00 54.03 347 ASP A O 1
ATOM 2760 N N . SER A 1 348 ? -31.322 20.128 43.488 1.00 74.00 348 SER A N 1
ATOM 2761 C CA . SER A 1 348 ? -30.679 21.406 43.797 1.00 74.00 348 SER A CA 1
ATOM 2762 C C . SER A 1 348 ? -29.558 21.726 42.800 1.00 74.00 348 SER A C 1
ATOM 2764 O O . SER A 1 348 ? -28.733 20.876 42.461 1.00 74.00 348 SER A O 1
ATOM 2766 N N . LYS A 1 349 ? -29.441 22.998 42.387 1.00 72.75 349 LYS A N 1
ATOM 2767 C CA . LYS A 1 349 ? -28.340 23.492 41.527 1.00 72.75 349 LYS A CA 1
ATOM 2768 C C . LYS A 1 349 ? -26.952 23.141 42.078 1.00 72.75 349 LYS A C 1
ATOM 2770 O O . LYS A 1 349 ? -26.006 23.008 41.308 1.00 72.75 349 LYS A O 1
ATOM 2775 N N . LEU A 1 350 ? -26.845 22.987 43.399 1.00 79.06 350 LEU A N 1
ATOM 2776 C CA . LEU A 1 350 ? -25.640 22.526 44.078 1.00 79.06 350 LEU A CA 1
ATOM 2777 C C . LEU A 1 350 ? -25.327 21.057 43.768 1.00 79.06 350 LEU A C 1
ATOM 2779 O O . LEU A 1 350 ? -24.188 20.743 43.442 1.00 79.06 350 LEU A O 1
ATOM 2783 N N . ALA A 1 351 ? -26.324 20.172 43.834 1.00 76.88 351 ALA A N 1
ATOM 2784 C CA . ALA A 1 351 ? -26.156 18.752 43.533 1.00 76.88 351 ALA A CA 1
ATOM 2785 C C . ALA A 1 351 ? -25.701 18.553 42.078 1.00 76.88 351 ALA A C 1
ATOM 2787 O O . ALA A 1 351 ? -24.737 17.832 41.830 1.00 76.88 351 ALA A O 1
ATOM 2788 N N . LEU A 1 352 ? -26.300 19.298 41.141 1.00 80.38 352 LEU A N 1
ATOM 2789 C CA . LEU A 1 352 ? -25.896 19.299 39.729 1.00 80.38 352 LEU A CA 1
ATOM 2790 C C . LEU A 1 352 ? -24.465 19.816 39.508 1.00 80.38 352 LEU A C 1
ATOM 2792 O O . LEU A 1 352 ? -23.776 19.339 38.610 1.00 80.38 352 LEU A O 1
ATOM 2796 N N . ALA A 1 353 ? -24.009 20.789 40.302 1.00 83.19 353 ALA A N 1
ATOM 2797 C CA . ALA A 1 353 ? -22.649 21.319 40.209 1.00 83.19 353 ALA A CA 1
ATOM 2798 C C . ALA A 1 353 ? -21.603 20.385 40.843 1.00 83.19 353 ALA A C 1
ATOM 2800 O O . ALA A 1 353 ? -20.480 20.296 40.350 1.00 83.19 353 ALA A O 1
ATOM 2801 N N . LEU A 1 354 ? -21.966 19.683 41.920 1.00 86.00 354 LEU A N 1
ATOM 2802 C CA . LEU A 1 354 ? -21.078 18.763 42.633 1.00 86.00 354 LEU A CA 1
ATOM 2803 C C . LEU A 1 354 ? -20.954 17.403 41.943 1.00 86.00 354 LEU A C 1
ATOM 2805 O O . LEU A 1 354 ? -19.891 16.789 42.008 1.00 86.00 354 LEU A O 1
ATOM 2809 N N . GLN A 1 355 ? -22.001 16.938 41.261 1.00 84.88 355 GLN A N 1
ATOM 2810 C CA . GLN A 1 355 ? -22.029 15.608 40.654 1.00 84.88 355 GLN A CA 1
ATOM 2811 C C . GLN A 1 355 ? -20.848 15.341 39.694 1.00 84.88 355 GLN A C 1
ATOM 2813 O O . GLN A 1 355 ? -20.164 14.336 39.892 1.00 84.88 355 GLN A O 1
ATOM 2818 N N . PRO A 1 356 ? -20.504 16.227 38.736 1.00 90.25 356 PRO A N 1
ATOM 2819 C CA . PRO A 1 356 ? -19.353 16.003 37.860 1.00 90.25 356 PRO A CA 1
ATOM 2820 C C . PRO A 1 356 ? -18.016 15.934 38.610 1.00 90.25 356 PRO A C 1
ATOM 2822 O O . PRO A 1 356 ? -17.116 15.209 38.193 1.00 90.25 356 PRO A O 1
ATOM 2825 N N . LEU A 1 357 ? -17.866 16.680 39.711 1.00 90.31 357 LEU A N 1
ATOM 2826 C CA . LEU A 1 357 ? -16.633 16.693 40.506 1.00 90.31 357 LEU A CA 1
ATOM 2827 C C . LEU A 1 357 ? -16.483 15.421 41.344 1.00 90.31 357 LEU A C 1
ATOM 2829 O O . LEU A 1 357 ? -15.383 14.885 41.435 1.00 90.31 357 LEU A O 1
ATOM 2833 N N . LEU A 1 358 ? -17.584 14.903 41.892 1.00 88.25 358 LEU A N 1
ATOM 2834 C CA . LEU A 1 358 ? -17.603 13.621 42.602 1.00 88.25 358 LEU A CA 1
ATOM 2835 C C . LEU A 1 358 ? -17.317 12.447 41.653 1.00 88.25 358 LEU A C 1
ATOM 2837 O O . LEU A 1 358 ? -16.582 11.524 42.001 1.00 88.25 358 LEU A O 1
ATOM 2841 N N . GLU A 1 359 ? -17.842 12.498 40.425 1.00 89.88 359 GLU A N 1
ATOM 2842 C CA . GLU A 1 359 ? -17.513 11.523 39.379 1.00 89.88 359 GLU A CA 1
ATOM 2843 C C . GLU A 1 359 ? -16.023 11.585 38.994 1.00 89.88 359 GLU A C 1
ATOM 2845 O O . GLU A 1 359 ? -15.372 10.547 38.851 1.00 89.88 359 GLU A O 1
ATOM 2850 N N . GLN A 1 360 ? -15.456 12.792 38.872 1.00 86.88 360 GLN A N 1
ATOM 2851 C CA . GLN A 1 360 ? -14.025 12.989 38.614 1.00 86.88 360 GLN A CA 1
ATOM 2852 C C . GLN A 1 360 ? -13.143 12.502 39.769 1.00 86.88 360 GLN A C 1
ATOM 2854 O O . GLN A 1 360 ? -12.098 11.902 39.513 1.00 86.88 360 GLN A O 1
ATOM 2859 N N . GLU A 1 361 ? -13.554 12.721 41.019 1.00 90.31 361 GLU A N 1
ATOM 2860 C CA . GLU A 1 361 ? -12.860 12.205 42.201 1.00 90.31 361 GLU A CA 1
ATOM 2861 C C . GLU A 1 361 ? -12.791 10.674 42.167 1.00 90.31 361 GLU A C 1
ATOM 2863 O O . GLU A 1 361 ? -11.696 10.112 42.224 1.00 90.31 361 GLU A O 1
ATOM 2868 N N . ALA A 1 362 ? -13.929 10.002 41.970 1.00 89.81 362 ALA A N 1
ATOM 2869 C CA . ALA A 1 362 ? -13.991 8.542 41.902 1.00 89.81 362 ALA A CA 1
ATOM 2870 C C . ALA A 1 362 ? -13.135 7.968 40.754 1.00 89.81 362 ALA A C 1
ATOM 2872 O O . ALA A 1 362 ? -12.481 6.930 40.899 1.00 89.81 362 ALA A O 1
ATOM 2873 N N . LEU A 1 363 ? -13.098 8.654 39.606 1.00 90.19 363 LEU A N 1
ATOM 2874 C CA . LEU A 1 363 ? -12.250 8.271 38.477 1.00 90.19 363 LEU A CA 1
ATOM 2875 C C . LEU A 1 363 ? -10.758 8.390 38.830 1.00 90.19 363 LEU A C 1
ATOM 2877 O O . LEU A 1 363 ? -9.988 7.462 38.570 1.00 90.19 363 LEU A O 1
ATOM 2881 N N . LEU A 1 364 ? -10.348 9.505 39.441 1.00 90.25 364 LEU A N 1
ATOM 2882 C CA . LEU A 1 364 ? -8.962 9.732 39.855 1.00 90.25 364 LEU A CA 1
ATOM 2883 C C . LEU A 1 364 ? -8.510 8.720 40.910 1.00 90.25 364 LEU A C 1
ATOM 2885 O O . LEU A 1 364 ? -7.386 8.229 40.819 1.00 90.25 364 LEU A O 1
ATOM 2889 N N . GLU A 1 365 ? -9.376 8.353 41.855 1.00 91.69 365 GLU A N 1
ATOM 2890 C CA . GLU A 1 365 ? -9.099 7.282 42.818 1.00 91.69 365 GLU A CA 1
ATOM 2891 C C . GLU A 1 365 ? -8.819 5.951 42.108 1.00 91.69 365 GLU A C 1
ATOM 2893 O O . GLU A 1 365 ? -7.792 5.320 42.369 1.00 91.69 365 GLU A O 1
ATOM 2898 N N . SER A 1 366 ? -9.641 5.580 41.121 1.00 92.56 366 SER A N 1
ATOM 2899 C CA . SER A 1 366 ? -9.423 4.354 40.340 1.00 92.56 366 SER A CA 1
ATOM 2900 C C . SER A 1 366 ? -8.110 4.370 39.540 1.00 92.56 366 SER A C 1
ATOM 2902 O O . SER A 1 366 ? -7.404 3.361 39.469 1.00 92.56 366 SER A O 1
ATOM 2904 N N . PHE A 1 367 ? -7.719 5.524 38.986 1.00 87.50 367 PHE A N 1
ATOM 2905 C CA . PHE A 1 367 ? -6.451 5.669 38.266 1.00 87.50 367 PHE A CA 1
ATOM 2906 C C . PHE A 1 367 ? -5.240 5.647 39.195 1.00 87.50 367 PHE A C 1
ATOM 2908 O O . PHE A 1 367 ? -4.186 5.144 38.806 1.00 87.50 367 PHE A O 1
ATOM 2915 N N . ILE A 1 368 ? -5.371 6.147 40.426 1.00 90.81 368 ILE A N 1
ATOM 2916 C CA . ILE A 1 368 ? -4.325 6.035 41.448 1.00 90.81 368 ILE A CA 1
ATOM 2917 C C . ILE A 1 368 ? -4.127 4.569 41.840 1.00 90.81 368 ILE A C 1
ATOM 2919 O O . ILE A 1 368 ? -2.984 4.120 41.951 1.00 90.81 368 ILE A O 1
ATOM 2923 N N . GLU A 1 369 ? -5.206 3.806 42.021 1.00 91.81 369 GLU A N 1
ATOM 2924 C CA . GLU A 1 369 ? -5.135 2.364 42.290 1.00 91.81 369 GLU A CA 1
ATOM 2925 C C . GLU A 1 369 ? -4.447 1.609 41.144 1.00 91.81 369 GLU A C 1
ATOM 2927 O O . GLU A 1 369 ? -3.534 0.811 41.378 1.00 91.81 369 GLU A O 1
ATOM 2932 N N . GLU A 1 370 ? -4.814 1.909 39.896 1.00 90.25 370 GLU A N 1
ATOM 2933 C CA . GLU A 1 370 ? -4.206 1.299 38.714 1.00 90.25 370 GLU A CA 1
ATOM 2934 C C . GLU A 1 370 ? -2.725 1.686 38.559 1.00 90.25 370 GLU A C 1
ATOM 2936 O O . GLU A 1 370 ? -1.878 0.826 38.300 1.00 90.25 370 GLU A O 1
ATOM 2941 N N . ALA A 1 371 ? -2.376 2.959 38.751 1.00 89.50 371 ALA A N 1
ATOM 2942 C CA . ALA A 1 371 ? -0.997 3.436 38.667 1.00 89.50 371 ALA A CA 1
ATOM 2943 C C . ALA A 1 371 ? -0.115 2.840 39.779 1.00 89.50 371 ALA A C 1
ATOM 2945 O O . ALA A 1 371 ? 1.038 2.474 39.519 1.00 89.50 371 ALA A O 1
ATOM 2946 N N . ASN A 1 372 ? -0.667 2.652 40.985 1.00 91.50 372 ASN A N 1
ATOM 2947 C CA . ASN A 1 372 ? -0.013 1.930 42.077 1.00 91.50 372 ASN A CA 1
ATOM 2948 C C . ASN A 1 372 ? 0.208 0.451 41.729 1.00 91.50 372 ASN A C 1
ATOM 2950 O O . ASN A 1 372 ? 1.310 -0.065 41.935 1.00 91.50 372 ASN A O 1
ATOM 2954 N N . ALA A 1 373 ? -0.788 -0.221 41.140 1.00 93.75 373 ALA A N 1
ATOM 2955 C CA . ALA A 1 373 ? -0.659 -1.611 40.695 1.00 93.75 373 ALA A CA 1
ATOM 2956 C C . ALA A 1 373 ? 0.445 -1.782 39.633 1.00 93.75 373 ALA A C 1
ATOM 2958 O O . ALA A 1 373 ? 1.194 -2.761 39.659 1.00 93.75 373 ALA A O 1
ATOM 2959 N N . HIS A 1 374 ? 0.606 -0.795 38.747 1.00 91.69 374 HIS A N 1
ATOM 2960 C CA . HIS A 1 374 ? 1.638 -0.772 37.706 1.00 91.69 374 HIS A CA 1
ATOM 2961 C C . HIS A 1 374 ? 2.976 -0.152 38.148 1.00 91.69 374 HIS A C 1
ATOM 2963 O O . HIS A 1 374 ? 3.881 -0.021 37.322 1.00 91.69 374 HIS A O 1
ATOM 2969 N N . ARG A 1 375 ? 3.132 0.212 39.432 1.00 91.06 375 ARG A N 1
ATOM 2970 C CA . ARG A 1 375 ? 4.353 0.815 40.008 1.00 91.06 375 ARG A CA 1
ATOM 2971 C C . ARG A 1 375 ? 4.812 2.101 39.299 1.00 91.06 375 ARG A C 1
ATOM 2973 O O . ARG A 1 375 ? 6.008 2.388 39.232 1.00 91.06 375 ARG A O 1
ATOM 2980 N N . LYS A 1 376 ? 3.873 2.889 38.769 1.00 87.00 376 LYS A N 1
ATOM 2981 C CA . LYS A 1 376 ? 4.151 4.182 38.125 1.00 87.00 376 LYS A CA 1
ATOM 2982 C C . LYS A 1 376 ? 4.075 5.314 39.149 1.00 87.00 376 LYS A C 1
ATOM 2984 O O . LYS A 1 376 ? 3.097 6.046 39.217 1.00 87.00 376 LYS A O 1
ATOM 2989 N N . PHE A 1 377 ? 5.107 5.435 39.979 1.00 89.00 377 PHE A N 1
ATOM 2990 C CA . PHE A 1 377 ? 5.085 6.328 41.146 1.00 89.00 377 PHE A CA 1
ATOM 2991 C C . PHE A 1 377 ? 5.035 7.828 40.808 1.00 89.00 377 PHE A C 1
ATOM 2993 O O . PHE A 1 377 ? 4.446 8.594 41.568 1.00 89.00 377 PHE A O 1
ATOM 3000 N N . GLU A 1 378 ? 5.596 8.248 39.670 1.00 90.38 378 GLU A N 1
ATOM 3001 C CA . GLU A 1 378 ? 5.467 9.635 39.190 1.00 90.38 378 GLU A CA 1
ATOM 3002 C C . GLU A 1 378 ? 4.012 9.958 38.822 1.00 90.38 378 GLU A C 1
ATOM 3004 O O . GLU A 1 378 ? 3.469 10.961 39.281 1.00 90.38 378 GLU A O 1
ATOM 3009 N N . ASP A 1 379 ? 3.340 9.052 38.104 1.00 83.25 379 ASP A N 1
ATOM 3010 C CA . ASP A 1 379 ? 1.926 9.202 37.745 1.00 83.25 379 ASP A CA 1
ATOM 3011 C C . ASP A 1 379 ? 1.040 9.224 39.000 1.00 83.25 379 ASP A C 1
ATOM 3013 O O . ASP A 1 379 ? 0.154 10.067 39.111 1.00 83.25 379 ASP A O 1
ATOM 3017 N N . VAL A 1 380 ? 1.313 8.363 39.991 1.00 92.19 380 VAL A N 1
ATOM 3018 C CA . VAL A 1 380 ? 0.603 8.363 41.287 1.00 92.19 380 VAL A CA 1
ATOM 3019 C C . VAL A 1 380 ? 0.722 9.721 41.977 1.00 92.19 380 VAL A C 1
ATOM 3021 O O . VAL A 1 380 ? -0.273 10.246 42.471 1.00 92.19 380 VAL A O 1
ATOM 3024 N N . LYS A 1 381 ? 1.919 10.317 41.989 1.00 92.25 381 LYS A N 1
ATOM 3025 C CA . LYS A 1 381 ? 2.157 11.620 42.618 1.00 92.25 381 LYS A CA 1
ATOM 3026 C C . LYS A 1 381 ? 1.388 12.740 41.914 1.00 92.25 381 LYS A C 1
ATOM 3028 O O . LYS A 1 381 ? 0.789 13.579 42.584 1.00 92.25 381 LYS A O 1
ATOM 3033 N N . THR A 1 382 ? 1.371 12.743 40.581 1.00 91.50 382 THR A N 1
ATOM 3034 C CA . THR A 1 382 ? 0.598 13.714 39.793 1.00 91.50 382 THR A CA 1
ATOM 3035 C C . THR A 1 382 ? -0.907 13.532 39.994 1.00 91.50 382 THR A C 1
ATOM 3037 O O . THR A 1 382 ? -1.617 14.507 40.224 1.00 91.50 382 THR A O 1
ATOM 3040 N N . LEU A 1 383 ? -1.403 12.293 39.977 1.00 90.25 383 LEU A N 1
ATOM 3041 C CA . LEU A 1 383 ? -2.822 11.997 40.179 1.00 90.25 383 LEU A CA 1
ATOM 3042 C C . LEU A 1 383 ? -3.290 12.348 41.600 1.00 90.25 383 LEU A C 1
ATOM 3044 O O . LEU A 1 383 ? -4.383 12.883 41.760 1.00 90.25 383 LEU A O 1
ATOM 3048 N N . GLN A 1 384 ? -2.458 12.128 42.623 1.00 93.12 384 GLN A N 1
ATOM 3049 C CA . GLN A 1 384 ? -2.742 12.556 43.999 1.00 93.12 384 GLN A CA 1
ATOM 3050 C C . GLN A 1 384 ? -2.804 14.082 44.144 1.00 93.12 384 GLN A C 1
ATOM 3052 O O . GLN A 1 384 ? -3.620 14.584 44.918 1.00 93.12 384 GLN A O 1
ATOM 3057 N N . ALA A 1 385 ? -1.969 14.825 43.409 1.00 90.94 385 ALA A N 1
ATOM 3058 C CA . ALA A 1 385 ? -2.041 16.285 43.377 1.00 90.94 385 ALA A CA 1
ATOM 3059 C C . ALA A 1 385 ? -3.363 16.757 42.751 1.00 90.94 385 ALA A C 1
ATOM 3061 O O . ALA A 1 385 ? -4.076 17.541 43.373 1.00 90.94 385 ALA A O 1
ATOM 3062 N N . ASN A 1 386 ? -3.742 16.192 41.600 1.00 91.81 386 ASN A N 1
ATOM 3063 C CA . ASN A 1 386 ? -5.011 16.500 40.933 1.00 91.81 386 ASN A CA 1
ATOM 3064 C C . ASN A 1 386 ? -6.222 16.158 41.814 1.00 91.81 386 ASN A C 1
ATOM 3066 O O . ASN A 1 386 ? -7.151 16.949 41.932 1.00 91.81 386 ASN A O 1
ATOM 3070 N N . LEU A 1 387 ? -6.205 15.002 42.483 1.00 92.50 387 LEU A N 1
ATOM 3071 C CA . LEU A 1 387 ? -7.269 14.598 43.404 1.00 92.50 387 LEU A CA 1
ATOM 3072 C C . LEU A 1 387 ? -7.408 15.596 44.560 1.00 92.50 387 LEU A C 1
ATOM 3074 O O . LEU A 1 387 ? -8.521 15.956 44.940 1.00 92.50 387 LEU A O 1
ATOM 3078 N N . LYS A 1 388 ? -6.286 16.095 45.094 1.00 92.25 388 LYS A N 1
ATOM 3079 C CA . LYS A 1 388 ? -6.302 17.129 46.132 1.00 92.25 388 LYS A CA 1
ATOM 3080 C C . LYS A 1 388 ? -6.921 18.436 45.626 1.00 92.25 388 LYS A C 1
ATOM 3082 O O . LYS A 1 388 ? -7.686 19.044 46.365 1.00 92.25 388 LYS A O 1
ATOM 3087 N N . GLU A 1 389 ? -6.629 18.843 44.392 1.00 92.75 389 GLU A N 1
ATOM 3088 C CA . GLU A 1 389 ? -7.236 20.028 43.769 1.00 92.75 389 GLU A CA 1
ATOM 3089 C C . GLU A 1 389 ? -8.757 19.875 43.614 1.00 92.75 389 GLU A C 1
ATOM 3091 O O . GLU A 1 389 ? -9.505 20.766 44.021 1.00 92.75 389 GLU A O 1
ATOM 3096 N N . ILE A 1 390 ? -9.227 18.720 43.127 1.00 91.12 390 ILE A N 1
ATOM 3097 C CA . ILE A 1 390 ? -10.664 18.431 42.996 1.00 91.12 390 ILE A CA 1
ATOM 3098 C C . ILE A 1 390 ? -11.361 18.456 44.362 1.00 91.12 390 ILE A C 1
ATOM 3100 O O . ILE A 1 390 ? -12.393 19.110 44.498 1.00 91.12 390 ILE A O 1
ATOM 3104 N N . ARG A 1 391 ? -10.768 17.847 45.399 1.00 92.75 391 ARG A N 1
ATOM 3105 C CA . ARG A 1 391 ? -11.304 17.916 46.772 1.00 92.75 391 ARG A CA 1
ATOM 3106 C C . ARG A 1 391 ? -11.413 19.349 47.283 1.00 92.75 391 ARG A C 1
ATOM 3108 O O . ARG A 1 391 ? -12.446 19.721 47.828 1.00 92.75 391 ARG A O 1
ATOM 3115 N N . THR A 1 392 ? -10.394 20.180 47.051 1.00 92.56 392 THR A N 1
ATOM 3116 C CA . THR A 1 392 ? -10.452 21.592 47.464 1.00 92.56 392 THR A CA 1
ATOM 3117 C C . THR A 1 392 ? -11.520 22.394 46.723 1.00 92.56 392 THR A C 1
ATOM 3119 O O . THR A 1 392 ? -12.080 23.329 47.293 1.00 92.56 392 THR A O 1
ATOM 3122 N N . GLU A 1 393 ? -11.825 22.045 45.471 1.00 90.56 393 GLU A N 1
ATOM 3123 C CA . GLU A 1 393 ? -12.887 22.703 44.706 1.00 90.56 393 GLU A CA 1
ATOM 3124 C C . GLU A 1 393 ? -14.281 22.246 45.158 1.00 90.56 393 GLU A C 1
ATOM 3126 O O . GLU A 1 393 ? -15.178 23.077 45.289 1.00 90.56 393 GLU A O 1
ATOM 3131 N N . ILE A 1 394 ? -14.451 20.959 45.486 1.00 87.88 394 ILE A N 1
ATOM 3132 C CA . ILE A 1 394 ? -15.671 20.438 46.122 1.00 87.88 394 ILE A CA 1
ATOM 3133 C C . ILE A 1 394 ? -15.930 21.188 47.434 1.00 87.88 394 ILE A C 1
ATOM 3135 O O . ILE A 1 394 ? -17.017 21.738 47.617 1.00 87.88 394 ILE A O 1
ATOM 3139 N N . ASP A 1 395 ? -14.917 21.297 48.300 1.00 88.44 395 ASP A N 1
ATOM 3140 C CA . ASP A 1 395 ? -15.018 22.026 49.569 1.00 88.44 395 ASP A CA 1
ATOM 3141 C C . ASP A 1 395 ? -15.385 23.503 49.349 1.00 88.44 395 ASP A C 1
ATOM 3143 O O . ASP A 1 395 ? -16.228 24.050 50.063 1.00 88.44 395 ASP A O 1
ATOM 3147 N N . ARG A 1 396 ? -14.809 24.153 48.327 1.00 89.06 396 ARG A N 1
ATOM 3148 C CA . ARG A 1 396 ? -15.134 25.540 47.956 1.00 89.06 396 ARG A CA 1
ATOM 3149 C C . ARG A 1 396 ? -16.593 25.690 47.517 1.00 89.06 396 ARG A C 1
ATOM 3151 O O . ARG A 1 396 ? -17.252 26.644 47.928 1.00 89.06 396 ARG A O 1
ATOM 3158 N N . ILE A 1 397 ? -17.102 24.786 46.682 1.00 84.25 397 ILE A N 1
ATOM 3159 C CA . ILE A 1 397 ? -18.483 24.840 46.177 1.00 84.25 397 ILE A CA 1
ATOM 3160 C C . ILE A 1 397 ? -19.483 24.573 47.306 1.00 84.25 397 ILE A C 1
ATOM 3162 O O . ILE A 1 397 ? -20.488 25.280 47.414 1.00 84.25 397 ILE A O 1
ATOM 3166 N N . VAL A 1 398 ? -19.182 23.616 48.188 1.00 84.50 398 VAL A N 1
ATOM 3167 C CA . VAL A 1 398 ? -19.986 23.343 49.385 1.00 84.50 398 VAL A CA 1
ATOM 3168 C C . VAL A 1 398 ? -19.983 24.557 50.321 1.00 84.50 398 VAL A C 1
ATOM 3170 O O . VAL A 1 398 ? -21.055 24.994 50.740 1.00 84.50 398 VAL A O 1
ATOM 3173 N N . ALA A 1 399 ? -18.826 25.171 50.585 1.00 83.00 399 ALA A N 1
ATOM 3174 C CA . ALA A 1 399 ? -18.724 26.360 51.434 1.00 83.00 399 ALA A CA 1
ATOM 3175 C C . ALA A 1 399 ? -19.498 27.565 50.864 1.00 83.00 399 ALA A C 1
ATOM 3177 O O . ALA A 1 399 ? -20.279 28.186 51.581 1.00 83.00 399 ALA A O 1
ATOM 3178 N N . ASN A 1 400 ? -19.371 27.842 49.562 1.00 77.12 400 ASN A N 1
ATOM 3179 C CA . ASN A 1 400 ? -20.091 28.936 48.896 1.00 77.12 400 ASN A CA 1
ATOM 3180 C C . ASN A 1 400 ? -21.619 28.756 48.916 1.00 77.12 400 ASN A C 1
ATOM 3182 O O . ASN A 1 400 ? -22.359 29.733 48.818 1.00 77.12 400 ASN A O 1
ATOM 3186 N N . SER A 1 401 ? -22.103 27.517 49.033 1.00 67.50 401 SER A N 1
ATOM 3187 C CA . SER A 1 401 ? -23.535 27.217 49.125 1.00 67.50 401 SER A CA 1
ATOM 3188 C C . SER A 1 401 ? -24.123 27.396 50.531 1.00 67.50 401 SER A C 1
ATOM 3190 O O . SER A 1 401 ? -25.336 27.550 50.663 1.00 67.50 401 SER A O 1
ATOM 3192 N N . GLY A 1 402 ? -23.277 27.412 51.569 1.00 61.59 402 GLY A N 1
ATOM 3193 C CA . GLY A 1 402 ? -23.679 27.620 52.964 1.00 61.59 402 GLY A CA 1
ATOM 3194 C C . GLY A 1 402 ? -23.838 29.090 53.371 1.00 61.59 402 GLY A C 1
ATOM 3195 O O . GLY A 1 402 ? -24.444 29.361 54.403 1.00 61.59 402 GLY A O 1
ATOM 3196 N N . ASP A 1 403 ? -23.344 30.028 52.556 1.00 51.44 403 ASP A N 1
ATOM 3197 C CA . ASP A 1 403 ? -23.232 31.462 52.883 1.00 51.44 403 ASP A CA 1
ATOM 3198 C C . ASP A 1 403 ? -24.348 32.341 52.274 1.00 51.44 403 ASP A C 1
ATOM 3200 O O . ASP A 1 403 ? -24.222 33.562 52.184 1.00 51.44 403 ASP A O 1
ATOM 3204 N N . HIS A 1 404 ? -25.468 31.749 51.845 1.00 40.88 404 HIS A N 1
ATOM 3205 C CA . HIS A 1 404 ? -26.693 32.503 51.544 1.00 40.88 404 HIS A CA 1
ATOM 3206 C C . HIS A 1 404 ? -27.594 32.556 52.789 1.00 40.88 404 HIS A C 1
ATOM 3208 O O . HIS A 1 404 ? -28.338 31.600 53.033 1.00 40.88 404 HIS A O 1
ATOM 3214 N N . PRO A 1 405 ? -27.571 33.644 53.587 1.00 41.00 405 PRO A N 1
ATOM 3215 C CA . PRO A 1 405 ? -28.599 33.851 54.595 1.00 41.00 405 PRO A CA 1
ATOM 3216 C C . PRO A 1 405 ? -29.957 34.001 53.894 1.00 41.00 405 PRO A C 1
ATOM 3218 O O . PRO A 1 405 ? -30.084 34.739 52.915 1.00 41.00 405 PRO A O 1
ATOM 3221 N N . ARG A 1 406 ? -30.948 33.250 54.384 1.00 36.03 406 ARG A N 1
ATOM 3222 C CA . ARG A 1 406 ? -32.366 33.462 54.069 1.00 36.03 406 ARG A CA 1
ATOM 3223 C C . ARG A 1 406 ? -32.835 34.843 54.501 1.00 36.03 406 ARG A C 1
ATOM 3225 O O . ARG A 1 406 ? -32.359 35.306 55.563 1.00 36.03 406 ARG A O 1
#

Sequence (406 aa):
RPVMSSLPSRIQAPYRPGFQPKGVYRPRTDEFFDARREAHNSGSLRIERTKLERRLEKLIALHFPEKEEQHALQRPSAGNHRRSSFFDLDLSDLKSMDPSGLWKNMMMQGTSSIGGKGDIRGTKHHCRLCGQIVCALPVKNPQRPVTCSLLFVVDKNTRMIEEVSEGVDYGVRKRRTSTVDVKGSKGGSLQDEEEKFLKGVRMCRTCRPILTRQQYQQESTHLPAFVRLYDMFITLEKEIEASLPQFEELLLSLTTDDHPTKEAMAARKRLLEAFAQYDALSKRIRNLPCPSGPGSSQDRVQMAVMTRANLFLQKHMFPLQTIPKKSKPSSSTPTPTRENGAAIDPDSKLALALQPLLEQEALLESFIEEANAHRKFEDVKTLQANLKEIRTEIDRIVANSGDHPR

Organism: Pleurotus ostreatus (strain PC15) (NCBI:txid1137138)

InterPro domains:
  IPR021565 Rabenosyn, Rab binding domain [PF11464] (356-397)
  IPR036531 Rabenosyn, Rab binding domain superfamily [SSF140125] (343-396)
  IPR052727 Rab4/Rab5 effector domain-containing protein [PTHR13510] (123-400)

Radius of gyration: 40.99 Å; chains: 1; bounding box: 89×74×123 Å

Foldseek 3Di:
DDDDDDDDDDPDPDDDVVDDPDPDDDDCPVVVVVVVVVVCVPPVVVVLLVLLLVLVVVVCCVQQPAPDPDPDPDDDDDDDDDDDDDDDDDDPPPPPDDPPPPVVVVPPDDDDDDDDDDDPQQDFDAASRPRDGQGRDHDDPPDDPDDSWWWWFQDNPLRAIDTDDPDADADDPPPPPPDDDDDDDDDDPPVVVVVSNRHTGIHGPVCVVSVVVVNCVSVVVDDDPLNVLVVVLVVLVVVLVVLQVVLVVLVVVCVVPVDRDPVNVVSLVVNVVSLVVNLVSLVVSQPDDDPVDPPDPSNVVSVVSNVVSVVSCVVRVVVSPPDDDDDDDDDDDDDDDDDDDPPDDCPDPLVVVCVVLVVVLVVLVVVLVVCVVVVVVVVNVVSVVVSVVSVVVNVVSVVVVVPDDD